Protein 7Z67 (pdb70)

CATH classification: 3.40.50.300

Secondary structure (DSSP, 8-state):
----EEE-TTSS-EEEPPEEEEE-HHHHHHHHHHHHHHHHHHS-S-EEEEEE--TTSSHHHHHHHHHH---SEEE--TTB-GGG-SS--TT-GGGB-HHHHHHHHHHHHTT--EEEEEEETTTTEEEEEEEE---TT-EEEEESTTTT-TTTGGG-SEEEEEEEHHHHHHHHHHHHHH--TT--HHHHHHHHHHHH---TTTTHHHHHT-SEEEEE---TTHHHHS-EEEEEE-S---S----SS-TTSEEEEEEEEEEEEEPSS---SSS---B--EESS-EE-----EEETTEEEE-----EE-THHHHH---S-EEEEEEEEEEEEEE-SSEEEEEEEETTTTEEEEEEEES-HHHHHHHHHHTT-TT-B--S-HHHHHHH--

Sequence (386 aa):
DQVQLIKRKDSGRYEIVPIEDPLSFEKGFYAVIRACQLLAQKNDGLILVGLAGPSGAGKTIFTEKILNFPSIAIINDNYNDGTRVIDGNFDDPRLTDYDTLLDNIHGLRDGKPVQVPIYDFKSSSRIGYRTLEVPSSRIVILEGIYALSEKLRPLLDLRVSVTGGVHFDLVKRVLRDIQRAGQEPEEIIHQISETVYPYKAFIEPDLKTAQIKILNKFNPFSGFQNPTYILKSSKAVTPEQKAALSEDFKERTEETYDIYLLPPGEDPEACQSYLRRNRDGKYNLFEEWVTDRPFIISPRITFEVSVRLLGGLALGYTIATILKRKSHIFDDDKVIVKTDWLEQLNRTYVQVQGKDRTFVKNVADQLGLEGSYVPHTYIEQIQLER

Solvent-accessible surface area: 19439 Å² total

B-factor: mean 92.91, std 21.63, range [45.13, 172.7]

Structure (mmCIF, N/CA/C/O backbone):
data_7Z67
#
_entry.id   7Z67
#
_cell.length_a   93.370
_cell.length_b   93.370
_cell.length_c   266.327
_cell.angle_alpha   90.000
_cell.angle_beta   90.000
_cell.angle_gamma   120.000
#
_symmetry.space_group_name_H-M   'P 61 2 2'
#
loop_
_entity.id
_entity.type
_entity.pdbx_description
1 polymer 'Inorganic pyrophosphatase TTM1'
2 non-polymer 'CITRIC ACID'
3 non-polymer 1,2-ETHANEDIOL
4 non-polymer 'PHOSPHOMETHYLPHOSPHONIC ACID ADENYLATE ESTER'
5 non-polymer 'MAGNESIUM ION'
6 non-polymer 'SODIUM ION'
7 water water
#
loop_
_atom_site.group_PDB
_atom_site.id
_atom_site.type_symbol
_atom_site.label_atom_id
_atom_site.label_alt_id
_atom_site.label_comp_id
_atom_site.label_asym_id
_atom_site.label_entity_id
_atom_site.label_seq_id
_atom_site.pdbx_PDB_ins_code
_atom_site.Cartn_x
_atom_site.Cartn_y
_atom_site.Cartn_z
_atom_site.occupancy
_atom_site.B_iso_or_equiv
_atom_site.auth_seq_id
_atom_site.auth_comp_id
_atom_site.auth_asym_id
_atom_site.auth_atom_id
_atom_site.pdbx_PDB_model_num
ATOM 1 N N . ASP A 1 4 ? -49.08002 31.65888 -15.92961 1.000 133.39620 20 ASP A N 1
ATOM 2 C CA . ASP A 1 4 ? -48.00202 32.27143 -15.16289 1.000 134.20186 20 ASP A CA 1
ATOM 3 C C . ASP A 1 4 ? -48.51585 33.50102 -14.41997 1.000 136.56456 20 ASP A C 1
ATOM 4 O O . ASP A 1 4 ? -47.84288 34.03444 -13.53621 1.000 137.60003 20 ASP A O 1
ATOM 9 N N . GLN A 1 5 ? -49.71432 33.94960 -14.78538 1.000 129.91995 21 GLN A N 1
ATOM 10 C CA . GLN A 1 5 ? -50.34451 35.05928 -14.08253 1.000 133.25993 21 GLN A CA 1
ATOM 11 C C . GLN A 1 5 ? -50.83253 34.58798 -12.71835 1.000 132.79316 21 GLN A C 1
ATOM 12 O O . GLN A 1 5 ? -51.68792 33.70084 -12.62837 1.000 133.22141 21 GLN A O 1
ATOM 18 N N . VAL A 1 6 ? -50.28487 35.17018 -11.65859 1.000 120.83427 22 VAL A N 1
ATOM 19 C CA . VAL A 1 6 ? -50.71128 34.83433 -10.30575 1.000 126.13895 22 VAL A CA 1
ATOM 20 C C . VAL A 1 6 ? -52.00483 35.57528 -9.99699 1.000 120.57856 22 VAL A C 1
ATOM 21 O O . VAL A 1 6 ? -52.10552 36.79194 -10.19845 1.000 124.21009 22 VAL A O 1
ATOM 25 N N . GLN A 1 7 ? -53.00577 34.83706 -9.52408 1.000 111.20868 23 GLN A N 1
ATOM 26 C CA . GLN A 1 7 ? -54.29463 35.40495 -9.16138 1.000 127.30964 23 GLN A CA 1
ATOM 27 C C . GLN A 1 7 ? -54.73803 34.80492 -7.83595 1.000 120.04771 23 GLN A C 1
ATOM 28 O O . GLN A 1 7 ? -54.33558 33.69571 -7.47657 1.000 122.16121 23 GLN A O 1
ATOM 34 N N . LEU A 1 8 ? -55.56737 35.54766 -7.10932 1.000 119.16859 24 LEU A N 1
ATOM 35 C CA . LEU A 1 8 ? -55.98860 35.15919 -5.77212 1.000 120.89677 24 LEU A CA 1
ATOM 36 C C . LEU A 1 8 ? -57.45183 34.73576 -5.76423 1.000 126.91586 24 LEU A C 1
ATOM 37 O O . LEU A 1 8 ? -58.25749 35.19603 -6.57919 1.000 126.41436 24 LEU A O 1
ATOM 42 N N . ILE A 1 9 ? -57.78132 33.85156 -4.82501 1.000 120.53329 25 ILE A N 1
ATOM 43 C CA . ILE A 1 9 ? -59.13943 33.34636 -4.64061 1.000 130.71382 25 ILE A CA 1
ATOM 44 C C . ILE A 1 9 ? -59.35262 33.09484 -3.15453 1.000 126.89782 25 ILE A C 1
ATOM 45 O O . ILE A 1 9 ? -58.49779 32.50233 -2.48898 1.000 129.06187 25 ILE A O 1
ATOM 50 N N . LYS A 1 10 ? -60.48910 33.55281 -2.63244 1.000 127.16785 26 LYS A N 1
ATOM 51 C CA . LYS A 1 10 ? -60.79102 33.38496 -1.21643 1.000 134.68993 26 LYS A CA 1
ATOM 52 C C . LYS A 1 10 ? -61.01845 31.91153 -0.89816 1.000 139.33185 26 LYS A C 1
ATOM 53 O O . LYS A 1 10 ? -61.92496 31.27893 -1.45097 1.000 142.17100 26 LYS A O 1
ATOM 59 N N . ARG A 1 11 ? -60.18962 31.36731 -0.01183 1.000 132.45721 27 ARG A N 1
ATOM 60 C CA . ARG A 1 11 ? -60.36793 29.99774 0.44895 1.000 133.77672 27 ARG A CA 1
ATOM 61 C C . ARG A 1 11 ? -61.56561 29.92788 1.39090 1.000 148.18995 27 ARG A C 1
ATOM 62 O O . ARG A 1 11 ? -61.64355 30.68056 2.36660 1.000 156.02837 27 ARG A O 1
ATOM 70 N N . LYS A 1 12 ? -62.50267 29.02059 1.09796 1.000 149.06553 28 LYS A N 1
ATOM 71 C CA . LYS A 1 12 ? -63.77893 29.00266 1.80870 1.000 152.89678 28 LYS A CA 1
ATOM 72 C C . LYS A 1 12 ? -63.63864 28.66323 3.28765 1.000 154.38930 28 LYS A C 1
ATOM 73 O O . LYS A 1 12 ? -64.53279 29.00286 4.07013 1.000 141.24991 28 LYS A O 1
ATOM 79 N N . ASP A 1 13 ? -62.55155 28.00019 3.69079 1.000 156.59484 29 ASP A N 1
ATOM 80 C CA . ASP A 1 13 ? -62.40166 27.61361 5.08983 1.000 148.67117 29 ASP A CA 1
ATOM 81 C C . ASP A 1 13 ? -62.12441 28.80297 6.00058 1.000 165.58822 29 ASP A C 1
ATOM 82 O O . ASP A 1 13 ? -62.24073 28.67011 7.22349 1.000 169.53148 29 ASP A O 1
ATOM 87 N N . SER A 1 14 ? -61.76446 29.95054 5.43951 1.000 172.14670 30 SER A N 1
ATOM 88 C CA . SER A 1 14 ? -61.44706 31.13540 6.22691 1.000 170.07378 30 SER A CA 1
ATOM 89 C C . SER A 1 14 ? -61.79536 32.36359 5.39162 1.000 160.53879 30 SER A C 1
ATOM 90 O O . SER A 1 14 ? -62.59946 32.28781 4.45675 1.000 151.85862 30 SER A O 1
ATOM 93 N N . GLY A 1 15 ? -61.19786 33.50038 5.73557 1.000 159.85546 31 GLY A N 1
ATOM 94 C CA . GLY A 1 15 ? -61.36132 34.70744 4.95220 1.000 153.97504 31 GLY A CA 1
ATOM 95 C C . GLY A 1 15 ? -60.10130 35.04442 4.18436 1.000 147.12140 31 GLY A C 1
ATOM 96 O O . GLY A 1 15 ? -60.07638 35.98979 3.39006 1.000 139.71845 31 GLY A O 1
ATOM 97 N N . ARG A 1 16 ? -59.04642 34.26721 4.41591 1.000 133.96220 32 ARG A N 1
ATOM 98 C CA . ARG A 1 16 ? -57.77484 34.51000 3.75076 1.000 133.82895 32 ARG A CA 1
ATOM 99 C C . ARG A 1 16 ? -57.84410 34.09983 2.28521 1.000 132.72321 32 ARG A C 1
ATOM 100 O O . ARG A 1 16 ? -58.46393 33.09296 1.93084 1.000 141.91692 32 ARG A O 1
ATOM 108 N N . TYR A 1 17 ? -57.19950 34.89072 1.43269 1.000 123.95599 33 TYR A N 1
ATOM 109 C CA . TYR A 1 17 ? -57.12878 34.59275 0.01218 1.000 121.11408 33 TYR A CA 1
ATOM 110 C C . TYR A 1 17 ? -56.01794 33.58173 -0.26063 1.000 118.31929 33 TYR A C 1
ATOM 111 O O . TYR A 1 17 ? -55.13773 33.34569 0.57105 1.000 124.31410 33 TYR A O 1
ATOM 120 N N . GLU A 1 18 ? -56.06617 32.98087 -1.44753 1.000 118.32636 34 GLU A N 1
ATOM 121 C CA . GLU A 1 18 ? -55.13776 31.91925 -1.80579 1.000 112.47331 34 GLU A CA 1
ATOM 122 C C . GLU A 1 18 ? -54.81691 31.99808 -3.29206 1.000 109.23290 34 GLU A C 1
ATOM 123 O O . GLU A 1 18 ? -55.62809 32.46825 -4.09395 1.000 116.54245 34 GLU A O 1
ATOM 129 N N . ILE A 1 19 ? -53.62109 31.52749 -3.65079 1.000 108.49708 35 ILE A N 1
ATOM 130 C CA . ILE A 1 19 ? -53.18053 31.55227 -5.04148 1.000 97.09126 35 ILE A CA 1
ATOM 131 C C . ILE A 1 19 ? -53.95234 30.51347 -5.84378 1.000 97.07795 35 ILE A C 1
ATOM 132 O O . ILE A 1 19 ? -54.11588 29.36504 -5.41078 1.000 97.85062 35 ILE A O 1
ATOM 137 N N . VAL A 1 20 ? -54.43269 30.91443 -7.01474 1.000 105.31668 36 VAL A N 1
ATOM 138 C CA . VAL A 1 20 ? -55.08573 29.97040 -7.92988 1.000 106.45536 36 VAL A CA 1
ATOM 139 C C . VAL A 1 20 ? -54.05020 28.97103 -8.43394 1.000 110.09779 36 VAL A C 1
ATOM 140 O O . VAL A 1 20 ? -52.97588 29.38389 -8.90790 1.000 103.07918 36 VAL A O 1
ATOM 144 N N . PRO A 1 21 ? -54.31381 27.66697 -8.35317 1.000 111.33031 37 PRO A N 1
ATOM 145 C CA . PRO A 1 21 ? -53.28806 26.67850 -8.71422 1.000 100.26496 37 PRO A CA 1
ATOM 146 C C . PRO A 1 21 ? -52.86219 26.80539 -10.17019 1.000 98.16627 37 PRO A C 1
ATOM 147 O O . PRO A 1 21 ? -53.69009 26.79316 -11.08406 1.000 116.11657 37 PRO A O 1
ATOM 151 N N . ILE A 1 22 ? -51.55359 26.93415 -10.37644 1.000 95.54570 38 ILE A N 1
ATOM 152 C CA . ILE A 1 22 ? -50.96639 26.95693 -11.71156 1.000 95.09116 38 ILE A CA 1
ATOM 153 C C . ILE A 1 22 ? -50.64036 25.51075 -12.07033 1.000 104.04587 38 ILE A C 1
ATOM 154 O O . ILE A 1 22 ? -49.63516 24.95470 -11.62171 1.000 92.42140 38 ILE A O 1
ATOM 159 N N . GLU A 1 23 ? -51.50201 24.89734 -12.88530 1.000 110.02475 39 GLU A N 1
ATOM 160 C CA . GLU A 1 23 ? -51.34957 23.47956 -13.19392 1.000 127.14439 39 GLU A CA 1
ATOM 161 C C . GLU A 1 23 ? -50.12766 23.21515 -14.06562 1.000 112.81983 39 GLU A C 1
ATOM 162 O O . GLU A 1 23 ? -49.53563 22.13247 -13.98766 1.000 100.69079 39 GLU A O 1
ATOM 168 N N . ASP A 1 24 ? -49.73330 24.17782 -14.88667 1.000 106.57768 40 ASP A N 1
ATOM 169 C CA . ASP A 1 24 ? -48.58100 23.98648 -15.75993 1.000 109.21011 40 ASP A CA 1
ATOM 170 C C . ASP A 1 24 ? -47.28801 24.10680 -14.95937 1.000 95.36408 40 ASP A C 1
ATOM 171 O O . ASP A 1 24 ? -47.12640 25.06436 -14.19620 1.000 102.52890 40 ASP A O 1
ATOM 176 N N . PRO A 1 25 ? -46.36130 23.15723 -15.09202 1.000 95.14752 41 PRO A N 1
ATOM 177 C CA . PRO A 1 25 ? -45.04006 23.32811 -14.47718 1.000 87.80462 41 PRO A CA 1
ATOM 178 C C . PRO A 1 25 ? -44.32403 24.54350 -15.04719 1.000 83.30367 41 PRO A C 1
ATOM 179 O O . PRO A 1 25 ? -44.57445 24.96794 -16.17707 1.000 94.38279 41 PRO A O 1
ATOM 183 N N . LEU A 1 26 ? -43.41615 25.10193 -14.25011 1.000 87.52888 42 LEU A N 1
ATOM 184 C CA . LEU A 1 26 ? -42.80895 26.38729 -14.55617 1.000 83.40540 42 LEU A CA 1
ATOM 185 C C . LEU A 1 26 ? -41.29081 26.28482 -14.51523 1.000 76.01300 42 LEU A C 1
ATOM 186 O O . LEU A 1 26 ? -40.72516 25.43629 -13.82138 1.000 70.44057 42 LEU A O 1
ATOM 191 N N . SER A 1 27 ? -40.63842 27.16389 -15.27200 1.000 89.03922 43 SER A N 1
ATOM 192 C CA . SER A 1 27 ? -39.18540 27.22074 -15.28787 1.000 78.71404 43 SER A CA 1
ATOM 193 C C . SER A 1 27 ? -38.65308 27.68853 -13.93647 1.000 83.62702 43 SER A C 1
ATOM 194 O O . SER A 1 27 ? -39.38384 28.23001 -13.10146 1.000 83.05541 43 SER A O 1
ATOM 197 N N . PHE A 1 28 ? -37.35170 27.47475 -13.72749 1.000 81.31273 44 PHE A N 1
ATOM 198 C CA . PHE A 1 28 ? -36.71761 27.94625 -12.49995 1.000 83.50546 44 PHE A CA 1
ATOM 199 C C . PHE A 1 28 ? -36.72368 29.46880 -12.43539 1.000 85.55128 44 PHE A C 1
ATOM 200 O O . PHE A 1 28 ? -37.03306 30.05871 -11.39364 1.000 80.71857 44 PHE A O 1
ATOM 208 N N . GLU A 1 29 ? -36.38581 30.12330 -13.54757 1.000 90.65314 45 GLU A N 1
ATOM 209 C CA . GLU A 1 29 ? -36.38464 31.58179 -13.57472 1.000 97.53847 45 GLU A CA 1
ATOM 210 C C . GLU A 1 29 ? -37.80445 32.13398 -13.54661 1.000 96.46778 45 GLU A C 1
ATOM 211 O O . GLU A 1 29 ? -38.06876 33.15353 -12.89773 1.000 90.74492 45 GLU A O 1
ATOM 217 N N . LYS A 1 30 ? -38.73199 31.47521 -14.24425 1.000 90.99285 46 LYS A N 1
ATOM 218 C CA . LYS A 1 30 ? -40.11596 31.93444 -14.25104 1.000 93.68535 46 LYS A CA 1
ATOM 219 C C . LYS A 1 30 ? -40.81502 31.61334 -12.93583 1.000 89.76856 46 LYS A C 1
ATOM 220 O O . LYS A 1 30 ? -41.59789 32.42702 -12.43182 1.000 91.24920 46 LYS A O 1
ATOM 226 N N . GLY A 1 31 ? -40.54992 30.43384 -12.36875 1.000 93.29100 47 GLY A N 1
ATOM 227 C CA . GLY A 1 31 ? -41.10120 30.11383 -11.06317 1.000 88.21981 47 GLY A CA 1
ATOM 228 C C . GLY A 1 31 ? -40.58189 31.02266 -9.96847 1.000 85.42368 47 GLY A C 1
ATOM 229 O O . GLY A 1 31 ? -41.30093 31.32318 -9.01246 1.000 84.18640 47 GLY A O 1
ATOM 230 N N . PHE A 1 32 ? -39.33150 31.47403 -10.09515 1.000 88.49315 48 PHE A N 1
ATOM 231 C CA . PHE A 1 32 ? -38.76948 32.42081 -9.13751 1.000 90.15523 48 PHE A CA 1
ATOM 232 C C . PHE A 1 32 ? -39.57630 33.71299 -9.10086 1.000 89.00825 48 PHE A C 1
ATOM 233 O O . PHE A 1 32 ? -39.85059 34.25334 -8.02290 1.000 90.08079 48 PHE A O 1
ATOM 241 N N . TYR A 1 33 ? -39.97406 34.21829 -10.26912 1.000 83.44360 49 TYR A N 1
ATOM 242 C CA . TYR A 1 33 ? -40.77090 35.43842 -10.32085 1.000 99.12279 49 TYR A CA 1
ATOM 243 C C . TYR A 1 33 ? -42.23040 35.18568 -9.96355 1.000 94.40686 49 TYR A C 1
ATOM 244 O O . TYR A 1 33 ? -42.89367 36.07677 -9.42037 1.000 85.83002 49 TYR A O 1
ATOM 253 N N . ALA A 1 34 ? -42.74538 33.98844 -10.25263 1.000 90.09436 50 ALA A N 1
ATOM 254 C CA . ALA A 1 34 ? -44.12176 33.67194 -9.88504 1.000 87.38419 50 ALA A CA 1
ATOM 255 C C . ALA A 1 34 ? -44.27874 33.56782 -8.37290 1.000 91.98318 50 ALA A C 1
ATOM 256 O O . ALA A 1 34 ? -45.31167 33.96746 -7.82078 1.000 83.93628 50 ALA A O 1
ATOM 258 N N . VAL A 1 35 ? -43.26105 33.04278 -7.68646 1.000 75.94875 51 VAL A N 1
ATOM 259 C CA . VAL A 1 35 ? -43.31901 32.93523 -6.23103 1.000 79.84750 51 VAL A CA 1
ATOM 260 C C . VAL A 1 35 ? -43.25912 34.31737 -5.59011 1.000 94.74567 51 VAL A C 1
ATOM 261 O O . VAL A 1 35 ? -44.01640 34.62232 -4.65944 1.000 87.95439 51 VAL A O 1
ATOM 265 N N . ILE A 1 36 ? -42.36131 35.17545 -6.08248 1.000 88.57096 52 ILE A N 1
ATOM 266 C CA . ILE A 1 36 ? -42.19469 36.50516 -5.49753 1.000 91.99283 52 ILE A CA 1
ATOM 267 C C . ILE A 1 36 ? -43.47144 37.32100 -5.65439 1.000 91.68345 52 ILE A C 1
ATOM 268 O O . ILE A 1 36 ? -43.95382 37.94522 -4.70191 1.000 95.97244 52 ILE A O 1
ATOM 273 N N . ARG A 1 37 ? -44.03720 37.32931 -6.86198 1.000 84.93141 53 ARG A N 1
ATOM 274 C CA . ARG A 1 37 ? -45.25432 38.09732 -7.09607 1.000 96.35193 53 ARG A CA 1
ATOM 275 C C . ARG A 1 37 ? -46.43892 37.51413 -6.33447 1.000 86.64205 53 ARG A C 1
ATOM 276 O O . ARG A 1 37 ? -47.33515 38.25914 -5.92195 1.000 97.71385 53 ARG A O 1
ATOM 284 N N . ALA A 1 38 ? -46.45566 36.19542 -6.12395 1.000 92.03640 54 ALA A N 1
ATOM 285 C CA . ALA A 1 38 ? -47.51832 35.59249 -5.32498 1.000 95.84501 54 ALA A CA 1
ATOM 286 C C . ALA A 1 38 ? -47.44307 36.05214 -3.87410 1.000 97.43050 54 ALA A C 1
ATOM 287 O O . ALA A 1 38 ? -48.47525 36.28186 -3.23223 1.000 92.33113 54 ALA A O 1
ATOM 289 N N . CYS A 1 39 ? -46.22761 36.19179 -3.33899 1.000 91.17649 55 CYS A N 1
ATOM 290 C CA . CYS A 1 39 ? -46.07539 36.67939 -1.97202 1.000 86.65828 55 CYS A CA 1
ATOM 291 C C . CYS A 1 39 ? -46.50237 38.13677 -1.85622 1.000 93.94827 55 CYS A C 1
ATOM 292 O O . CYS A 1 39 ? -47.12567 38.52903 -0.86227 1.000 100.59387 55 CYS A O 1
ATOM 295 N N . GLN A 1 40 ? -46.17479 38.95316 -2.86230 1.000 90.52253 56 GLN A N 1
ATOM 296 C CA . GLN A 1 40 ? -46.58343 40.35406 -2.84307 1.000 95.46733 56 GLN A CA 1
ATOM 297 C C . GLN A 1 40 ? -48.09992 40.48556 -2.81370 1.000 100.50506 56 GLN A C 1
ATOM 298 O O . GLN A 1 40 ? -48.64274 41.35508 -2.12214 1.000 108.10037 56 GLN A O 1
ATOM 304 N N . LEU A 1 41 ? -48.80087 39.62547 -3.55349 1.000 95.97310 57 LEU A N 1
ATOM 305 C CA . LEU A 1 41 ? -50.25749 39.68627 -3.58527 1.000 109.95400 57 LEU A CA 1
ATOM 306 C C . LEU A 1 41 ? -50.87610 39.08270 -2.32884 1.000 98.51504 57 LEU A C 1
ATOM 307 O O . LEU A 1 41 ? -51.90158 39.57382 -1.84222 1.000 97.20457 57 LEU A O 1
ATOM 312 N N . LEU A 1 42 ? -50.26825 38.02259 -1.78960 1.000 105.34289 58 LEU A N 1
ATOM 313 C CA . LEU A 1 42 ? -50.79580 37.40541 -0.57708 1.000 100.71087 58 LEU A CA 1
ATOM 314 C C . LEU A 1 42 ? -50.58143 38.29249 0.64183 1.000 102.09496 58 LEU A C 1
ATOM 315 O O . LEU A 1 42 ? -51.34749 38.20986 1.60771 1.000 99.66950 58 LEU A O 1
ATOM 320 N N . ALA A 1 43 ? -49.55701 39.14563 0.61623 1.000 102.18610 59 ALA A N 1
ATOM 321 C CA . ALA A 1 43 ? -49.29325 40.06137 1.71738 1.000 95.70034 59 ALA A CA 1
ATOM 322 C C . ALA A 1 43 ? -50.11528 41.34027 1.63660 1.000 105.19254 59 ALA A C 1
ATOM 323 O O . ALA A 1 43 ? -50.20308 42.06660 2.63320 1.000 96.73037 59 ALA A O 1
ATOM 325 N N . GLN A 1 44 ? -50.70757 41.63708 0.47919 1.000 106.71205 60 GLN A N 1
ATOM 326 C CA . GLN A 1 44 ? -51.58152 42.79246 0.32670 1.000 104.00414 60 GLN A CA 1
ATOM 327 C C . GLN A 1 44 ? -53.05100 42.45928 0.53937 1.000 111.40759 60 GLN A C 1
ATOM 328 O O . GLN A 1 44 ? -53.86669 43.37965 0.66722 1.000 112.53610 60 GLN A O 1
ATOM 334 N N . LYS A 1 45 ? -53.41147 41.17516 0.56475 1.000 103.96263 61 LYS A N 1
ATOM 335 C CA . LYS A 1 45 ? -54.79765 40.77027 0.72935 1.000 106.15667 61 LYS A CA 1
ATOM 336 C C . LYS A 1 45 ? -55.05846 39.96933 1.99458 1.000 107.46715 61 LYS A C 1
ATOM 337 O O . LYS A 1 45 ? -56.21440 39.89463 2.42543 1.000 119.35770 61 LYS A O 1
ATOM 343 N N . ASN A 1 46 ? -54.03305 39.37662 2.59912 1.000 104.99981 62 ASN A N 1
ATOM 344 C CA . ASN A 1 46 ? -54.16337 38.65402 3.85495 1.000 109.88677 62 ASN A CA 1
ATOM 345 C C . ASN A 1 46 ? -53.27609 39.30148 4.90647 1.000 110.78986 62 ASN A C 1
ATOM 346 O O . ASN A 1 46 ? -52.13376 39.67591 4.62247 1.000 105.34450 62 ASN A O 1
ATOM 351 N N . ASP A 1 47 ? -53.80414 39.43028 6.11854 1.000 125.36341 63 ASP A N 1
ATOM 352 C CA . ASP A 1 47 ? -53.02749 39.95012 7.23108 1.000 120.38240 63 ASP A CA 1
ATOM 353 C C . ASP A 1 47 ? -52.29574 38.81282 7.94081 1.000 115.14588 63 ASP A C 1
ATOM 354 O O . ASP A 1 47 ? -52.49675 37.63060 7.65370 1.000 109.33503 63 ASP A O 1
ATOM 359 N N . GLY A 1 48 ? -51.42550 39.18637 8.87316 1.000 111.63120 64 GLY A N 1
ATOM 360 C CA . GLY A 1 48 ? -50.69624 38.20122 9.64242 1.000 107.03625 64 GLY A CA 1
ATOM 361 C C . GLY A 1 48 ? -49.50633 37.62966 8.89116 1.000 102.40185 64 GLY A C 1
ATOM 362 O O . GLY A 1 48 ? -48.94257 38.24137 7.97772 1.000 100.52992 64 GLY A O 1
ATOM 363 N N . LEU A 1 49 ? -49.12624 36.42072 9.29341 1.000 104.37383 65 LEU A N 1
ATOM 364 C CA . LEU A 1 49 ? -47.95133 35.76769 8.73544 1.000 93.90786 65 LEU A CA 1
ATOM 365 C C . LEU A 1 49 ? -48.23904 35.22026 7.34354 1.000 91.47372 65 LEU A C 1
ATOM 366 O O . LEU A 1 49 ? -49.32824 34.70791 7.07325 1.000 96.65533 65 LEU A O 1
ATOM 371 N N . ILE A 1 50 ? -47.24982 35.32768 6.46239 1.000 84.78889 66 ILE A N 1
ATOM 372 C CA . ILE A 1 50 ? -47.30488 34.75362 5.12278 1.000 95.87527 66 ILE A CA 1
ATOM 373 C C . ILE A 1 50 ? -46.32095 33.58891 5.10366 1.000 89.58645 66 ILE A C 1
ATOM 374 O O . ILE A 1 50 ? -45.11898 33.76945 4.87478 1.000 79.60884 66 ILE A O 1
ATOM 379 N N . LEU A 1 51 ? -46.82697 32.38803 5.36255 1.000 81.41153 67 LEU A N 1
ATOM 380 C CA . LEU A 1 51 ? -46.01231 31.18404 5.44224 1.000 82.60164 67 LEU A CA 1
ATOM 381 C C . LEU A 1 51 ? -46.11430 30.41496 4.13118 1.000 76.65616 67 LEU A C 1
ATOM 382 O O . LEU A 1 51 ? -47.21967 30.13999 3.64888 1.000 74.67605 67 LEU A O 1
ATOM 387 N N . VAL A 1 52 ? -44.96490 30.06674 3.55893 1.000 69.27002 68 VAL A N 1
ATOM 388 C CA . VAL A 1 52 ? -44.91125 29.36647 2.28218 1.000 81.62137 68 VAL A CA 1
ATOM 389 C C . VAL A 1 52 ? -44.10737 28.08483 2.46115 1.000 71.15606 68 VAL A C 1
ATOM 390 O O . VAL A 1 52 ? -42.98514 28.11262 2.98041 1.000 66.81836 68 VAL A O 1
ATOM 394 N N . GLY A 1 53 ? -44.69578 26.96037 2.06428 1.000 62.07476 69 GLY A N 1
ATOM 395 C CA . GLY A 1 53 ? -43.99135 25.69676 2.09720 1.000 74.98277 69 GLY A CA 1
ATOM 396 C C . GLY A 1 53 ? -43.26867 25.43590 0.79390 1.000 68.01406 69 GLY A C 1
ATOM 397 O O . GLY A 1 53 ? -43.89011 25.42674 -0.27293 1.000 63.91661 69 GLY A O 1
ATOM 398 N N . LEU A 1 54 ? -41.95639 25.23910 0.85940 1.000 70.00327 70 LEU A N 1
ATOM 399 C CA . LEU A 1 54 ? -41.14457 24.93362 -0.31612 1.000 76.18521 70 LEU A CA 1
ATOM 400 C C . LEU A 1 54 ? -40.65669 23.49640 -0.17914 1.000 73.02099 70 LEU A C 1
ATOM 401 O O . LEU A 1 54 ? -39.71252 23.21763 0.56697 1.000 67.18367 70 LEU A O 1
ATOM 406 N N . ALA A 1 55 ? -41.30489 22.58791 -0.89829 1.000 74.58870 71 ALA A N 1
ATOM 407 C CA . ALA A 1 55 ? -41.00035 21.17011 -0.82263 1.000 76.80200 71 ALA A CA 1
ATOM 408 C C . ALA A 1 55 ? -40.31425 20.70520 -2.10012 1.000 76.49232 71 ALA A C 1
ATOM 409 O O . ALA A 1 55 ? -40.32008 21.39200 -3.12549 1.000 74.20765 71 ALA A O 1
ATOM 411 N N . GLY A 1 56 ? -39.71764 19.51958 -2.02097 1.000 71.34624 72 GLY A N 1
ATOM 412 C CA . GLY A 1 56 ? -39.02727 18.93435 -3.14307 1.000 67.36150 72 GLY A CA 1
ATOM 413 C C . GLY A 1 56 ? -37.94825 17.96519 -2.70713 1.000 71.66565 72 GLY A C 1
ATOM 414 O O . GLY A 1 56 ? -37.50704 17.96462 -1.55360 1.000 71.36130 72 GLY A O 1
ATOM 415 N N . PRO A 1 57 ? -37.49803 17.12060 -3.63018 1.000 81.26849 73 PRO A N 1
ATOM 416 C CA . PRO A 1 57 ? -36.45916 16.14376 -3.29381 1.000 73.56492 73 PRO A CA 1
ATOM 417 C C . PRO A 1 57 ? -35.10770 16.81641 -3.12223 1.000 69.55478 73 PRO A C 1
ATOM 418 O O . PRO A 1 57 ? -34.85925 17.92010 -3.61390 1.000 66.78011 73 PRO A O 1
ATOM 422 N N . SER A 1 58 ? -34.22371 16.12388 -2.40910 1.000 65.84718 74 SER A N 1
ATOM 423 C CA . SER A 1 58 ? -32.85007 16.58750 -2.28284 1.000 67.13089 74 SER A CA 1
ATOM 424 C C . SER A 1 58 ? -32.17952 16.60738 -3.65089 1.000 71.26633 74 SER A C 1
ATOM 425 O O . SER A 1 58 ? -32.14414 15.59390 -4.35614 1.000 75.33347 74 SER A O 1
ATOM 428 N N . GLY A 1 59 ? -31.65572 17.76981 -4.02991 1.000 62.85175 75 GLY A N 1
ATOM 429 C CA . GLY A 1 59 ? -30.97738 17.93597 -5.29617 1.000 74.24777 75 GLY A CA 1
ATOM 430 C C . GLY A 1 59 ? -31.79285 18.61550 -6.37437 1.000 70.77582 75 GLY A C 1
ATOM 431 O O . GLY A 1 59 ? -31.22133 19.01444 -7.39634 1.000 68.66399 75 GLY A O 1
ATOM 432 N N . ALA A 1 60 ? -33.10518 18.76607 -6.17710 1.000 55.30898 76 ALA A N 1
ATOM 433 C CA . ALA A 1 60 ? -33.94145 19.41514 -7.17957 1.000 59.65989 76 ALA A CA 1
ATOM 434 C C . ALA A 1 60 ? -33.65606 20.90722 -7.30450 1.000 58.35544 76 ALA A C 1
ATOM 435 O O . ALA A 1 60 ? -34.02436 21.51199 -8.31697 1.000 65.66434 76 ALA A O 1
ATOM 437 N N . GLY A 1 61 ? -33.02205 21.51246 -6.31239 1.000 62.58250 77 GLY A N 1
ATOM 438 C CA . GLY A 1 61 ? -32.66073 22.90769 -6.36511 1.000 75.95153 77 GLY A CA 1
ATOM 439 C C . GLY A 1 61 ? -33.42011 23.83179 -5.42369 1.000 78.22927 77 GLY A C 1
ATOM 440 O O . GLY A 1 61 ? -33.39724 25.05105 -5.63932 1.000 74.79798 77 GLY A O 1
ATOM 441 N N . LYS A 1 62 ? -34.07449 23.29965 -4.38671 1.000 84.36490 78 LYS A N 1
ATOM 442 C CA . LYS A 1 62 ? -34.84068 24.16601 -3.49742 1.000 87.22613 78 LYS A CA 1
ATOM 443 C C . LYS A 1 62 ? -33.93471 25.01032 -2.60975 1.000 84.12711 78 LYS A C 1
ATOM 444 O O . LYS A 1 62 ? -34.33424 26.09853 -2.17850 1.000 81.61583 78 LYS A O 1
ATOM 450 N N . THR A 1 63 ? -32.71567 24.54129 -2.33899 1.000 78.22957 79 THR A N 1
ATOM 451 C CA . THR A 1 63 ? -31.78333 25.33059 -1.53940 1.000 91.97330 79 THR A CA 1
ATOM 452 C C . THR A 1 63 ? -31.29677 26.55184 -2.31015 1.000 88.39908 79 THR A C 1
ATOM 453 O O . THR A 1 63 ? -31.34256 27.67810 -1.80122 1.000 90.06926 79 THR A O 1
ATOM 457 N N . ILE A 1 64 ? -30.82609 26.35018 -3.54410 1.000 93.04243 80 ILE A N 1
ATOM 458 C CA . ILE A 1 64 ? -30.38754 27.48022 -4.35270 1.000 91.73340 80 ILE A CA 1
ATOM 459 C C . ILE A 1 64 ? -31.56287 28.36936 -4.73412 1.000 89.86981 80 ILE A C 1
ATOM 460 O O . ILE A 1 64 ? -31.36983 29.55387 -5.03521 1.000 91.15750 80 ILE A O 1
ATOM 465 N N . PHE A 1 65 ? -32.78443 27.83055 -4.71385 1.000 87.24722 81 PHE A N 1
ATOM 466 C CA . PHE A 1 65 ? -33.96558 28.66063 -4.92381 1.000 82.39048 81 PHE A CA 1
ATOM 467 C C . PHE A 1 65 ? -34.15794 29.63189 -3.76551 1.000 90.66219 81 PHE A C 1
ATOM 468 O O . PHE A 1 65 ? -34.40533 30.82537 -3.97501 1.000 89.80171 81 PHE A O 1
ATOM 476 N N . THR A 1 66 ? -34.03755 29.13447 -2.53041 1.000 91.98833 82 THR A N 1
ATOM 477 C CA . THR A 1 66 ? -34.21662 29.98873 -1.35934 1.000 93.80423 82 THR A CA 1
ATOM 478 C C . THR A 1 66 ? -33.16714 31.09252 -1.31325 1.000 99.77419 82 THR A C 1
ATOM 479 O O . THR A 1 66 ? -33.49625 32.26990 -1.12562 1.000 103.27450 82 THR A O 1
ATOM 483 N N . GLU A 1 67 ? -31.89222 30.73170 -1.48130 1.000 96.27755 83 GLU A N 1
ATOM 484 C CA . GLU A 1 67 ? -30.82786 31.72217 -1.36842 1.000 103.55772 83 GLU A CA 1
ATOM 485 C C . GLU A 1 67 ? -30.81440 32.71309 -2.52586 1.000 105.17363 83 GLU A C 1
ATOM 486 O O . GLU A 1 67 ? -30.06527 33.69418 -2.46622 1.000 109.31507 83 GLU A O 1
ATOM 492 N N . LYS A 1 68 ? -31.61118 32.48748 -3.57059 1.000 93.73529 84 LYS A N 1
ATOM 493 C CA . LYS A 1 68 ? -31.84612 33.53081 -4.55971 1.000 95.62660 84 LYS A CA 1
ATOM 494 C C . LYS A 1 68 ? -32.98086 34.45907 -4.14751 1.000 102.19043 84 LYS A C 1
ATOM 495 O O . LYS A 1 68 ? -32.93884 35.65595 -4.45867 1.000 98.44637 84 LYS A O 1
ATOM 501 N N . ILE A 1 69 ? -33.99035 33.93410 -3.44662 1.000 101.42514 85 ILE A N 1
ATOM 502 C CA . ILE A 1 69 ? -35.03644 34.79026 -2.89739 1.000 97.14519 85 ILE A CA 1
ATOM 503 C C . ILE A 1 69 ? -34.47869 35.65122 -1.77112 1.000 104.44002 85 ILE A C 1
ATOM 504 O O . ILE A 1 69 ? -34.88889 36.80604 -1.59832 1.000 102.38627 85 ILE A O 1
ATOM 509 N N . LEU A 1 70 ? -33.53627 35.11188 -0.99216 1.000 101.50931 86 LEU A N 1
ATOM 510 C CA . LEU A 1 70 ? -32.96441 35.86633 0.11883 1.000 108.20092 86 LEU A CA 1
ATOM 511 C C . LEU A 1 70 ? -32.09493 37.01329 -0.38350 1.000 110.91534 86 LEU A C 1
ATOM 512 O O . LEU A 1 70 ? -32.13758 38.11910 0.16862 1.000 112.26371 86 LEU A O 1
ATOM 517 N N . ASN A 1 71 ? -31.29837 36.77070 -1.42788 1.000 104.52841 87 ASN A N 1
ATOM 518 C CA . ASN A 1 71 ? -30.48206 37.83956 -1.99378 1.000 104.18995 87 ASN A CA 1
ATOM 519 C C . ASN A 1 71 ? -31.33801 38.88779 -2.69227 1.000 111.58079 87 ASN A C 1
ATOM 520 O O . ASN A 1 71 ? -30.94614 40.05819 -2.76430 1.000 115.24488 87 ASN A O 1
ATOM 525 N N . PHE A 1 72 ? -32.50201 38.49237 -3.21113 1.000 107.91840 88 PHE A N 1
ATOM 526 C CA . PHE A 1 72 ? -33.42706 39.46598 -3.77934 1.000 105.61450 88 PHE A CA 1
ATOM 527 C C . PHE A 1 72 ? -34.19201 40.20373 -2.68672 1.000 111.73166 88 PHE A C 1
ATOM 528 O O . PHE A 1 72 ? -34.45098 41.40662 -2.80922 1.000 112.15129 88 PHE A O 1
ATOM 549 N N . PRO A 1 74 ? -33.75315 40.42968 1.36805 1.000 122.10635 90 PRO A N 1
ATOM 550 C CA . PRO A 1 74 ? -33.19906 40.09373 2.69001 1.000 120.91089 90 PRO A CA 1
ATOM 551 C C . PRO A 1 74 ? -34.20504 40.22063 3.82081 1.000 122.61775 90 PRO A C 1
ATOM 552 O O . PRO A 1 74 ? -33.92611 39.74004 4.92655 1.000 122.70417 90 PRO A O 1
ATOM 556 N N . SER A 1 75 ? -35.35792 40.84424 3.58482 1.000 117.15616 91 SER A N 1
ATOM 557 C CA . SER A 1 75 ? -36.34389 41.04982 4.63620 1.000 117.82840 91 SER A CA 1
ATOM 558 C C . SER A 1 75 ? -37.21512 39.82592 4.89088 1.000 116.85796 91 SER A C 1
ATOM 559 O O . SER A 1 75 ? -38.11839 39.90119 5.72974 1.000 124.69777 91 SER A O 1
ATOM 562 N N . ILE A 1 76 ? -36.97847 38.71211 4.20097 1.000 111.39499 92 ILE A N 1
ATOM 563 C CA . ILE A 1 76 ? -37.69907 37.47776 4.46674 1.000 106.27897 92 ILE A CA 1
ATOM 564 C C . ILE A 1 76 ? -36.81198 36.56642 5.30300 1.000 107.53004 92 ILE A C 1
ATOM 565 O O . ILE A 1 76 ? -35.58561 36.70586 5.34536 1.000 107.91434 92 ILE A O 1
ATOM 570 N N . ALA A 1 77 ? -37.44496 35.61513 5.98205 1.000 99.69271 93 ALA A N 1
ATOM 571 C CA . ALA A 1 77 ? -36.75030 34.63094 6.79630 1.000 86.33146 93 ALA A CA 1
ATOM 572 C C . ALA A 1 77 ? -36.92789 33.24661 6.19006 1.000 80.33225 93 ALA A C 1
ATOM 573 O O . ALA A 1 77 ? -38.00892 32.90603 5.69877 1.000 75.81918 93 ALA A O 1
ATOM 575 N N . ILE A 1 78 ? -35.86157 32.45351 6.22632 1.000 84.46328 94 ILE A N 1
ATOM 576 C CA . ILE A 1 78 ? -35.87693 31.07522 5.75330 1.000 75.04098 94 ILE A CA 1
ATOM 577 C C . ILE A 1 78 ? -35.75018 30.16110 6.96156 1.000 73.02442 94 ILE A C 1
ATOM 578 O O . ILE A 1 78 ? -34.84426 30.33412 7.78578 1.000 76.96786 94 ILE A O 1
ATOM 583 N N . ILE A 1 79 ? -36.65595 29.19547 7.07120 1.000 78.96492 95 ILE A N 1
ATOM 584 C CA . ILE A 1 79 ? -36.59318 28.17069 8.10610 1.000 79.27316 95 ILE A CA 1
ATOM 585 C C . ILE A 1 79 ? -36.31643 26.83834 7.42582 1.000 84.32793 95 ILE A C 1
ATOM 586 O O . ILE A 1 79 ? -37.10839 26.38235 6.59021 1.000 73.84259 95 ILE A O 1
ATOM 591 N N . ASN A 1 80 ? -35.19045 26.21954 7.77589 1.000 89.45204 96 ASN A N 1
ATOM 592 C CA . ASN A 1 80 ? -34.81247 24.92261 7.22638 1.000 76.80658 96 ASN A CA 1
ATOM 593 C C . ASN A 1 80 ? -35.44156 23.83589 8.08982 1.000 73.15037 96 ASN A C 1
ATOM 594 O O . ASN A 1 80 ? -35.08495 23.67876 9.26179 1.000 82.30589 96 ASN A O 1
ATOM 607 N N . ASP A 1 82 ? -35.20281 20.70157 8.24786 1.000 82.81590 98 ASP A N 1
ATOM 608 C CA . ASP A 1 82 ? -34.35403 19.64196 8.78127 1.000 76.18814 98 ASP A CA 1
ATOM 609 C C . ASP A 1 82 ? -33.78250 19.99306 10.15032 1.000 88.75903 98 ASP A C 1
ATOM 610 O O . ASP A 1 82 ? -33.29029 19.10104 10.84913 1.000 91.28647 98 ASP A O 1
ATOM 615 N N . ASN A 1 83 ? -33.83853 21.26679 10.55130 1.000 86.91054 99 ASN A N 1
ATOM 616 C CA . ASN A 1 83 ? -33.40991 21.64051 11.89404 1.000 80.53536 99 ASN A CA 1
ATOM 617 C C . ASN A 1 83 ? -34.35278 21.11507 12.96782 1.000 85.85462 99 ASN A C 1
ATOM 618 O O . ASN A 1 83 ? -33.97892 21.09023 14.14558 1.000 91.77651 99 ASN A O 1
ATOM 623 N N . TYR A 1 84 ? -35.56084 20.69692 12.59213 1.000 88.55875 100 TYR A N 1
ATOM 624 C CA . TYR A 1 84 ? -36.51211 20.10790 13.52236 1.000 80.88122 100 TYR A CA 1
ATOM 625 C C . TYR A 1 84 ? -36.33502 18.60240 13.66541 1.000 80.08907 100 TYR A C 1
ATOM 626 O O . TYR A 1 84 ? -37.22008 17.93322 14.21085 1.000 79.40962 100 TYR A O 1
ATOM 635 N N . ASN A 1 85 ? -35.21653 18.05930 13.19392 1.000 79.66141 101 ASN A N 1
ATOM 636 C CA . ASN A 1 85 ? -35.00738 16.62110 13.23732 1.000 81.48930 101 ASN A CA 1
ATOM 637 C C . ASN A 1 85 ? -34.78313 16.13906 14.66652 1.000 90.62975 101 ASN A C 1
ATOM 638 O O . ASN A 1 85 ? -34.30183 16.87519 15.53345 1.000 95.80884 101 ASN A O 1
ATOM 643 N N . ASP A 1 86 ? -35.14610 14.87963 14.90188 1.000 85.00871 102 ASP A N 1
ATOM 644 C CA . ASP A 1 86 ? -34.95825 14.22089 16.19341 1.000 96.90940 102 ASP A CA 1
ATOM 645 C C . ASP A 1 86 ? -34.43224 12.82186 15.88812 1.000 105.40963 102 ASP A C 1
ATOM 646 O O . ASP A 1 86 ? -35.19702 11.93892 15.48565 1.000 101.80475 102 ASP A O 1
ATOM 651 N N . GLY A 1 87 ? -33.12346 12.63058 16.06754 1.000 105.40689 103 GLY A N 1
ATOM 652 C CA . GLY A 1 87 ? -32.49926 11.36435 15.72719 1.000 100.29714 103 GLY A CA 1
ATOM 653 C C . GLY A 1 87 ? -32.99448 10.19024 16.54306 1.000 102.26712 103 GLY A C 1
ATOM 654 O O . GLY A 1 87 ? -32.87142 9.04460 16.09952 1.000 113.71974 103 GLY A O 1
ATOM 655 N N . THR A 1 88 ? -33.55670 10.44608 17.72665 1.000 120.15587 104 THR A N 1
ATOM 656 C CA . THR A 1 88 ? -34.03335 9.36198 18.57725 1.000 105.11666 104 THR A CA 1
ATOM 657 C C . THR A 1 88 ? -35.31938 8.73262 18.05665 1.000 110.98958 104 THR A C 1
ATOM 658 O O . THR A 1 88 ? -35.67641 7.63386 18.49515 1.000 118.55480 104 THR A O 1
ATOM 662 N N . ARG A 1 89 ? -36.01946 9.39685 17.13285 1.000 120.29931 105 ARG A N 1
ATOM 663 C CA . ARG A 1 89 ? -37.28307 8.85931 16.63872 1.000 118.90282 105 ARG A CA 1
ATOM 664 C C . ARG A 1 89 ? -37.07102 7.64932 15.73721 1.000 108.62797 105 ARG A C 1
ATOM 665 O O . ARG A 1 89 ? -37.89691 6.72961 15.73629 1.000 107.31663 105 ARG A O 1
ATOM 673 N N . VAL A 1 90 ? -35.98120 7.62484 14.97152 1.000 109.69230 106 VAL A N 1
ATOM 674 C CA . VAL A 1 90 ? -35.68420 6.51361 14.07921 1.000 107.67290 106 VAL A CA 1
ATOM 675 C C . VAL A 1 90 ? -34.35711 5.88762 14.48929 1.000 110.15100 106 VAL A C 1
ATOM 676 O O . VAL A 1 90 ? -33.52614 6.50525 15.16001 1.000 117.89618 106 VAL A O 1
ATOM 680 N N . ILE A 1 91 ? -34.16827 4.62992 14.07840 1.000 98.54245 107 ILE A N 1
ATOM 681 C CA . ILE A 1 91 ? -32.88500 3.96091 14.27220 1.000 100.02642 107 ILE A CA 1
ATOM 682 C C . ILE A 1 91 ? -31.96381 4.13536 13.07591 1.000 94.24403 107 ILE A C 1
ATOM 683 O O . ILE A 1 91 ? -30.78041 3.77077 13.15760 1.000 92.33122 107 ILE A O 1
ATOM 688 N N . ASP A 1 92 ? -32.46379 4.67958 11.96961 1.000 97.85945 108 ASP A N 1
ATOM 689 C CA . ASP A 1 92 ? -31.64798 4.95421 10.80083 1.000 102.77788 108 ASP A CA 1
ATOM 690 C C . ASP A 1 92 ? -30.98763 6.32457 10.93607 1.000 107.27296 108 ASP A C 1
ATOM 691 O O . ASP A 1 92 ? -31.17086 7.04261 11.92193 1.000 123.21810 108 ASP A O 1
ATOM 696 N N . GLY A 1 93 ? -30.20333 6.69001 9.92796 1.000 114.23127 109 GLY A N 1
ATOM 697 C CA . GLY A 1 93 ? -29.63218 8.01842 9.85025 1.000 113.59266 109 GLY A CA 1
ATOM 698 C C . GLY A 1 93 ? -30.05210 8.70312 8.56827 1.000 109.75788 109 GLY A C 1
ATOM 699 O O . GLY A 1 93 ? -29.45845 9.70481 8.15719 1.000 115.03229 109 GLY A O 1
ATOM 700 N N . ASN A 1 94 ? -31.08598 8.15877 7.93045 1.000 109.18714 110 ASN A N 1
ATOM 701 C CA . ASN A 1 94 ? -31.54653 8.66374 6.64346 1.000 108.93023 110 ASN A CA 1
ATOM 702 C C . ASN A 1 94 ? -32.27081 9.99159 6.82447 1.000 95.48656 110 ASN A C 1
ATOM 703 O O . ASN A 1 94 ? -33.31192 10.05479 7.48617 1.000 106.87531 110 ASN A O 1
ATOM 708 N N . PHE A 1 95 ? -31.71839 11.05302 6.23230 1.000 83.23640 111 PHE A N 1
ATOM 709 C CA . PHE A 1 95 ? -32.37023 12.35651 6.26624 1.000 85.02214 111 PHE A CA 1
ATOM 710 C C . PHE A 1 95 ? -33.67385 12.37042 5.47783 1.000 93.77004 111 PHE A C 1
ATOM 711 O O . PHE A 1 95 ? -34.51646 13.24275 5.71508 1.000 100.73559 111 PHE A O 1
ATOM 719 N N . ASP A 1 96 ? -33.85522 11.43003 4.54528 1.000 101.61456 112 ASP A N 1
ATOM 720 C CA . ASP A 1 96 ? -35.10536 11.33607 3.80028 1.000 87.00976 112 ASP A CA 1
ATOM 721 C C . ASP A 1 96 ? -36.27592 10.93084 4.68233 1.000 97.00441 112 ASP A C 1
ATOM 722 O O . ASP A 1 96 ? -37.42576 11.20420 4.32262 1.000 90.49667 112 ASP A O 1
ATOM 727 N N . ASP A 1 97 ? -36.00746 10.29092 5.81605 1.000 84.46619 113 ASP A N 1
ATOM 728 C CA . ASP A 1 97 ? -37.04837 9.72299 6.66260 1.000 92.99090 113 ASP A CA 1
ATOM 729 C C . ASP A 1 97 ? -38.00363 10.80783 7.15340 1.000 99.97635 113 ASP A C 1
ATOM 730 O O . ASP A 1 97 ? -37.57154 11.72690 7.86773 1.000 100.72342 113 ASP A O 1
ATOM 735 N N . PRO A 1 98 ? -39.29374 10.74512 6.80492 1.000 89.15223 114 PRO A N 1
ATOM 736 C CA . PRO A 1 98 ? -40.24029 11.76104 7.29031 1.000 93.82769 114 PRO A CA 1
ATOM 737 C C . PRO A 1 98 ? -40.54623 11.65445 8.77404 1.000 94.77128 114 PRO A C 1
ATOM 738 O O . PRO A 1 98 ? -41.14993 12.58244 9.32784 1.000 110.08427 114 PRO A O 1
ATOM 742 N N . ARG A 1 99 ? -40.15648 10.56439 9.43128 1.000 87.13802 115 ARG A N 1
ATOM 743 C CA . ARG A 1 99 ? -40.38320 10.38959 10.85947 1.000 90.55456 115 ARG A CA 1
ATOM 744 C C . ARG A 1 99 ? -39.33291 11.08911 11.71525 1.000 98.35859 115 ARG A C 1
ATOM 745 O O . ARG A 1 99 ? -39.31329 10.88780 12.93480 1.000 102.74464 115 ARG A O 1
ATOM 753 N N . LEU A 1 100 ? -38.46872 11.90396 11.10912 1.000 89.49401 116 LEU A N 1
ATOM 754 C CA . LEU A 1 100 ? -37.43873 12.62284 11.84841 1.000 90.94356 116 LEU A CA 1
ATOM 755 C C . LEU A 1 100 ? -37.93061 13.94006 12.42923 1.000 88.93087 116 LEU A C 1
ATOM 756 O O . LEU A 1 100 ? -37.49107 14.32997 13.51740 1.000 84.61900 116 LEU A O 1
ATOM 761 N N . THR A 1 101 ? -38.82703 14.63309 11.73231 1.000 88.63993 117 THR A N 1
ATOM 762 C CA . THR A 1 101 ? -39.19944 15.98482 12.12611 1.000 90.59268 117 THR A CA 1
ATOM 763 C C . THR A 1 101 ? -40.06896 15.96878 13.37848 1.000 87.78156 117 THR A C 1
ATOM 764 O O . THR A 1 101 ? -41.07193 15.25132 13.44746 1.000 83.73548 117 THR A O 1
ATOM 768 N N . ASP A 1 102 ? -39.67123 16.76006 14.37248 1.000 77.89801 118 ASP A N 1
ATOM 769 C CA . ASP A 1 102 ? -40.46838 16.99655 15.57407 1.000 82.37849 118 ASP A CA 1
ATOM 770 C C . ASP A 1 102 ? -41.56976 17.98399 15.20543 1.000 86.91297 118 ASP A C 1
ATOM 771 O O . ASP A 1 102 ? -41.37678 19.20098 15.21968 1.000 90.85798 118 ASP A O 1
ATOM 776 N N . TYR A 1 103 ? -42.74554 17.45131 14.86146 1.000 84.28655 119 TYR A N 1
ATOM 777 C CA . TYR A 1 103 ? -43.85465 18.30751 14.45576 1.000 83.73808 119 TYR A CA 1
ATOM 778 C C . TYR A 1 103 ? -44.41398 19.13047 15.60842 1.000 87.07848 119 TYR A C 1
ATOM 779 O O . TYR A 1 103 ? -45.05142 20.15908 15.36140 1.000 85.97830 119 TYR A O 1
ATOM 788 N N . ASP A 1 104 ? -44.19719 18.70532 16.85420 1.000 77.44483 120 ASP A N 1
ATOM 789 C CA . ASP A 1 104 ? -44.65245 19.49847 17.99118 1.000 90.95714 120 ASP A CA 1
ATOM 790 C C . ASP A 1 104 ? -43.93663 20.84319 18.04052 1.000 95.57324 120 ASP A C 1
ATOM 791 O O . ASP A 1 104 ? -44.57290 21.89063 18.20573 1.000 92.20247 120 ASP A O 1
ATOM 796 N N . THR A 1 105 ? -42.60974 20.83510 17.88901 1.000 84.72992 121 THR A N 1
ATOM 797 C CA . THR A 1 105 ? -41.86198 22.08896 17.88877 1.000 88.88736 121 THR A CA 1
ATOM 798 C C . THR A 1 105 ? -42.15760 22.90717 16.63753 1.000 90.84677 121 THR A C 1
ATOM 799 O O . THR A 1 105 ? -42.24167 24.13992 16.69968 1.000 86.82684 121 THR A O 1
ATOM 803 N N . LEU A 1 106 ? -42.32681 22.23711 15.49525 1.000 83.16825 122 LEU A N 1
ATOM 804 C CA . LEU A 1 106 ? -42.58614 22.93822 14.24089 1.000 87.52300 122 LEU A CA 1
ATOM 805 C C . LEU A 1 106 ? -43.93023 23.65774 14.27644 1.000 79.36174 122 LEU A C 1
ATOM 806 O O . LEU A 1 106 ? -44.00774 24.86939 14.03939 1.000 73.51210 122 LEU A O 1
ATOM 811 N N . LEU A 1 107 ? -45.00487 22.92145 14.57227 1.000 83.42376 123 LEU A N 1
ATOM 812 C CA . LEU A 1 107 ? -46.33553 23.52138 14.58725 1.000 81.31619 123 LEU A CA 1
ATOM 813 C C . LEU A 1 107 ? -46.43887 24.61876 15.63740 1.000 83.92981 123 LEU A C 1
ATOM 814 O O . LEU A 1 107 ? -47.10605 25.63668 15.41740 1.000 90.71707 123 LEU A O 1
ATOM 819 N N . ASP A 1 108 ? -45.78396 24.43208 16.78631 1.000 86.54455 124 ASP A N 1
ATOM 820 C CA . ASP A 1 108 ? -45.78066 25.47556 17.80794 1.000 85.69060 124 ASP A CA 1
ATOM 821 C C . ASP A 1 108 ? -45.06859 26.72859 17.31641 1.000 85.26109 124 ASP A C 1
ATOM 822 O O . ASP A 1 108 ? -45.50352 27.85003 17.60417 1.000 86.01035 124 ASP A O 1
ATOM 827 N N . ASN A 1 109 ? -43.97412 26.55886 16.57146 1.000 87.85075 125 ASN A N 1
ATOM 828 C CA . ASN A 1 109 ? -43.21429 27.71366 16.10283 1.000 84.26605 125 ASN A CA 1
ATOM 829 C C . ASN A 1 109 ? -44.02405 28.56005 15.12899 1.000 80.96131 125 ASN A C 1
ATOM 830 O O . ASN A 1 109 ? -43.93256 29.79310 15.14436 1.000 87.61712 125 ASN A O 1
ATOM 835 N N . ILE A 1 110 ? -44.82285 27.92178 14.27382 1.000 84.98828 126 ILE A N 1
ATOM 836 C CA . ILE A 1 110 ? -45.56406 28.69115 13.28068 1.000 96.29468 126 ILE A CA 1
ATOM 837 C C . ILE A 1 110 ? -46.81897 29.31406 13.88712 1.000 95.62373 126 ILE A C 1
ATOM 838 O O . ILE A 1 110 ? -47.27892 30.36313 13.42070 1.000 95.44986 126 ILE A O 1
ATOM 843 N N . HIS A 1 111 ? -47.39031 28.70083 14.92747 1.000 85.93522 127 HIS A N 1
ATOM 844 C CA . HIS A 1 111 ? -48.52145 29.32711 15.60410 1.000 93.59157 127 HIS A CA 1
ATOM 845 C C . HIS A 1 111 ? -48.09057 30.56117 16.38515 1.000 97.52688 127 HIS A C 1
ATOM 846 O O . HIS A 1 111 ? -48.85993 31.52482 16.49395 1.000 94.89492 127 HIS A O 1
ATOM 853 N N . GLY A 1 112 ? -46.87338 30.55255 16.93217 1.000 81.77246 128 GLY A N 1
ATOM 854 C CA . GLY A 1 112 ? -46.36846 31.74247 17.59484 1.000 83.45386 128 GLY A CA 1
ATOM 855 C C . GLY A 1 112 ? -46.07844 32.86945 16.62216 1.000 95.37131 128 GLY A C 1
ATOM 856 O O . GLY A 1 112 ? -46.39232 34.03277 16.89383 1.000 89.50483 128 GLY A O 1
ATOM 857 N N . LEU A 1 113 ? -45.47958 32.54125 15.47325 1.000 88.83018 129 LEU A N 1
ATOM 858 C CA . LEU A 1 113 ? -45.19854 33.55778 14.46537 1.000 87.32429 129 LEU A CA 1
ATOM 859 C C . LEU A 1 113 ? -46.47902 34.10523 13.84662 1.000 97.12872 129 LEU A C 1
ATOM 860 O O . LEU A 1 113 ? -46.50825 35.25996 13.40436 1.000 98.72996 129 LEU A O 1
ATOM 865 N N . ARG A 1 114 ? -47.54155 33.29735 13.80157 1.000 95.52134 130 ARG A N 1
ATOM 866 C CA . ARG A 1 114 ? -48.82797 33.80225 13.33585 1.000 98.03502 130 ARG A CA 1
ATOM 867 C C . ARG A 1 114 ? -49.43755 34.77691 14.33510 1.000 101.28327 130 ARG A C 1
ATOM 868 O O . ARG A 1 114 ? -50.09063 35.74739 13.93410 1.000 106.49817 130 ARG A O 1
ATOM 876 N N . ASP A 1 115 ? -49.22960 34.54487 15.63138 1.000 97.16367 131 ASP A N 1
ATOM 877 C CA . ASP A 1 115 ? -49.69060 35.45124 16.67243 1.000 104.23036 131 ASP A CA 1
ATOM 878 C C . ASP A 1 115 ? -48.70672 36.58636 16.94048 1.000 97.36360 131 ASP A C 1
ATOM 879 O O . ASP A 1 115 ? -48.80507 37.24838 17.98085 1.000 106.59888 131 ASP A O 1
ATOM 884 N N . GLY A 1 116 ? -47.76327 36.82103 16.02969 1.000 89.29482 132 GLY A N 1
ATOM 885 C CA . GLY A 1 116 ? -46.81776 37.90900 16.17360 1.000 89.93332 132 GLY A CA 1
ATOM 886 C C . GLY A 1 116 ? -45.73526 37.69919 17.20546 1.000 97.54940 132 GLY A C 1
ATOM 887 O O . GLY A 1 116 ? -44.97266 38.63165 17.47806 1.000 95.76264 132 GLY A O 1
ATOM 888 N N . LYS A 1 117 ? -45.63732 36.50700 17.78576 1.000 90.16601 133 LYS A N 1
ATOM 889 C CA . LYS A 1 117 ? -44.62306 36.31024 18.81276 1.000 91.57727 133 LYS A CA 1
ATOM 890 C C . LYS A 1 117 ? -43.33585 35.77071 18.19494 1.000 99.19521 133 LYS A C 1
ATOM 891 O O . LYS A 1 117 ? -43.38493 34.98738 17.24024 1.000 92.52080 133 LYS A O 1
ATOM 897 N N . PRO A 1 118 ? -42.17921 36.17725 18.71073 1.000 98.76928 134 PRO A N 1
ATOM 898 C CA . PRO A 1 118 ? -40.93555 35.50181 18.33422 1.000 87.01426 134 PRO A CA 1
ATOM 899 C C . PRO A 1 118 ? -40.85232 34.13587 18.99334 1.000 89.03086 134 PRO A C 1
ATOM 900 O O . PRO A 1 118 ? -41.31511 33.93247 20.11913 1.000 88.00328 134 PRO A O 1
ATOM 904 N N . VAL A 1 119 ? -40.25765 33.18906 18.27329 1.000 83.76589 135 VAL A N 1
ATOM 905 C CA . VAL A 1 119 ? -40.21024 31.80276 18.71501 1.000 85.04901 135 VAL A CA 1
ATOM 906 C C . VAL A 1 119 ? -38.76761 31.31801 18.71504 1.000 95.59432 135 VAL A C 1
ATOM 907 O O . VAL A 1 119 ? -37.91120 31.84413 17.99735 1.000 97.65320 135 VAL A O 1
ATOM 911 N N . GLN A 1 120 ? -38.50449 30.30522 19.53960 1.000 89.89686 136 GLN A N 1
ATOM 912 C CA . GLN A 1 120 ? -37.19908 29.64948 19.59301 1.000 99.10778 136 GLN A CA 1
ATOM 913 C C . GLN A 1 120 ? -37.23245 28.46606 18.63440 1.000 84.42814 136 GLN A C 1
ATOM 914 O O . GLN A 1 120 ? -37.80654 27.41827 18.94114 1.000 84.05134 136 GLN A O 1
ATOM 920 N N . VAL A 1 121 ? -36.62353 28.63602 17.46538 1.000 85.22586 137 VAL A N 1
ATOM 921 C CA . VAL A 1 121 ? -36.56703 27.58158 16.45543 1.000 91.03774 137 VAL A CA 1
ATOM 922 C C . VAL A 1 121 ? -35.29703 26.76482 16.67083 1.000 83.92660 137 VAL A C 1
ATOM 923 O O . VAL A 1 121 ? -34.21640 27.34032 16.86624 1.000 86.08400 137 VAL A O 1
ATOM 927 N N . PRO A 1 122 ? -35.37683 25.43580 16.65175 1.000 86.62704 138 PRO A N 1
ATOM 928 C CA . PRO A 1 122 ? -34.20724 24.61671 16.98534 1.000 95.50690 138 PRO A CA 1
ATOM 929 C C . PRO A 1 122 ? -33.11100 24.69912 15.93312 1.000 90.94369 138 PRO A C 1
ATOM 930 O O . PRO A 1 122 ? -33.33877 25.02055 14.76462 1.000 81.81535 138 PRO A O 1
ATOM 934 N N . ILE A 1 123 ? -31.89541 24.39816 16.38345 1.000 93.35526 139 ILE A N 1
ATOM 935 C CA . ILE A 1 123 ? -30.72207 24.27179 15.52846 1.000 95.60359 139 ILE A CA 1
ATOM 936 C C . ILE A 1 123 ? -30.20101 22.84982 15.67240 1.000 96.44172 139 ILE A C 1
ATOM 937 O O . ILE A 1 123 ? -29.93215 22.39366 16.79029 1.000 87.22713 139 ILE A O 1
ATOM 942 N N . TYR A 1 124 ? -30.06309 22.15272 14.54894 1.000 100.42998 140 TYR A N 1
ATOM 943 C CA . TYR A 1 124 ? -29.70179 20.74197 14.53835 1.000 100.86365 140 TYR A CA 1
ATOM 944 C C . TYR A 1 124 ? -28.29657 20.57243 13.97845 1.000 96.62170 140 TYR A C 1
ATOM 945 O O . TYR A 1 124 ? -27.98704 21.09009 12.90045 1.000 93.06405 140 TYR A O 1
ATOM 954 N N . ASP A 1 125 ? -27.45110 19.85190 14.71395 1.000 99.12672 141 ASP A N 1
ATOM 955 C CA . ASP A 1 125 ? -26.10424 19.51034 14.26756 1.000 114.70360 141 ASP A CA 1
ATOM 956 C C . ASP A 1 125 ? -26.11723 18.06653 13.77879 1.000 109.96936 141 ASP A C 1
ATOM 957 O O . ASP A 1 125 ? -26.36170 17.14121 14.56087 1.000 104.28287 141 ASP A O 1
ATOM 962 N N . PHE A 1 126 ? -25.85192 17.87771 12.48407 1.000 95.79667 142 PHE A N 1
ATOM 963 C CA . PHE A 1 126 ? -25.89417 16.53851 11.90884 1.000 100.96168 142 PHE A CA 1
ATOM 964 C C . PHE A 1 126 ? -24.68590 15.70726 12.32004 1.000 101.42458 142 PHE A C 1
ATOM 965 O O . PHE A 1 126 ? -24.77458 14.47462 12.36738 1.000 100.35995 142 PHE A O 1
ATOM 973 N N . LYS A 1 127 ? -23.55605 16.35610 12.61624 1.000 97.48192 143 LYS A N 1
ATOM 974 C CA . LYS A 1 127 ? -22.36540 15.62300 13.03626 1.000 102.43811 143 LYS A CA 1
ATOM 975 C C . LYS A 1 127 ? -22.63369 14.83217 14.31031 1.000 106.03086 143 LYS A C 1
ATOM 976 O O . LYS A 1 127 ? -22.34362 13.63231 14.38435 1.000 106.66355 143 LYS A O 1
ATOM 982 N N . SER A 1 128 ? -23.19824 15.48809 15.32234 1.000 102.36820 144 SER A N 1
ATOM 983 C CA . SER A 1 128 ? -23.56164 14.82417 16.56599 1.000 106.47521 144 SER A CA 1
ATOM 984 C C . SER A 1 128 ? -24.96212 14.22720 16.53465 1.000 109.22010 144 SER A C 1
ATOM 985 O O . SER A 1 128 ? -25.33697 13.52341 17.48014 1.000 100.50664 144 SER A O 1
ATOM 988 N N . SER A 1 129 ? -25.73560 14.49379 15.47909 1.000 112.52768 145 SER A N 1
ATOM 989 C CA . SER A 1 129 ? -27.09183 13.96472 15.32833 1.000 105.45027 145 SER A CA 1
ATOM 990 C C . SER A 1 129 ? -27.96589 14.35034 16.52118 1.000 117.28027 145 SER A C 1
ATOM 991 O O . SER A 1 129 ? -28.70337 13.53169 17.07506 1.000 119.86638 145 SER A O 1
ATOM 994 N N . SER A 1 130 ? -27.87670 15.61875 16.91588 1.000 112.22167 146 SER A N 1
ATOM 995 C CA . SER A 1 130 ? -28.60026 16.10725 18.07894 1.000 101.29323 146 SER A CA 1
ATOM 996 C C . SER A 1 130 ? -28.91395 17.58560 17.89759 1.000 108.76783 146 SER A C 1
ATOM 997 O O . SER A 1 130 ? -28.37116 18.26039 17.01840 1.000 107.40427 146 SER A O 1
ATOM 1000 N N . ARG A 1 131 ? -29.80409 18.08019 18.75306 1.000 109.11757 147 ARG A N 1
ATOM 1001 C CA . ARG A 1 131 ? -30.20012 19.48335 18.76277 1.000 92.25844 147 ARG A CA 1
ATOM 1002 C C . ARG A 1 131 ? -29.26580 20.23444 19.70639 1.000 106.93226 147 ARG A C 1
ATOM 1003 O O . ARG A 1 131 ? -29.32773 20.05360 20.92699 1.000 93.02948 147 ARG A O 1
ATOM 1011 N N . ILE A 1 132 ? -28.39420 21.07266 19.14247 1.000 109.69615 148 ILE A N 1
ATOM 1012 C CA . ILE A 1 132 ? -27.38350 21.73903 19.95950 1.000 106.63157 148 ILE A CA 1
ATOM 1013 C C . ILE A 1 132 ? -27.96077 22.93846 20.70073 1.000 103.06219 148 ILE A C 1
ATOM 1014 O O . ILE A 1 132 ? -27.43620 23.33373 21.74832 1.000 112.95815 148 ILE A O 1
ATOM 1019 N N . GLY A 1 133 ? -29.02503 23.53655 20.18537 1.000 103.72160 149 GLY A N 1
ATOM 1020 C CA . GLY A 1 133 ? -29.60023 24.69403 20.83720 1.000 102.88917 149 GLY A CA 1
ATOM 1021 C C . GLY A 1 133 ? -30.72991 25.26930 20.01851 1.000 107.12826 149 GLY A C 1
ATOM 1022 O O . GLY A 1 133 ? -31.30214 24.59420 19.16101 1.000 105.98550 149 GLY A O 1
ATOM 1023 N N . TYR A 1 134 ? -31.04811 26.53057 20.29510 1.000 101.00651 150 TYR A N 1
ATOM 1024 C CA . TYR A 1 134 ? -32.12920 27.22820 19.61933 1.000 95.03286 150 TYR A CA 1
ATOM 1025 C C . TYR A 1 134 ? -31.66199 28.61900 19.21485 1.000 101.15521 150 TYR A C 1
ATOM 1026 O O . TYR A 1 134 ? -30.69419 29.15701 19.76036 1.000 93.54385 150 TYR A O 1
ATOM 1035 N N . ARG A 1 135 ? -32.36405 29.19521 18.24166 1.000 101.44140 151 ARG A N 1
ATOM 1036 C CA . ARG A 1 135 ? -32.14135 30.56999 17.82045 1.000 107.19891 151 ARG A CA 1
ATOM 1037 C C . ARG A 1 135 ? -33.46538 31.31827 17.85864 1.000 103.00544 151 ARG A C 1
ATOM 1038 O O . ARG A 1 135 ? -34.52113 30.74440 17.57511 1.000 97.52732 151 ARG A O 1
ATOM 1046 N N . THR A 1 136 ? -33.40850 32.59602 18.22256 1.000 98.45415 152 THR A N 1
ATOM 1047 C CA . THR A 1 136 ? -34.61020 33.41725 18.29268 1.000 97.54708 152 THR A CA 1
ATOM 1048 C C . THR A 1 136 ? -34.93806 33.95510 16.90453 1.000 107.17406 152 THR A C 1
ATOM 1049 O O . THR A 1 136 ? -34.12599 34.66316 16.29879 1.000 111.91451 152 THR A O 1
ATOM 1053 N N . LEU A 1 137 ? -36.12208 33.61599 16.39850 1.000 96.66625 153 LEU A N 1
ATOM 1054 C CA . LEU A 1 137 ? -36.58338 34.07260 15.09128 1.000 98.34482 153 LEU A CA 1
ATOM 1055 C C . LEU A 1 137 ? -37.84497 34.90140 15.29105 1.000 97.49076 153 LEU A C 1
ATOM 1056 O O . LEU A 1 137 ? -38.87841 34.37628 15.71992 1.000 96.14256 153 LEU A O 1
ATOM 1061 N N . GLU A 1 138 ? -37.76005 36.18898 14.98086 1.000 84.09081 154 GLU A N 1
ATOM 1062 C CA . GLU A 1 138 ? -38.92346 37.05830 15.00445 1.000 96.58788 154 GLU A CA 1
ATOM 1063 C C . GLU A 1 138 ? -39.57217 37.09537 13.62651 1.000 98.02949 154 GLU A C 1
ATOM 1064 O O . GLU A 1 138 ? -38.96699 36.72548 12.61652 1.000 101.12341 154 GLU A O 1
ATOM 1070 N N . VAL A 1 139 ? -40.82445 37.53841 13.59763 1.000 100.79125 155 VAL A N 1
ATOM 1071 C CA . VAL A 1 139 ? -41.53602 37.71644 12.33608 1.000 102.95045 155 VAL A CA 1
ATOM 1072 C C . VAL A 1 139 ? -40.79160 38.78046 11.53932 1.000 100.54828 155 VAL A C 1
ATOM 1073 O O . VAL A 1 139 ? -40.71485 39.93826 11.97694 1.000 110.67117 155 VAL A O 1
ATOM 1077 N N . PRO A 1 140 ? -40.21852 38.43940 10.38801 1.000 94.49171 156 PRO A N 1
ATOM 1078 C CA . PRO A 1 140 ? -39.41419 39.41424 9.64271 1.000 94.93469 156 PRO A CA 1
ATOM 1079 C C . PRO A 1 140 ? -40.26499 40.57031 9.13767 1.000 95.33621 156 PRO A C 1
ATOM 1080 O O . PRO A 1 140 ? -41.49607 40.55051 9.19014 1.000 98.64008 156 PRO A O 1
ATOM 1084 N N . SER A 1 141 ? -39.57421 41.60341 8.64718 1.000 101.44807 157 SER A N 1
ATOM 1085 C CA . SER A 1 141 ? -40.26368 42.79294 8.15327 1.000 109.03967 157 SER A CA 1
ATOM 1086 C C . SER A 1 141 ? -41.19645 42.44600 6.99933 1.000 118.16882 157 SER A C 1
ATOM 1087 O O . SER A 1 141 ? -42.35327 42.88209 6.96461 1.000 121.33404 157 SER A O 1
ATOM 1090 N N . SER A 1 142 ? -40.70652 41.65223 6.04363 1.000 108.88880 158 SER A N 1
ATOM 1091 C CA . SER A 1 142 ? -41.51863 41.25159 4.90047 1.000 105.27378 158 SER A CA 1
ATOM 1092 C C . SER A 1 142 ? -42.70798 40.39346 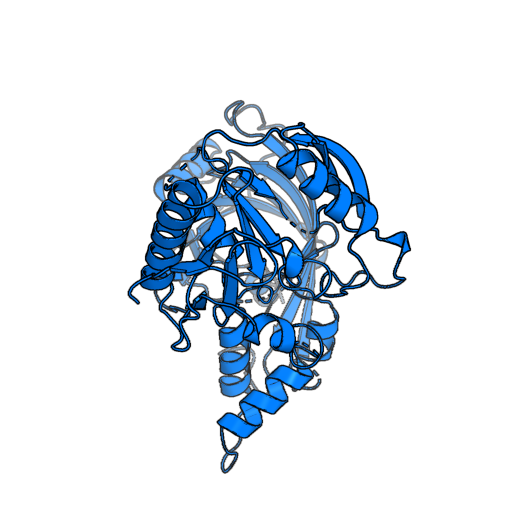5.30312 1.000 102.58398 158 SER A C 1
ATOM 1093 O O . SER A 1 142 ? -43.59389 40.16553 4.47394 1.000 103.63016 158 SER A O 1
ATOM 1096 N N . ARG A 1 143 ? -42.72796 39.90473 6.54674 1.000 102.44008 159 ARG A N 1
ATOM 1097 C CA . ARG A 1 143 ? -43.68271 38.92477 7.07413 1.000 100.22690 159 ARG A CA 1
ATOM 1098 C C . ARG A 1 143 ? -43.74880 37.65670 6.22262 1.000 98.57364 159 ARG A C 1
ATOM 1099 O O . ARG A 1 143 ? -44.70610 36.88077 6.32509 1.000 94.01657 159 ARG A O 1
ATOM 1107 N N . ILE A 1 144 ? -42.71769 37.40722 5.41874 1.000 85.88528 160 ILE A N 1
ATOM 1108 C CA . ILE A 1 144 ? -42.62373 36.21405 4.58586 1.000 88.55931 160 ILE A CA 1
ATOM 1109 C C . ILE A 1 144 ? -41.67109 35.23633 5.26136 1.000 89.96626 160 ILE A C 1
ATOM 1110 O O . ILE A 1 144 ? -40.49900 35.55793 5.49389 1.000 85.72925 160 ILE A O 1
ATOM 1115 N N . VAL A 1 145 ? -42.16667 34.04257 5.57408 1.000 80.56617 161 VAL A N 1
ATOM 1116 C CA . VAL A 1 145 ? -41.35252 32.96337 6.12029 1.000 82.98448 161 VAL A CA 1
ATOM 1117 C C . VAL A 1 145 ? -41.42640 31.78540 5.15989 1.000 77.31688 161 VAL A C 1
ATOM 1118 O O . VAL A 1 145 ? -42.52247 31.33537 4.80525 1.000 73.52727 161 VAL A O 1
ATOM 1122 N N . ILE A 1 146 ? -40.26685 31.29629 4.73209 1.000 80.06117 162 ILE A N 1
ATOM 1123 C CA . ILE A 1 146 ? -40.18309 30.15190 3.83223 1.000 80.22798 162 ILE A CA 1
ATOM 1124 C C . ILE A 1 146 ? -39.79602 28.92727 4.64724 1.000 73.87371 162 ILE A C 1
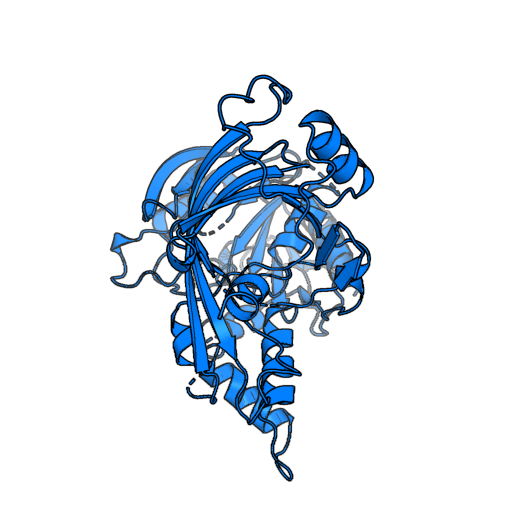ATOM 1125 O O . ILE A 1 146 ? -38.71440 28.88515 5.24692 1.000 75.93302 162 ILE A O 1
ATOM 1130 N N . LEU A 1 147 ? -40.68021 27.93387 4.67434 1.000 74.83435 163 LEU A N 1
ATOM 1131 C CA . LEU A 1 147 ? -40.38876 26.64718 5.29507 1.000 73.34652 163 LEU A CA 1
ATOM 1132 C C . LEU A 1 147 ? -39.87553 25.70890 4.20916 1.000 74.02748 163 LEU A C 1
ATOM 1133 O O . LEU A 1 147 ? -40.65289 25.21820 3.38373 1.000 66.96495 163 LEU A O 1
ATOM 1138 N N . GLU A 1 148 ? -38.56875 25.46357 4.20753 1.000 82.78528 164 GLU A N 1
ATOM 1139 C CA . GLU A 1 148 ? -37.91994 24.64995 3.18841 1.000 80.20312 164 GLU A CA 1
ATOM 1140 C C . GLU A 1 148 ? -37.64003 23.26158 3.74630 1.000 76.63927 164 GLU A C 1
ATOM 1141 O O . GLU A 1 148 ? -37.06380 23.12801 4.83056 1.000 73.45417 164 GLU A O 1
ATOM 1147 N N . GLY A 1 149 ? -38.04477 22.23767 3.00664 1.000 74.85652 165 GLY A N 1
ATOM 1148 C CA . GLY A 1 149 ? -37.81765 20.87085 3.43882 1.000 70.75437 165 GLY A CA 1
ATOM 1149 C C . GLY A 1 149 ? -38.40175 19.90248 2.43618 1.000 60.98098 165 GLY A C 1
ATOM 1150 O O . GLY A 1 149 ? -39.17736 20.27594 1.55139 1.000 68.36382 165 GLY A O 1
ATOM 1151 N N . ILE A 1 150 ? -38.00828 18.63750 2.58842 1.000 70.80384 166 ILE A N 1
ATOM 1152 C CA . ILE A 1 150 ? -38.50226 17.59416 1.69402 1.000 57.02699 166 ILE A CA 1
ATOM 1153 C C . ILE A 1 150 ? -40.00495 17.40731 1.86911 1.000 74.60679 166 ILE A C 1
ATOM 1154 O O . ILE A 1 150 ? -40.73556 17.17450 0.89744 1.000 77.36667 166 ILE A O 1
ATOM 1159 N N . TYR A 1 151 ? -40.49218 17.52239 3.10251 1.000 80.17222 167 TYR A N 1
ATOM 1160 C CA . TYR A 1 151 ? -41.90327 17.33742 3.42317 1.000 78.80428 167 TYR A CA 1
ATOM 1161 C C . TYR A 1 151 ? -42.54818 18.64020 3.88504 1.000 76.63592 167 TYR A C 1
ATOM 1162 O O . TYR A 1 151 ? -43.39651 18.64945 4.77875 1.000 75.53517 167 TYR A O 1
ATOM 1171 N N . ALA A 1 152 ? -42.15191 19.75831 3.27399 1.000 69.72380 168 ALA A N 1
ATOM 1172 C CA . ALA A 1 152 ? -42.74039 21.04751 3.61261 1.000 66.24517 168 ALA A CA 1
ATOM 1173 C C . ALA A 1 152 ? -44.19470 21.16077 3.18005 1.000 69.19796 168 ALA A C 1
ATOM 1174 O O . ALA A 1 152 ? -44.88214 22.08938 3.61819 1.000 75.42677 168 ALA A O 1
ATOM 1176 N N . LEU A 1 153 ? -44.67403 20.24972 2.33257 1.000 68.42259 169 LEU A N 1
ATOM 1177 C CA . LEU A 1 153 ? -46.06956 20.21461 1.91524 1.000 72.37788 169 LEU A CA 1
ATOM 1178 C C . LEU A 1 153 ? -46.82377 19.04368 2.53646 1.000 71.09834 169 LEU A C 1
ATOM 1179 O O . LEU A 1 153 ? -47.81966 18.57975 1.97103 1.000 76.54781 169 LEU A O 1
ATOM 1184 N N . SER A 1 154 ? -46.36744 18.56140 3.69018 1.000 82.23044 170 SER A N 1
ATOM 11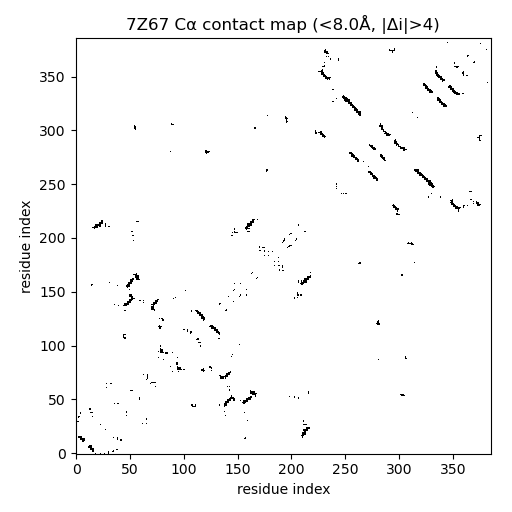85 C CA . SER A 1 154 ? -47.01863 17.44939 4.36417 1.000 80.72956 170 SER A CA 1
ATOM 1186 C C . SER A 1 154 ? -48.43893 17.82499 4.78016 1.000 90.40649 170 SER A C 1
ATOM 1187 O O . SER A 1 154 ? -48.81382 18.99973 4.83113 1.000 85.56917 170 SER A O 1
ATOM 1190 N N . GLU A 1 155 ? -49.23620 16.79649 5.08243 1.000 90.89217 171 GLU A N 1
ATOM 1191 C CA . GLU A 1 155 ? -50.63339 17.02146 5.44067 1.000 95.86886 171 GLU A CA 1
ATOM 1192 C C . GLU A 1 155 ? -50.76463 17.82007 6.73216 1.000 96.61528 171 GLU A C 1
ATOM 1193 O O . GLU A 1 155 ? -51.74145 18.55791 6.90886 1.000 89.10243 171 GLU A O 1
ATOM 1199 N N . LYS A 1 156 ? -49.79240 17.69790 7.63942 1.000 95.63158 172 LYS A N 1
ATOM 1200 C CA . LYS A 1 156 ? -49.83856 18.45223 8.88666 1.000 87.97912 172 LYS A CA 1
ATOM 1201 C C . LYS A 1 156 ? -49.57108 19.93774 8.67851 1.000 93.80507 172 LYS A C 1
ATOM 1202 O O . LYS A 1 156 ? -49.92347 20.74479 9.54581 1.000 94.84534 172 LYS A O 1
ATOM 1208 N N . LEU A 1 157 ? -48.96101 20.31721 7.55199 1.000 92.13653 173 LEU A N 1
ATOM 1209 C CA . LEU A 1 157 ? -48.55104 21.69455 7.31943 1.000 88.64015 173 LEU A CA 1
ATOM 1210 C C . LEU A 1 157 ? -49.39302 22.43236 6.28968 1.000 83.24186 173 LEU A C 1
ATOM 1211 O O . LEU A 1 157 ? -49.42896 23.66585 6.32407 1.000 84.83429 173 LEU A O 1
ATOM 1216 N N . ARG A 1 158 ? -50.05999 21.72042 5.38162 1.000 91.71164 174 ARG A N 1
ATOM 1217 C CA . ARG A 1 158 ? -50.83424 22.39340 4.34102 1.000 88.91171 174 ARG A CA 1
ATOM 1218 C C . ARG A 1 158 ? -51.92014 23.32051 4.88093 1.000 84.92192 174 ARG A C 1
ATOM 1219 O O . ARG A 1 158 ? -52.07448 24.42219 4.32442 1.000 91.94600 174 ARG A O 1
ATOM 1227 N N . PRO A 1 159 ? -52.69489 22.96783 5.91571 1.000 87.58107 175 PRO A N 1
ATOM 1228 C CA . PRO A 1 159 ? -53.68166 23.93382 6.43015 1.000 92.03772 175 PRO A CA 1
ATOM 1229 C C . PRO A 1 159 ? -53.06651 25.23345 6.92227 1.000 93.60072 175 PRO A C 1
ATOM 1230 O O . PRO A 1 159 ? -53.73890 26.27231 6.89285 1.000 95.06413 175 PRO A O 1
ATOM 1234 N N . LEU A 1 160 ? -51.81103 25.21296 7.37204 1.000 86.45037 176 LEU A N 1
ATOM 1235 C CA . LEU A 1 160 ? -51.15389 26.41696 7.86344 1.000 87.98568 176 LEU A CA 1
ATOM 1236 C C . LEU A 1 160 ? -50.31950 27.12307 6.80322 1.000 92.33118 176 LEU A C 1
ATOM 1237 O O . LEU A 1 160 ? -49.81062 28.21827 7.06799 1.000 91.95051 176 LEU A O 1
ATOM 1242 N N . LEU A 1 161 ? -50.16341 26.53221 5.62195 1.000 79.52650 177 LEU A N 1
ATOM 1243 C CA . LEU A 1 161 ? -49.41535 27.17410 4.55225 1.000 92.46086 177 LEU A CA 1
ATOM 1244 C C . LEU A 1 161 ? -50.30582 28.14226 3.78702 1.000 93.05004 177 LEU A C 1
ATOM 1245 O O . LEU A 1 161 ? -51.49426 27.88312 3.57302 1.000 94.08371 177 LEU A O 1
ATOM 1250 N N . ASP A 1 162 ? -49.72107 29.26539 3.37595 1.000 80.02115 178 ASP A N 1
ATOM 1251 C CA . ASP A 1 162 ? -50.41582 30.21130 2.51393 1.000 95.96006 178 ASP A CA 1
ATOM 1252 C C . ASP A 1 162 ? -50.10809 29.98177 1.04193 1.000 90.23683 178 ASP A C 1
ATOM 1253 O O . ASP A 1 162 ? -50.91633 30.34785 0.18073 1.000 89.97146 178 ASP A O 1
ATOM 1258 N N . LEU A 1 163 ? -48.96318 29.37521 0.73831 1.000 87.97389 179 LEU A N 1
ATOM 1259 C CA . LEU A 1 163 ? -48.56894 29.09193 -0.63440 1.000 87.30580 179 LEU A CA 1
ATOM 1260 C C . LEU A 1 163 ? -47.75976 27.80419 -0.64248 1.000 83.74762 179 LEU A C 1
ATOM 1261 O O . LEU A 1 163 ? -46.79364 27.67276 0.11542 1.000 73.82447 179 LEU A O 1
ATOM 1266 N N . ARG A 1 164 ? -48.16178 26.85743 -1.48774 1.000 84.77139 180 ARG A N 1
ATOM 1267 C CA . ARG A 1 164 ? -47.50813 25.55676 -1.59601 1.000 82.63434 180 ARG A CA 1
ATOM 1268 C C . ARG A 1 164 ? -46.72699 25.51633 -2.90414 1.000 78.97976 180 ARG A C 1
ATOM 1269 O O . ARG A 1 164 ? -47.32003 25.46278 -3.98700 1.000 81.12936 180 ARG A O 1
ATOM 1277 N N . VAL A 1 165 ? -45.40096 25.54108 -2.80262 1.000 73.83269 181 VAL A N 1
ATOM 1278 C CA . VAL A 1 165 ? -44.51433 25.50505 -3.95863 1.000 84.26596 181 VAL A CA 1
ATOM 1279 C C . VAL A 1 165 ? -43.66870 24.24233 -3.88626 1.000 76.30045 181 VAL A C 1
ATOM 1280 O O . VAL A 1 165 ? -43.15396 23.88923 -2.81914 1.000 72.70398 181 VAL A O 1
ATOM 1284 N N . SER A 1 166 ? -43.53248 23.56149 -5.02254 1.000 82.30454 182 SER A N 1
ATOM 1285 C CA . SER A 1 166 ? -42.70123 22.37342 -5.13692 1.000 79.32701 182 SER A CA 1
ATOM 1286 C C . SER A 1 166 ? -41.63845 22.58662 -6.20645 1.000 74.08577 182 SER A C 1
ATOM 1287 O O . SER A 1 166 ? -41.86088 23.29173 -7.19584 1.000 71.09654 182 SER A O 1
ATOM 1290 N N . VAL A 1 167 ? -40.47764 21.96989 -5.99766 1.000 71.74352 183 VAL A N 1
ATOM 1291 C CA . VAL A 1 167 ? -39.35876 22.04719 -6.92928 1.000 75.73402 183 VAL A CA 1
ATOM 1292 C C . VAL A 1 167 ? -38.90661 20.63031 -7.24824 1.000 79.48491 183 VAL A C 1
ATOM 1293 O O . VAL A 1 167 ? -38.61239 19.84884 -6.33728 1.000 74.22692 183 VAL A O 1
ATOM 1297 N N . THR A 1 168 ? -38.85777 20.29924 -8.53587 1.000 87.25258 184 THR A N 1
ATOM 1298 C CA . THR A 1 168 ? -38.48221 18.96949 -8.99147 1.000 57.97895 184 THR A CA 1
ATOM 1299 C C . THR A 1 168 ? -37.38689 19.08768 -10.04422 1.000 71.38246 184 THR A C 1
ATOM 1300 O O . THR A 1 168 ? -37.10119 20.17165 -10.55835 1.000 64.80440 184 THR A O 1
ATOM 1304 N N . GLY A 1 169 ? -36.76809 17.96393 -10.35546 1.000 71.90678 185 GLY A N 1
ATOM 1305 C CA . GLY A 1 169 ? -35.75892 17.90538 -11.40954 1.000 54.23879 185 GLY A CA 1
ATOM 1306 C C . GLY A 1 169 ? -34.36146 18.13135 -10.85327 1.000 56.57725 185 GLY A C 1
ATOM 1307 O O . GLY A 1 169 ? -33.93155 17.41068 -9.95489 1.000 54.09494 185 GLY A O 1
ATOM 1308 N N . GLY A 1 170 ? -33.65822 19.11479 -11.40652 1.000 52.59135 186 GLY A N 1
ATOM 1309 C CA . GLY A 1 170 ? -32.30788 19.43625 -10.99402 1.000 55.53076 186 GLY A CA 1
ATOM 1310 C C . GLY A 1 170 ? -31.37090 18.25750 -11.14305 1.000 65.24836 186 GLY A C 1
ATOM 1311 O O . GLY A 1 170 ? -31.54916 17.37894 -11.99202 1.000 65.94956 186 GLY A O 1
ATOM 1312 N N . VAL A 1 171 ? -30.34804 18.23361 -10.28567 1.000 66.05424 187 VAL A N 1
ATOM 1313 C CA . VAL A 1 171 ? -29.39751 17.13050 -10.29475 1.000 60.52378 187 VAL A CA 1
ATOM 1314 C C . VAL A 1 171 ? -30.01799 15.86256 -9.72124 1.000 55.72607 187 VAL A C 1
ATOM 1315 O O . VAL A 1 171 ? -29.49259 14.76528 -9.93983 1.000 53.11126 187 VAL A O 1
ATOM 1319 N N . HIS A 1 172 ? -31.13239 15.98407 -8.99489 1.000 58.05255 188 HIS A N 1
ATOM 1320 C CA . HIS A 1 172 ? -31.85460 14.80290 -8.53209 1.000 52.05496 188 HIS A CA 1
ATOM 1321 C C . HIS A 1 172 ? -32.31680 13.95570 -9.71150 1.000 60.30948 188 HIS A C 1
ATOM 1322 O O . HIS A 1 172 ? -32.13896 12.73141 -9.72376 1.000 53.81776 188 HIS A O 1
ATOM 1329 N N . PHE A 1 173 ? -32.90111 14.59765 -10.72542 1.000 54.50840 189 PHE A N 1
ATOM 1330 C CA . PHE A 1 173 ? -33.33189 13.86986 -11.91142 1.000 56.16479 189 PHE A CA 1
ATOM 1331 C C . PHE A 1 173 ? -32.17995 13.60924 -12.87481 1.000 62.82350 189 PHE A C 1
ATOM 1332 O O . PHE A 1 173 ? -32.19633 12.60083 -13.59081 1.000 57.36017 189 PHE A O 1
ATOM 1340 N N . ASP A 1 174 ? -31.17782 14.49517 -12.90913 1.000 48.31470 190 ASP A N 1
ATOM 1341 C CA . ASP A 1 174 ? -30.06337 14.30488 -13.83073 1.000 53.70590 190 ASP A CA 1
ATOM 1342 C C . ASP A 1 174 ? -29.27479 13.04667 -13.49898 1.000 60.88409 190 ASP A C 1
ATOM 1343 O O . ASP A 1 174 ? -28.71801 12.40906 -14.40002 1.000 63.10843 190 ASP A O 1
ATOM 1348 N N . LEU A 1 175 ? -29.20961 12.67578 -12.21759 1.000 58.54962 191 LEU A N 1
ATOM 1349 C CA . LEU A 1 175 ? -28.58522 11.40879 -11.85641 1.000 60.48998 191 LEU A CA 1
ATOM 1350 C C . LEU A 1 175 ? -29.32070 10.23157 -12.48019 1.000 60.96779 191 LEU A C 1
ATOM 1351 O O . LEU A 1 175 ? -28.68903 9.24560 -12.88054 1.000 57.45090 191 LEU A O 1
ATOM 1356 N N . VAL A 1 176 ? -30.65007 10.31646 -12.57438 1.000 62.39717 192 VAL A N 1
ATOM 1357 C CA . VAL A 1 176 ? -31.41972 9.23519 -13.18048 1.000 65.03614 192 VAL A CA 1
ATOM 1358 C C . VAL A 1 176 ? -31.10140 9.12164 -14.66791 1.000 63.16069 192 VAL A C 1
ATOM 1359 O O . VAL A 1 176 ? -30.89881 8.01836 -15.19101 1.000 54.00927 192 VAL A O 1
ATOM 1363 N N . LYS A 1 177 ? -31.04161 10.25508 -15.37262 1.000 56.34866 193 LYS A N 1
ATOM 1364 C CA . LYS A 1 177 ? -30.66294 10.21694 -16.78127 1.000 62.02383 193 LYS A CA 1
ATOM 1365 C C . LYS A 1 177 ? -29.21695 9.77471 -16.96114 1.000 61.36555 193 LYS A C 1
ATOM 1366 O O . LYS A 1 177 ? -28.89634 9.10131 -17.94570 1.000 59.89727 193 LYS A O 1
ATOM 1372 N N . ARG A 1 178 ? -28.33736 10.13134 -16.02265 1.000 64.73881 194 ARG A N 1
ATOM 1373 C CA . ARG A 1 178 ? -26.95150 9.68035 -16.09778 1.000 61.82079 194 ARG A CA 1
ATOM 1374 C C . ARG A 1 178 ? -26.85218 8.16724 -15.93770 1.000 63.10912 194 ARG A C 1
ATOM 1375 O O . ARG A 1 178 ? -26.12726 7.50334 -16.69000 1.000 65.57123 194 ARG A O 1
ATOM 1383 N N . VAL A 1 179 ? -27.57142 7.60453 -14.96084 1.000 54.04370 195 VAL A N 1
ATOM 1384 C CA . VAL A 1 179 ? -27.61191 6.15165 -14.80307 1.000 48.09644 195 VAL A CA 1
ATOM 1385 C C . VAL A 1 179 ? -28.19271 5.49788 -16.05100 1.000 62.50023 195 VAL A C 1
ATOM 1386 O O . VAL A 1 179 ? -27.72015 4.44371 -16.49800 1.000 51.68531 195 VAL A O 1
ATOM 1390 N N . LEU A 1 180 ? -29.21956 6.11691 -16.63902 1.000 66.37966 196 LEU A N 1
ATOM 1391 C CA . LEU A 1 180 ? -29.79401 5.59167 -17.87248 1.000 57.24649 196 LEU A CA 1
ATOM 1392 C C . LEU A 1 180 ? -28.75337 5.55103 -18.98536 1.000 60.42870 196 LEU A C 1
ATOM 1393 O O . LEU A 1 180 ? -28.65657 4.56478 -19.72406 1.000 60.21402 196 LEU A O 1
ATOM 1398 N N . ARG A 1 181 ? -27.94875 6.61378 -19.10686 1.000 54.83157 197 ARG A N 1
ATOM 1399 C CA . ARG A 1 181 ? -26.87199 6.61696 -20.09391 1.000 55.92375 197 ARG A CA 1
ATOM 1400 C C . ARG A 1 181 ? -25.91002 5.45568 -19.87945 1.000 66.19807 197 ARG A C 1
ATOM 1401 O O . ARG A 1 181 ? -25.28193 4.98657 -20.83509 1.000 56.38403 197 ARG A O 1
ATOM 1409 N N . ASP A 1 182 ? -25.78465 4.97617 -18.64066 1.000 63.94961 198 ASP A N 1
ATOM 1410 C CA . ASP A 1 182 ? -24.82335 3.92869 -18.32097 1.000 53.98454 198 ASP A CA 1
ATOM 1411 C C . ASP A 1 182 ? -25.37679 2.52056 -18.49827 1.000 63.79404 198 ASP A C 1
ATOM 1412 O O . ASP A 1 182 ? -24.62026 1.61484 -18.86700 1.000 71.23620 198 ASP A O 1
ATOM 1417 N N . ILE A 1 183 ? -26.66904 2.30398 -18.25234 1.000 58.23958 199 ILE A N 1
ATOM 1418 C CA . ILE A 1 183 ? -27.22519 0.95755 -18.18512 1.000 59.74144 199 ILE A CA 1
ATOM 1419 C C . ILE A 1 183 ? -28.26718 0.67990 -19.26002 1.000 63.55638 199 ILE A C 1
ATOM 1420 O O . ILE A 1 183 ? -28.83674 -0.41722 -19.27600 1.000 68.66947 199 ILE A O 1
ATOM 1425 N N . GLN A 1 184 ? -28.53885 1.62658 -20.15752 1.000 62.02389 200 GLN A N 1
ATOM 1426 C CA . GLN A 1 184 ? -29.59239 1.42220 -21.14712 1.000 68.36311 200 GLN A CA 1
ATOM 1427 C C . GLN A 1 184 ? -29.24284 0.27350 -22.08578 1.000 65.48543 200 GLN A C 1
ATOM 1428 O O . GLN A 1 184 ? -28.11731 0.17805 -22.58466 1.000 62.56413 200 GLN A O 1
ATOM 1434 N N . ARG A 1 185 ? -30.21600 -0.60151 -22.32126 1.000 74.20901 201 ARG A N 1
ATOM 1435 C CA . ARG A 1 185 ? -30.08199 -1.69641 -23.26764 1.000 79.16026 201 ARG A CA 1
ATOM 1436 C C . ARG A 1 185 ? -31.04520 -1.48361 -24.42748 1.000 87.08585 201 ARG A C 1
ATOM 1437 O O . ARG A 1 185 ? -32.07880 -0.82102 -24.28591 1.000 88.22985 201 ARG A O 1
ATOM 1445 N N . ALA A 1 186 ? -30.69293 -2.04994 -25.57880 1.000 89.24461 202 ALA A N 1
ATOM 1446 C CA . ALA A 1 186 ? -31.48159 -1.84751 -26.78482 1.000 71.10640 202 ALA A CA 1
ATOM 1447 C C . ALA A 1 186 ? -32.88184 -2.42612 -26.62208 1.000 83.66235 202 ALA A C 1
ATOM 1448 O O . ALA A 1 186 ? -33.09570 -3.41225 -25.91181 1.000 86.07668 202 ALA A O 1
ATOM 1450 N N . GLY A 1 187 ? -33.84654 -1.79038 -27.28689 1.000 85.90545 203 GLY A N 1
ATOM 1451 C CA . GLY A 1 187 ? -35.22945 -2.20562 -27.22177 1.000 94.22425 203 GLY A CA 1
ATOM 1452 C C . GLY A 1 187 ? -35.98350 -1.74791 -25.99515 1.000 89.20021 203 GLY A C 1
ATOM 1453 O O . GLY A 1 187 ? -37.21950 -1.80480 -25.98895 1.000 90.53179 203 GLY A O 1
ATOM 1454 N N . GLN A 1 188 ? -35.28721 -1.29317 -24.95761 1.000 103.12776 204 GLN A N 1
ATOM 1455 C CA . GLN A 1 188 ? -35.95671 -0.83274 -23.75034 1.000 99.56868 204 GLN A CA 1
ATOM 1456 C C . GLN A 1 188 ? -36.60001 0.52672 -23.98890 1.000 93.02861 204 GLN A C 1
ATOM 1457 O O . GLN A 1 188 ? -35.97318 1.43442 -24.54562 1.000 73.88114 204 GLN A O 1
ATOM 1463 N N . GLU A 1 189 ? -37.84928 0.66429 -23.56931 1.000 95.39995 205 GLU A N 1
ATOM 1464 C CA . GLU A 1 189 ? -38.51559 1.95830 -23.61578 1.000 96.11621 205 GLU A CA 1
ATOM 1465 C C . GLU A 1 189 ? -37.87543 2.87329 -22.57838 1.000 101.00514 205 GLU A C 1
ATOM 1466 O O . GLU A 1 189 ? -37.85188 2.52329 -21.39023 1.000 95.42630 205 GLU A O 1
ATOM 1472 N N . PRO A 1 190 ? -37.33858 4.03378 -22.97111 1.000 99.15278 206 PRO A N 1
ATOM 1473 C CA . PRO A 1 190 ? -36.56717 4.84274 -22.00956 1.000 90.10575 206 PRO A CA 1
ATOM 1474 C C . PRO A 1 190 ? -37.38102 5.33201 -20.82423 1.000 95.51294 206 PRO A C 1
ATOM 1475 O O . PRO A 1 190 ? -36.86740 5.35131 -19.69864 1.000 92.10991 206 PRO A O 1
ATOM 1479 N N . GLU A 1 191 ? -38.63679 5.73370 -21.04008 1.000 93.53600 207 GLU A N 1
ATOM 1480 C CA . GLU A 1 191 ? -39.45051 6.21386 -19.92767 1.000 95.82541 207 GLU A CA 1
ATOM 1481 C C . GLU A 1 191 ? -39.74480 5.10439 -18.92605 1.000 99.02873 207 GLU A C 1
ATOM 1482 O O . GLU A 1 191 ? -39.91082 5.37838 -17.73169 1.000 93.40336 207 GLU A O 1
ATOM 1488 N N . GLU A 1 192 ? -39.81039 3.85265 -19.38636 1.000 98.09921 208 GLU A N 1
ATOM 1489 C CA . GLU A 1 192 ? -40.02504 2.74261 -18.46405 1.000 97.50242 208 GLU A CA 1
ATOM 1490 C C . GLU A 1 192 ? -38.78266 2.48094 -17.62132 1.000 92.43544 208 GLU A C 1
ATOM 1491 O O . GLU A 1 192 ? -38.88776 2.19986 -16.42161 1.000 93.58943 208 GLU A O 1
ATOM 1497 N N . ILE A 1 193 ? -37.59724 2.56889 -18.22912 1.000 86.04167 209 ILE A N 1
ATOM 1498 C CA . ILE A 1 193 ? -36.36581 2.36625 -17.47257 1.000 78.05943 209 ILE A CA 1
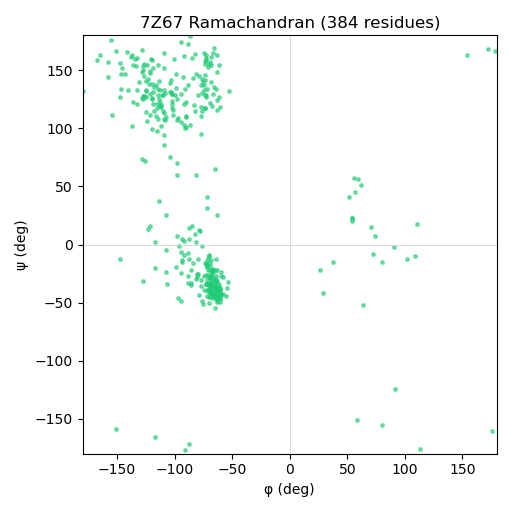ATOM 1499 C C . ILE A 1 193 ? -36.14641 3.51282 -16.49439 1.000 75.46863 209 ILE A C 1
ATOM 1500 O O . ILE A 1 193 ? -35.72407 3.29684 -15.35253 1.000 71.57209 209 ILE A O 1
ATOM 1505 N N . ILE A 1 194 ? -36.43104 4.74663 -16.92354 1.000 76.77353 210 ILE A N 1
ATOM 1506 C CA . ILE A 1 194 ? -36.30803 5.90279 -16.03702 1.000 72.95759 210 ILE A CA 1
ATOM 1507 C C . ILE A 1 194 ? -37.14350 5.70202 -14.78132 1.000 76.38889 210 ILE A C 1
ATOM 1508 O O . ILE A 1 194 ? -36.68650 5.96869 -13.66280 1.000 72.31439 210 ILE A O 1
ATOM 1513 N N . HIS A 1 195 ? -38.37779 5.22178 -14.94646 1.000 85.78985 211 HIS A N 1
ATOM 1514 C CA . HIS A 1 195 ? -39.22935 4.94085 -13.79594 1.000 82.31839 211 HIS A CA 1
ATOM 1515 C C . HIS A 1 195 ? -38.59231 3.90583 -12.87617 1.000 82.92079 211 HIS A C 1
ATOM 1516 O O . HIS A 1 195 ? -38.59677 4.06689 -11.65004 1.000 84.99425 211 HIS A O 1
ATOM 1523 N N . GLN A 1 196 ? -38.02214 2.84412 -13.45152 1.000 86.32505 212 GLN A N 1
ATOM 1524 C CA . GLN A 1 196 ? -37.43374 1.78627 -12.63658 1.000 77.47118 212 GLN A CA 1
ATOM 1525 C C . GLN A 1 196 ? -36.13397 2.23216 -11.97689 1.000 75.03481 212 GLN A C 1
ATOM 1526 O O . GLN A 1 196 ? -35.80273 1.75577 -10.88424 1.000 69.67217 212 GLN A O 1
ATOM 1532 N N . ILE A 1 197 ? -35.38209 3.12818 -12.62135 1.000 64.91446 213 ILE A N 1
ATOM 1533 C CA . ILE A 1 197 ? -34.18209 3.67748 -11.99404 1.000 62.86223 213 ILE A CA 1
ATOM 1534 C C . ILE A 1 197 ? -34.55956 4.49314 -10.76478 1.000 70.58683 213 ILE A C 1
ATOM 1535 O O . ILE A 1 197 ? -33.94266 4.36824 -9.69814 1.000 62.17099 213 ILE A O 1
ATOM 1540 N N . SER A 1 198 ? -35.58751 5.33832 -10.89770 1.000 71.73414 214 SER A N 1
ATOM 1541 C CA . SER A 1 198 ? -36.01961 6.16703 -9.77672 1.000 72.32861 214 SER A CA 1
ATOM 1542 C C . SER A 1 198 ? -36.49883 5.31308 -8.60801 1.000 72.26376 214 SER A C 1
ATOM 1543 O O . SER A 1 198 ? -36.17695 5.59798 -7.44914 1.000 70.82734 214 SER A O 1
ATOM 1546 N N . GLU A 1 199 ? -37.26840 4.25980 -8.89211 1.000 68.29379 215 GLU A N 1
ATOM 1547 C CA . GLU A 1 199 ? -37.72133 3.36650 -7.83008 1.000 76.27155 215 GLU A CA 1
ATOM 1548 C C . GLU A 1 199 ? -36.54389 2.71222 -7.11929 1.000 78.00328 215 GLU A C 1
ATOM 1549 O O . GLU A 1 199 ? -36.57219 2.52465 -5.89754 1.000 89.67900 215 GLU A O 1
ATOM 1555 N N . THR A 1 200 ? -35.49711 2.36126 -7.86743 1.000 80.74287 216 THR A N 1
ATOM 1556 C CA . THR A 1 200 ? -34.34211 1.69624 -7.27435 1.000 70.17094 216 THR A CA 1
ATOM 1557 C C . THR A 1 200 ? -33.48096 2.67181 -6.48127 1.000 69.22764 216 THR A C 1
ATOM 1558 O O . THR A 1 200 ? -33.15174 2.41858 -5.31787 1.000 71.73156 216 THR A O 1
ATOM 1562 N N . VAL A 1 201 ? -33.11172 3.79599 -7.09303 1.000 76.05371 217 VAL A N 1
ATOM 1563 C CA . VAL A 1 201 ? -32.16034 4.70809 -6.46994 1.000 71.89487 217 VAL A CA 1
ATOM 1564 C C . VAL A 1 201 ? -32.82482 5.70800 -5.52396 1.000 74.44103 217 VAL A C 1
ATOM 1565 O O . VAL A 1 201 ? -32.15215 6.23823 -4.62660 1.000 64.92195 217 VAL A O 1
ATOM 1569 N N . TYR A 1 202 ? -34.12323 5.97243 -5.68927 1.000 67.94575 218 TYR A N 1
ATOM 1570 C CA . TYR A 1 202 ? -34.89375 6.84566 -4.80444 1.000 67.87340 218 TYR A CA 1
ATOM 1571 C C . TYR A 1 202 ? -36.11133 6.06863 -4.30765 1.000 82.63845 218 TYR A C 1
ATOM 1572 O O . TYR A 1 202 ? -37.24688 6.35370 -4.71794 1.000 74.77419 218 TYR A O 1
ATOM 1581 N N . PRO A 1 203 ? -35.91445 5.09572 -3.42070 1.000 82.17498 219 PRO A N 1
ATOM 1582 C CA . PRO A 1 203 ? -37.00956 4.17489 -3.07540 1.000 80.38881 219 PRO A CA 1
ATOM 1583 C C . PRO A 1 203 ? -38.11626 4.79447 -2.23502 1.000 85.54232 219 PRO A C 1
ATOM 1584 O O . PRO A 1 203 ? -39.03123 4.06892 -1.82969 1.000 97.78672 219 PRO A O 1
ATOM 1601 N N . TYR A 1 205 ? -39.24473 8.24102 -3.04261 1.000 89.78457 221 TYR A N 1
ATOM 1602 C CA . TYR A 1 205 ? -39.75022 9.40470 -3.76425 1.000 81.10995 221 TYR A CA 1
ATOM 1603 C C . TYR A 1 205 ? -41.18509 9.19214 -4.23048 1.000 86.45524 221 TYR A C 1
ATOM 1604 O O . TYR A 1 205 ? -42.05898 10.03093 -3.98230 1.000 87.14434 221 TYR A O 1
ATOM 1613 N N . LYS A 1 206 ? -41.44652 8.07680 -4.91518 1.000 92.41858 222 LYS A N 1
ATOM 1614 C CA . LYS A 1 206 ? -42.77834 7.82842 -5.45524 1.000 93.35740 222 LYS A CA 1
ATOM 1615 C C . LYS A 1 206 ? -43.81925 7.59870 -4.36744 1.000 100.34240 222 LYS A C 1
ATOM 1616 O O . LYS A 1 206 ? -45.01181 7.80580 -4.61575 1.000 97.07924 222 LYS A O 1
ATOM 1622 N N . ALA A 1 207 ? -43.40083 7.18359 -3.17372 1.000 94.04734 223 ALA A N 1
ATOM 1623 C CA . ALA A 1 207 ? -44.34362 6.78996 -2.13522 1.000 96.58432 223 ALA A CA 1
ATOM 1624 C C . ALA A 1 207 ? -44.63304 7.91386 -1.14628 1.000 102.54972 223 ALA A C 1
ATOM 1625 O O . ALA A 1 207 ? -45.79483 8.16527 -0.81441 1.000 105.39978 223 ALA A O 1
ATOM 1627 N N . PHE A 1 208 ? -43.59496 8.59546 -0.66696 1.000 101.03935 224 PHE A N 1
ATOM 1628 C CA . PHE A 1 208 ? -43.74264 9.58171 0.39463 1.000 93.02832 224 PHE A CA 1
ATOM 1629 C C . PHE A 1 208 ? -43.62562 11.02218 -0.07615 1.000 95.73506 224 PHE A C 1
ATOM 1630 O O . PHE A 1 208 ? -44.30139 11.89133 0.47759 1.000 93.64768 224 PHE A O 1
ATOM 1638 N N . ILE A 1 209 ? -42.79817 11.29684 -1.07842 1.000 82.68699 225 ILE A N 1
ATOM 1639 C CA . ILE A 1 209 ? -42.40974 12.66028 -1.42430 1.000 78.86888 225 ILE A CA 1
ATOM 1640 C C . ILE A 1 209 ? -43.28663 13.23875 -2.52725 1.000 80.37013 225 ILE A C 1
ATOM 1641 O O . ILE A 1 209 ? -43.79626 14.35138 -2.40174 1.000 91.76321 225 ILE A O 1
ATOM 1646 N N . GLU A 1 210 ? -43.48200 12.49376 -3.61592 1.000 87.33936 226 GLU A N 1
ATOM 1647 C CA . GLU A 1 210 ? -44.17248 13.00557 -4.79901 1.000 84.38755 226 GLU A CA 1
ATOM 1648 C C . GLU A 1 210 ? -45.65097 13.32802 -4.56733 1.000 86.24570 226 GLU A C 1
ATOM 1649 O O . GLU A 1 210 ? -46.12948 14.35262 -5.07423 1.000 88.56552 226 GLU A O 1
ATOM 1655 N N . PRO A 1 211 ? -46.41965 12.49466 -3.84423 1.000 85.80975 227 PRO A N 1
ATOM 1656 C CA . PRO A 1 211 ? -47.83100 12.85347 -3.60151 1.000 90.55572 227 PRO A CA 1
ATOM 1657 C C . PRO A 1 211 ? -48.02317 14.22426 -2.96742 1.000 93.59942 227 PRO A C 1
ATOM 1658 O O . PRO A 1 211 ? -48.97713 14.93366 -3.31275 1.000 97.28715 227 PRO A O 1
ATOM 1662 N N . ASP A 1 212 ? -47.14245 14.61810 -2.04452 1.000 93.18109 228 ASP A N 1
ATOM 1663 C CA . ASP A 1 212 ? -47.24074 15.94984 -1.45558 1.000 92.18663 228 ASP A CA 1
ATOM 1664 C C . ASP A 1 212 ? -46.92438 17.04030 -2.47157 1.000 92.71238 228 ASP A C 1
ATOM 1665 O O . ASP A 1 212 ? -47.49025 18.13732 -2.39733 1.000 85.89094 228 ASP A O 1
ATOM 1670 N N . LEU A 1 213 ? -46.03207 16.75995 -3.42479 1.000 85.96563 229 LEU A N 1
ATOM 1671 C CA . LEU A 1 213 ? -45.65006 17.76105 -4.41322 1.000 79.98216 229 LEU A CA 1
ATOM 1672 C C . LEU A 1 213 ? -46.76207 18.04589 -5.41366 1.000 86.63529 229 LEU A C 1
ATOM 1673 O O . LEU A 1 213 ? -46.75582 19.11089 -6.04036 1.000 84.33232 229 LEU A O 1
ATOM 1678 N N . LYS A 1 214 ? -47.71260 17.12325 -5.57994 1.000 92.44857 230 LYS A N 1
ATOM 1679 C CA . LYS A 1 214 ? -48.80688 17.35791 -6.51553 1.000 95.73437 230 LYS A CA 1
ATOM 1680 C C . LYS A 1 214 ? -49.75930 18.43466 -6.01102 1.000 94.16225 230 LYS A C 1
ATOM 1681 O O . LYS A 1 214 ? -50.39487 19.12349 -6.81716 1.000 97.12564 230 LYS A O 1
ATOM 1687 N N . THR A 1 215 ? -49.86945 18.59924 -4.69343 1.000 96.87954 231 THR A N 1
ATOM 1688 C CA . THR A 1 215 ? -50.73976 19.61030 -4.10555 1.000 86.39319 231 THR A CA 1
ATOM 1689 C C . THR A 1 215 ? -50.13148 21.00730 -4.13691 1.000 91.37412 231 THR A C 1
ATOM 1690 O O . THR A 1 215 ? -50.65106 21.90813 -3.46836 1.000 95.30151 231 THR A O 1
ATOM 1694 N N . ALA A 1 216 ? -49.05155 21.20785 -4.88687 1.000 86.50885 232 ALA A N 1
ATOM 1695 C CA . ALA A 1 216 ? -48.41589 22.51313 -4.96301 1.000 83.67450 232 ALA A CA 1
ATOM 1696 C C . ALA A 1 216 ? -49.18754 23.42904 -5.90253 1.000 88.42589 232 ALA A C 1
ATOM 1697 O O . ALA A 1 216 ? -49.74478 22.98664 -6.91178 1.000 84.93770 232 ALA A O 1
ATOM 1699 N N . GLN A 1 217 ? -49.22058 24.71419 -5.55849 1.000 87.61715 233 GLN A N 1
ATOM 1700 C CA . GLN A 1 217 ? -49.87034 25.71367 -6.39432 1.000 90.90818 233 GLN A CA 1
ATOM 1701 C C . GLN A 1 217 ? -48.92840 26.29483 -7.43934 1.000 84.54781 233 GLN A C 1
ATOM 1702 O O . GLN A 1 217 ? -49.38608 26.73443 -8.50071 1.000 82.68348 233 GLN A O 1
ATOM 1708 N N . ILE A 1 218 ? -47.62677 26.30575 -7.16327 1.000 80.82605 234 ILE A N 1
ATOM 1709 C CA . ILE A 1 218 ? -46.60449 26.69488 -8.12842 1.000 72.62869 234 ILE A CA 1
ATOM 1710 C C . ILE A 1 218 ? -45.63191 25.52916 -8.23426 1.000 80.65574 234 ILE A C 1
ATOM 1711 O O . ILE A 1 218 ? -44.83133 25.29416 -7.31920 1.000 78.19274 234 ILE A O 1
ATOM 1716 N N . LYS A 1 219 ? -45.70368 24.79420 -9.34158 1.000 81.21724 235 LYS A N 1
ATOM 1717 C CA . LYS A 1 219 ? -44.86453 23.62269 -9.57066 1.000 73.12999 235 LYS A CA 1
ATOM 1718 C C . LYS A 1 219 ? -43.67883 24.03770 -10.43409 1.000 74.79802 235 LYS A C 1
ATOM 1719 O O . LYS A 1 219 ? -43.83159 24.28082 -11.63525 1.000 79.85308 235 LYS A O 1
ATOM 1725 N N . ILE A 1 220 ? -42.49993 24.11586 -9.82367 1.000 78.46652 236 ILE A N 1
ATOM 1726 C CA . ILE A 1 220 ? -41.28652 24.55324 -10.50399 1.000 73.59583 236 ILE A CA 1
ATOM 1727 C C . ILE A 1 220 ? -40.48874 23.32770 -10.92429 1.000 66.19193 236 ILE A C 1
ATOM 1728 O O . ILE A 1 220 ? -40.16752 22.46852 -10.09316 1.000 72.19739 236 ILE A O 1
ATOM 1733 N N . LEU A 1 221 ? -40.17299 23.24399 -12.21464 1.000 79.28607 237 LEU A N 1
ATOM 1734 C CA . LEU A 1 221 ? -39.37652 22.15672 -12.77433 1.000 80.73459 237 LEU A CA 1
ATOM 1735 C C . LEU A 1 221 ? -38.01400 22.72656 -13.14994 1.000 78.32819 237 LEU A C 1
ATOM 1736 O O . LEU A 1 221 ? -37.89383 23.47387 -14.12690 1.000 73.28510 237 LEU A O 1
ATOM 1741 N N . ASN A 1 222 ? -36.99299 22.36962 -12.37590 1.000 73.91017 238 ASN A N 1
ATOM 1742 C CA . ASN A 1 222 ? -35.64502 22.90292 -12.55698 1.000 67.52220 238 ASN A CA 1
ATOM 1743 C C . ASN A 1 222 ? -34.88426 21.98707 -13.50878 1.000 73.59988 238 ASN A C 1
ATOM 1744 O O . ASN A 1 222 ? -34.39162 20.92832 -13.11162 1.000 72.43740 238 ASN A O 1
ATOM 1749 N N . LYS A 1 223 ? -34.78891 22.39472 -14.77236 1.000 72.88192 239 LYS A N 1
ATOM 1750 C CA . LYS A 1 223 ? -34.03218 21.63946 -15.76097 1.000 75.14660 239 LYS A CA 1
ATOM 1751 C C . LYS A 1 223 ? -32.53959 21.82445 -15.51850 1.000 74.07089 239 LYS A C 1
ATOM 1752 O O . LYS A 1 223 ? -32.05639 22.95495 -15.39874 1.000 68.36984 239 LYS A O 1
ATOM 1754 N N . PHE A 1 224 ? -31.81313 20.71236 -15.44321 1.000 66.52152 240 PHE A N 1
ATOM 1755 C CA . PHE A 1 224 ? -30.38708 20.76640 -15.15509 1.000 75.76312 240 PHE A CA 1
ATOM 1756 C C . PHE A 1 224 ? -29.60852 21.25362 -16.36995 1.000 73.19277 240 PHE A C 1
ATOM 1757 O O . PHE A 1 224 ? -29.87706 20.85012 -17.50477 1.000 75.95202 240 PHE A O 1
ATOM 1765 N N . ASN A 1 225 ? -28.64131 22.13435 -16.12313 1.000 73.87311 241 ASN A N 1
ATOM 1766 C CA . ASN A 1 225 ? -27.79391 22.67932 -17.17768 1.000 80.46223 241 ASN A CA 1
ATOM 1767 C C . ASN A 1 225 ? -26.39045 22.10437 -17.04622 1.000 79.14114 241 ASN A C 1
ATOM 1768 O O . ASN A 1 225 ? -25.69861 22.39307 -16.05601 1.000 87.49856 241 ASN A O 1
ATOM 1773 N N . PRO A 1 226 ? -25.92821 21.29068 -18.00053 1.000 85.40639 242 PRO A N 1
ATOM 1774 C CA . PRO A 1 226 ? -24.57801 20.71607 -17.88375 1.000 79.51722 242 PRO A CA 1
ATOM 1775 C C . PRO A 1 226 ? -23.46715 21.72718 -18.09971 1.000 81.69575 242 PRO A C 1
ATOM 1776 O O . PRO A 1 226 ? -22.32586 21.46074 -17.70244 1.000 82.43275 242 PRO A O 1
ATOM 1780 N N . PHE A 1 227 ? -23.75833 22.87289 -18.71234 1.000 73.40553 243 PHE A N 1
ATOM 1781 C CA . PHE A 1 227 ? -22.73624 23.86168 -19.02302 1.000 89.53495 243 PHE A CA 1
ATOM 1782 C C . PHE A 1 227 ? -22.59166 24.93393 -17.95200 1.000 76.91646 243 PHE A C 1
ATOM 1783 O O . PHE A 1 227 ? -21.59544 25.66525 -17.96386 1.000 85.01356 243 PHE A O 1
ATOM 1791 N N . SER A 1 228 ? -23.55579 25.05185 -17.03587 1.000 87.05480 244 SER A N 1
ATOM 1792 C CA . SER A 1 228 ? -23.46033 26.06704 -15.99053 1.000 78.54234 244 SER A CA 1
ATOM 1793 C C . SER A 1 228 ? -22.31990 25.76698 -15.02688 1.000 67.35290 244 SER A C 1
ATOM 1794 O O . SER A 1 228 ? -21.66793 26.68865 -14.52167 1.000 76.43245 244 SER A O 1
ATOM 1797 N N . GLY A 1 229 ? -22.06500 24.48490 -14.76191 1.000 78.08414 245 GLY A N 1
ATOM 1798 C CA . GLY A 1 229 ? -21.02801 24.12995 -13.80669 1.000 66.22160 245 GLY A CA 1
ATOM 1799 C C . GLY A 1 229 ? -19.65389 24.60581 -14.23421 1.000 74.07297 245 GLY A C 1
ATOM 1800 O O . GLY A 1 229 ? -18.89229 25.15068 -13.43142 1.000 83.20311 245 GLY A O 1
ATOM 1801 N N . PHE A 1 230 ? -19.31816 24.40921 -15.50851 1.000 81.38294 246 PHE A N 1
ATOM 1802 C CA . PHE A 1 230 ? -18.01701 24.82739 -16.01071 1.000 76.81062 246 PHE A CA 1
ATOM 1803 C C . PHE A 1 230 ? -17.94308 26.31922 -16.30919 1.000 78.64762 246 PHE A C 1
ATOM 1804 O O . PHE A 1 230 ? -16.83935 26.83507 -16.51500 1.000 79.42951 246 PHE A O 1
ATOM 1812 N N . GLN A 1 231 ? -19.07763 27.02359 -16.34201 1.000 77.68125 247 GLN A N 1
ATOM 1813 C CA . GLN A 1 231 ? -19.02472 28.47992 -16.42078 1.000 86.19868 247 GLN A CA 1
ATOM 1814 C C . GLN A 1 231 ? -18.45056 29.07139 -15.13982 1.000 89.97905 247 GLN A C 1
ATOM 1815 O O . GLN A 1 231 ? -17.63703 30.00153 -15.18619 1.000 86.85411 247 GLN A O 1
ATOM 1821 N N . ASN A 1 232 ? -18.85645 28.53948 -13.98911 1.000 84.45685 248 ASN A N 1
ATOM 1822 C CA . ASN A 1 232 ? -18.37441 28.98677 -12.68307 1.000 83.70961 248 ASN A CA 1
ATOM 1823 C C . ASN A 1 232 ? -17.90018 27.77298 -11.89406 1.000 81.86569 248 ASN A C 1
ATOM 1824 O O . ASN A 1 232 ? -18.55968 27.33010 -10.94605 1.000 72.95432 248 ASN A O 1
ATOM 1829 N N . PRO A 1 233 ? -16.75025 27.20710 -12.26368 1.000 85.71406 249 PRO A N 1
ATOM 1830 C CA . PRO A 1 233 ? -16.29556 25.97304 -11.61509 1.000 72.68819 249 PRO A CA 1
ATOM 1831 C C . PRO A 1 233 ? -15.41304 26.23949 -10.40846 1.000 82.56086 249 PRO A C 1
ATOM 1832 O O . PRO A 1 233 ? -15.19567 27.39429 -10.02775 1.000 97.23195 249 PRO A O 1
ATOM 1836 N N . THR A 1 234 ? -14.89666 25.17430 -9.80372 1.000 75.34669 250 THR A N 1
ATOM 1837 C CA . THR A 1 234 ? -13.99049 25.27616 -8.66792 1.000 79.24693 250 THR A CA 1
ATOM 1838 C C . THR A 1 234 ? -12.56441 25.04267 -9.15108 1.000 80.03563 250 THR A C 1
ATOM 1839 O O . THR A 1 234 ? -12.26990 24.00321 -9.75375 1.000 78.41784 250 THR A O 1
ATOM 1843 N N . TYR A 1 235 ? -11.68887 26.00953 -8.89266 1.000 75.85798 251 TYR A N 1
ATOM 1844 C CA . TYR A 1 235 ? -10.27948 25.91030 -9.24301 1.000 73.85649 251 TYR A CA 1
ATOM 1845 C C . TYR A 1 235 ? -9.50739 25.38652 -8.04208 1.000 75.44892 251 TYR A C 1
ATOM 1846 O O . TYR A 1 235 ? -9.64195 25.91571 -6.93360 1.000 79.84881 251 TYR A O 1
ATOM 1855 N N . ILE A 1 236 ? -8.69783 24.35539 -8.26390 1.000 73.37056 252 ILE A N 1
ATOM 1856 C CA . ILE A 1 236 ? -7.97674 23.68106 -7.19292 1.000 70.12783 252 ILE A CA 1
ATOM 1857 C C . ILE A 1 236 ? -6.49940 23.62462 -7.54787 1.000 73.66567 252 ILE A C 1
ATOM 1858 O O . ILE A 1 236 ? -6.13409 23.18245 -8.64295 1.000 72.14943 252 ILE A O 1
ATOM 1863 N N . LEU A 1 237 ? -5.65632 24.07376 -6.62378 1.000 82.96657 253 LEU A N 1
ATOM 1864 C CA . LEU A 1 237 ? -4.21421 23.88691 -6.69986 1.000 76.62251 253 LEU A CA 1
ATOM 1865 C C . LEU A 1 237 ? -3.80406 22.94127 -5.58098 1.000 70.82386 253 LEU A C 1
ATOM 1866 O O . LEU A 1 237 ? -4.08409 23.20671 -4.40692 1.000 83.62761 253 LEU A O 1
ATOM 1871 N N . LYS A 1 238 ? -3.16008 21.83731 -5.94335 1.000 70.70896 254 LYS A N 1
ATOM 1872 C CA . LYS A 1 238 ? -2.71369 20.84030 -4.98159 1.000 86.96799 254 LYS A CA 1
ATOM 1873 C C . LYS A 1 238 ? -1.19345 20.82580 -4.94534 1.000 95.85520 254 LYS A C 1
ATOM 1874 O O . LYS A 1 238 ? -0.54398 20.80895 -5.99607 1.000 88.27118 254 LYS A O 1
ATOM 1880 N N . SER A 1 239 ? -0.63330 20.82815 -3.73855 1.000 89.24787 255 SER A N 1
ATOM 1881 C CA . SER A 1 239 ? 0.80468 20.90778 -3.54554 1.000 87.05069 255 SER A CA 1
ATOM 1882 C C . SER A 1 239 ? 1.27141 19.79604 -2.61864 1.000 97.57108 255 SER A C 1
ATOM 1883 O O . SER A 1 239 ? 0.54427 19.36302 -1.72042 1.000 100.37818 255 SER A O 1
ATOM 1886 N N . SER A 1 240 ? 2.49746 19.33769 -2.85108 1.000 106.78333 256 SER A N 1
ATOM 1887 C CA . SER A 1 240 ? 3.14312 18.35722 -1.99090 1.000 108.22687 256 SER A CA 1
ATOM 1888 C C . SER A 1 240 ? 4.01515 19.00107 -0.92090 1.000 104.14189 256 SER A C 1
ATOM 1889 O O . SER A 1 240 ? 4.68557 18.28217 -0.17236 1.000 109.20496 256 SER A O 1
ATOM 1892 N N . LYS A 1 241 ? 4.01573 20.32913 -0.83020 1.000 103.24766 257 LYS A N 1
ATOM 1893 C CA . LYS A 1 241 ? 4.82781 21.03146 0.14979 1.000 106.58043 257 LYS A CA 1
ATOM 1894 C C . LYS A 1 241 ? 4.28517 20.80157 1.55924 1.000 111.05652 257 LYS A C 1
ATOM 1895 O O . LYS A 1 241 ? 3.10481 20.50232 1.76248 1.000 109.11734 257 LYS A O 1
ATOM 1901 N N . ALA A 1 242 ? 5.17063 20.94215 2.54026 1.000 113.02645 258 ALA A N 1
ATOM 1902 C CA . ALA A 1 242 ? 4.82761 20.70075 3.94119 1.000 108.77045 258 ALA A CA 1
ATOM 1903 C C . ALA A 1 242 ? 4.50436 22.01318 4.65440 1.000 118.25984 258 ALA A C 1
ATOM 1904 O O . ALA A 1 242 ? 5.14712 22.40316 5.63001 1.000 121.68999 258 ALA A O 1
ATOM 1906 N N . VAL A 1 243 ? 3.48354 22.70113 4.15051 1.000 117.65915 259 VAL A N 1
ATOM 1907 C CA . VAL A 1 243 ? 3.00176 23.92666 4.78035 1.000 116.35887 259 VAL A CA 1
ATOM 1908 C C . VAL A 1 243 ? 2.16653 23.52674 5.99290 1.000 112.73105 259 VAL A C 1
ATOM 1909 O O . VAL A 1 243 ? 1.07487 22.97183 5.85173 1.000 114.56632 259 VAL A O 1
ATOM 1913 N N . THR A 1 244 ? 2.68136 23.80502 7.18718 1.000 122.66617 260 THR A N 1
ATOM 1914 C CA . THR A 1 244 ? 2.02163 23.36541 8.40505 1.000 123.09007 260 THR A CA 1
ATOM 1915 C C . THR A 1 244 ? 0.77005 24.20159 8.66976 1.000 120.52214 260 THR A C 1
ATOM 1916 O O . THR A 1 244 ? 0.66568 25.34093 8.20790 1.000 118.96039 260 THR A O 1
ATOM 1920 N N . PRO A 1 245 ? -0.20220 23.65189 9.40340 1.000 128.56904 261 PRO A N 1
ATOM 1921 C CA . PRO A 1 245 ? -1.36393 24.46292 9.80452 1.000 122.48363 261 PRO A CA 1
ATOM 1922 C C . PRO A 1 245 ? -0.99593 25.67135 10.64696 1.000 118.29681 261 PRO A C 1
ATOM 1923 O O . PRO A 1 245 ? -1.76323 26.64171 10.67953 1.000 119.23964 261 PRO A O 1
ATOM 1927 N N . GLU A 1 246 ? 0.15070 25.64600 11.33084 1.000 116.95389 262 GLU A N 1
ATOM 1928 C CA . GLU A 1 246 ? 0.59341 26.82296 12.06954 1.000 120.52897 262 GLU A CA 1
ATOM 1929 C C . GLU A 1 246 ? 1.07504 27.91733 11.12692 1.000 116.38898 262 GLU A C 1
ATOM 1930 O O . GLU A 1 246 ? 0.89840 29.10649 11.41494 1.000 122.19135 262 GLU A O 1
ATOM 1936 N N . GLN A 1 247 ? 1.68267 27.53602 10.00125 1.000 111.43398 263 GLN A N 1
ATOM 1937 C CA . GLN A 1 247 ? 2.11976 28.52249 9.02067 1.000 112.81094 263 GLN A CA 1
ATOM 1938 C C . GLN A 1 247 ? 0.93912 29.14229 8.28393 1.000 110.53554 263 GLN A C 1
ATOM 1939 O O . GLN A 1 247 ? 1.01256 30.30320 7.86425 1.000 101.65170 263 GLN A O 1
ATOM 1953 N N . LYS A 1 249 ? -2.22437 29.64337 9.58878 1.000 100.41803 265 LYS A N 1
ATOM 1954 C CA . LYS A 1 249 ? -2.91388 30.55352 10.49926 1.000 96.50239 265 LYS A CA 1
ATOM 1955 C C . LYS A 1 249 ? -2.27805 31.93832 10.49614 1.000 101.96058 265 LYS A C 1
ATOM 1956 O O . LYS A 1 249 ? -2.98237 32.95454 10.49685 1.000 108.01107 265 LYS A O 1
ATOM 1962 N N . ALA A 1 250 ? -0.94433 31.99850 10.48302 1.000 106.90919 266 ALA A N 1
ATOM 1963 C CA . ALA A 1 250 ? -0.25576 33.28451 10.52019 1.000 105.74101 266 ALA A CA 1
ATOM 1964 C C . ALA A 1 250 ? -0.24931 33.96394 9.15583 1.000 116.93822 266 ALA A C 1
ATOM 1965 O O . ALA A 1 250 ? -0.48567 35.17372 9.06329 1.000 121.21608 266 ALA A O 1
ATOM 1967 N N . ALA A 1 251 ? 0.02101 33.20724 8.08971 1.000 107.33953 267 ALA A N 1
ATOM 1968 C CA . ALA A 1 251 ? 0.07788 33.79821 6.75619 1.000 102.76898 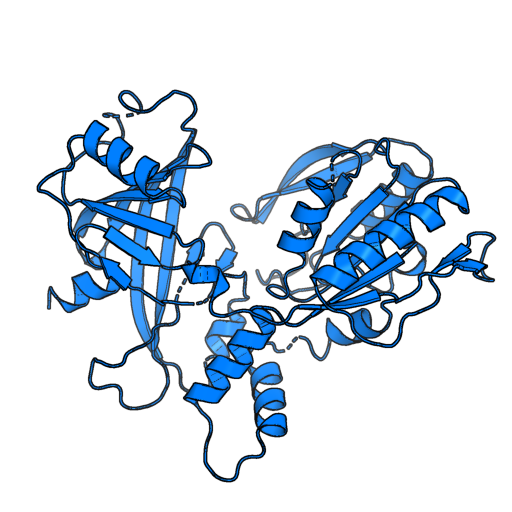267 ALA A CA 1
ATOM 1969 C C . ALA A 1 251 ? -1.28848 34.31484 6.32252 1.000 109.90738 267 ALA A C 1
ATOM 1970 O O . ALA A 1 251 ? -1.40531 35.42374 5.78810 1.000 106.57630 267 ALA A O 1
ATOM 1972 N N . LEU A 1 252 ? -2.33543 33.52724 6.55213 1.000 110.27804 268 LEU A N 1
ATOM 1973 C CA . LEU A 1 252 ? -3.66743 33.90260 6.10698 1.000 107.63615 268 LEU A CA 1
ATOM 1974 C C . LEU A 1 252 ? -4.24771 35.00449 6.98975 1.000 104.27841 268 LEU A C 1
ATOM 1975 O O . LEU A 1 252 ? -3.75967 35.28760 8.08795 1.000 100.85080 268 LEU A O 1
ATOM 1980 N N . SER A 1 253 ? -5.31121 35.62671 6.48893 1.000 101.29459 269 SER A N 1
ATOM 1981 C CA . SER A 1 253 ? -5.99109 36.67897 7.22434 1.000 104.52377 269 SER A CA 1
ATOM 1982 C C . SER A 1 253 ? -6.77725 36.09209 8.39350 1.000 109.58752 269 SER A C 1
ATOM 1983 O O . SER A 1 253 ? -7.04088 34.88785 8.46136 1.000 106.61695 269 SER A O 1
ATOM 1986 N N . GLU A 1 254 ? -7.15341 36.96650 9.32927 1.000 108.89426 270 GLU A N 1
ATOM 1987 C CA . GLU A 1 254 ? -8.01279 36.53990 10.42642 1.000 107.34682 270 GLU A CA 1
ATOM 1988 C C . GLU A 1 254 ? -9.43176 36.23133 9.96570 1.000 112.43862 270 GLU A C 1
ATOM 1989 O O . GLU A 1 254 ? -10.21493 35.68306 10.74902 1.000 116.89526 270 GLU A O 1
ATOM 1995 N N . ASP A 1 255 ? -9.77661 36.56272 8.71824 1.000 116.56995 271 ASP A N 1
ATOM 1996 C CA . ASP A 1 255 ? -11.06877 36.17656 8.16627 1.000 102.68717 271 ASP A CA 1
ATOM 1997 C C . ASP A 1 255 ? -11.14911 34.68470 7.87654 1.000 102.14674 271 ASP A C 1
ATOM 1998 O O . ASP A 1 255 ? -12.25471 34.15957 7.71179 1.000 102.44944 271 ASP A O 1
ATOM 2003 N N . PHE A 1 256 ? -10.01098 33.99739 7.79827 1.000 103.76843 272 PHE A N 1
ATOM 2004 C CA . PHE A 1 256 ? -9.99645 32.55611 7.57762 1.000 102.98028 272 PHE A CA 1
ATOM 2005 C C . PHE A 1 256 ? -10.35977 31.84167 8.87430 1.000 109.80308 272 PHE A C 1
ATOM 2006 O O . PHE A 1 256 ? -9.61964 31.92137 9.86131 1.000 114.34165 272 PHE A O 1
ATOM 2014 N N . LYS A 1 257 ? -11.49451 31.14570 8.87477 1.000 122.77477 273 LYS A N 1
ATOM 2015 C CA . LYS A 1 257 ? -11.92621 30.38021 10.03616 1.000 101.89537 273 LYS A CA 1
ATOM 2016 C C . LYS A 1 257 ? -11.34198 28.97521 9.98420 1.000 94.97179 273 LYS A C 1
ATOM 2017 O O . LYS A 1 257 ? -11.32491 28.33230 8.93036 1.000 101.26693 273 LYS A O 1
ATOM 2023 N N . GLU A 1 258 ? -10.87430 28.50322 11.13489 1.000 93.86292 274 GLU A N 1
ATOM 2024 C CA . GLU A 1 258 ? -10.15132 27.24517 11.24723 1.000 91.90427 274 GLU A CA 1
ATOM 2025 C C . GLU A 1 258 ? -11.08252 26.13560 11.72129 1.000 89.23321 274 GLU A C 1
ATOM 2026 O O . GLU A 1 258 ? -11.86606 26.32510 12.65687 1.000 94.69711 274 GLU A O 1
ATOM 2032 N N . ARG A 1 259 ? -10.99336 24.97714 11.06975 1.000 86.44682 275 ARG A N 1
ATOM 2033 C CA . ARG A 1 259 ? -11.82619 23.83802 11.43160 1.000 78.43301 275 ARG A CA 1
ATOM 2034 C C . ARG A 1 259 ? -11.16419 22.55646 10.94653 1.000 85.69786 275 ARG A C 1
ATOM 2035 O O . ARG A 1 259 ? -10.35282 22.56409 10.01657 1.000 87.84351 275 ARG A O 1
ATOM 2043 N N . THR A 1 260 ? -11.52995 21.45293 11.59285 1.000 98.09435 276 THR A N 1
ATOM 2044 C CA . THR A 1 260 ? -11.03854 20.12654 11.25541 1.000 106.09708 276 THR A CA 1
ATOM 2045 C C . THR A 1 260 ? -12.20921 19.22108 10.89371 1.000 95.84560 276 THR A C 1
ATOM 2046 O O . THR A 1 260 ? -13.35856 19.48572 11.25677 1.000 97.37345 276 THR A O 1
ATOM 2050 N N . GLU A 1 261 ? -11.90815 18.14206 10.17423 1.000 92.83355 277 GLU A N 1
ATOM 2051 C CA . GLU A 1 261 ? -12.94660 17.20273 9.76764 1.000 94.02996 277 GLU A CA 1
ATOM 2052 C C . GLU A 1 261 ? -12.29990 15.92640 9.24969 1.000 85.23049 277 GLU A C 1
ATOM 2053 O O . GLU A 1 261 ? -11.13194 15.91592 8.84998 1.000 87.13368 277 GLU A O 1
ATOM 2059 N N . GLU A 1 262 ? -13.08180 14.84870 9.26854 1.000 89.52095 278 GLU A N 1
ATOM 2060 C CA . GLU A 1 262 ? -12.70663 13.57203 8.67576 1.000 88.29475 278 GLU A CA 1
ATOM 2061 C C . GLU A 1 262 ? -13.74494 13.19747 7.62951 1.000 87.38699 278 GLU A C 1
ATOM 2062 O O . GLU A 1 262 ? -14.94870 13.23252 7.90723 1.000 95.01897 278 GLU A O 1
ATOM 2068 N N . THR A 1 263 ? -13.28355 12.84677 6.43101 1.000 79.35257 279 THR A N 1
ATOM 2069 C CA . THR A 1 263 ? -14.16807 12.47150 5.33898 1.000 74.00605 279 THR A CA 1
ATOM 2070 C C . THR A 1 263 ? -13.80952 11.08297 4.82560 1.000 74.47044 279 THR A C 1
ATOM 2071 O O . THR A 1 263 ? -12.67035 10.62433 4.96047 1.000 73.14470 279 THR A O 1
ATOM 2075 N N . TYR A 1 264 ? -14.79759 10.41674 4.23251 0.902 66.90220 280 TYR A N 1
ATOM 2076 C CA . TYR A 1 264 ? -14.60919 9.11086 3.61263 0.902 69.68375 280 TYR A CA 1
ATOM 2077 C C . TYR A 1 264 ? -15.26589 9.13947 2.24202 0.902 72.10148 280 TYR A C 1
ATOM 2078 O O . TYR A 1 264 ? -16.47024 9.39278 2.13501 0.902 78.60113 280 TYR A O 1
ATOM 2087 N N . ASP A 1 265 ?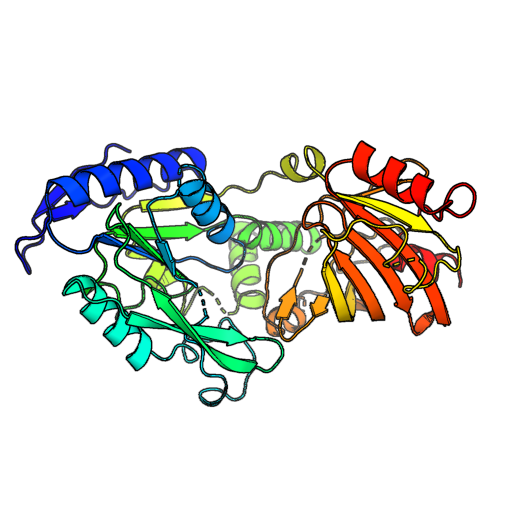 -14.47766 8.89063 1.20066 1.000 62.11563 281 ASP A N 1
ATOM 2088 C CA . ASP A 1 265 ? -14.94477 8.93931 -0.17830 1.000 66.45620 281 ASP A CA 1
ATOM 2089 C C . ASP A 1 265 ? -15.03422 7.52939 -0.74540 1.000 63.37803 281 ASP A C 1
ATOM 2090 O O . ASP A 1 265 ? -14.08104 6.75048 -0.63651 1.000 71.82621 281 ASP A O 1
ATOM 2095 N N . ILE A 1 266 ? -16.17564 7.20706 -1.34858 1.000 56.64348 282 ILE A N 1
ATOM 2096 C CA . ILE A 1 266 ? -16.38390 5.93624 -2.03440 1.000 61.69803 282 ILE A CA 1
ATOM 2097 C C . ILE A 1 266 ? -16.46368 6.22102 -3.52607 1.000 65.37292 282 ILE A C 1
ATOM 2098 O O . ILE A 1 266 ? -17.39652 6.89045 -3.98827 1.000 67.47917 282 ILE A O 1
ATOM 2103 N N . TYR A 1 267 ? -15.49203 5.71466 -4.27910 1.000 64.62050 283 TYR A N 1
ATOM 2104 C CA . TYR A 1 267 ? -15.45240 5.91288 -5.72196 1.000 65.60882 283 TYR A CA 1
ATOM 2105 C C . TYR A 1 267 ? -16.17475 4.76020 -6.40868 1.000 61.95996 283 TYR A C 1
ATOM 2106 O O . TYR A 1 267 ? -15.79472 3.59517 -6.24415 1.000 59.70750 283 TYR A O 1
ATOM 2115 N N . LEU A 1 268 ? -17.21153 5.08618 -7.17487 1.000 57.67248 284 LEU A N 1
ATOM 2116 C CA . LEU A 1 268 ? -18.02809 4.09945 -7.86775 1.000 63.45414 284 LEU A CA 1
ATOM 2117 C C . LEU A 1 268 ? -17.76232 4.17051 -9.36528 1.000 69.05953 284 LEU A C 1
ATOM 2118 O O . LEU A 1 268 ? -17.75117 5.26064 -9.94822 1.000 64.87910 284 LEU A O 1
ATOM 2123 N N . LEU A 1 269 ? -17.54912 3.00151 -9.98654 1.000 67.73562 285 LEU A N 1
ATOM 2124 C CA . LEU A 1 269 ? -17.42756 2.89938 -11.43115 1.000 65.35589 285 LEU A CA 1
ATOM 2125 C C . LEU A 1 269 ? -18.74613 2.44369 -12.04415 1.000 56.58768 285 LEU A C 1
ATOM 2126 O O . LEU A 1 269 ? -19.49599 1.68314 -11.42365 1.000 56.92577 285 LEU A O 1
ATOM 2131 N N . PRO A 1 270 ? -19.06633 2.90024 -13.25146 1.000 60.96868 286 PRO A N 1
ATOM 2132 C CA . PRO A 1 270 ? -20.29061 2.44391 -13.91615 1.000 57.58525 286 PRO A CA 1
ATOM 2133 C C . PRO A 1 270 ? -20.17731 0.98290 -14.30769 1.000 59.79358 286 PRO A C 1
ATOM 2134 O O . PRO A 1 270 ? -19.06721 0.43175 -14.36970 1.000 66.84091 286 PRO A O 1
ATOM 2138 N N . PRO A 1 271 ? -21.29806 0.31400 -14.56738 1.000 68.45290 287 PRO A N 1
ATOM 2139 C CA . PRO A 1 271 ? -21.22586 -1.05659 -15.08108 1.000 71.59529 287 PRO A CA 1
ATOM 2140 C C . PRO A 1 271 ? -20.66559 -1.07217 -16.49185 1.000 72.44460 287 PRO A C 1
ATOM 2141 O O . PRO A 1 271 ? -20.76410 -0.09450 -17.23729 1.000 78.04592 287 PRO A O 1
ATOM 2145 N N . GLY A 1 272 ? -20.06845 -2.19636 -16.85160 1.000 68.65976 288 GLY A N 1
ATOM 2146 C CA . GLY A 1 272 ? -19.42462 -2.34784 -18.14006 1.000 99.32228 288 GLY A CA 1
ATOM 2147 C C . GLY A 1 272 ? -17.92093 -2.49859 -17.99407 1.000 108.12583 288 GLY A C 1
ATOM 2148 O O . GLY A 1 272 ? -17.36899 -2.54866 -16.89288 1.000 109.45792 288 GLY A O 1
ATOM 2149 N N . GLU A 1 273 ? -17.26109 -2.56278 -19.14490 1.000 118.04200 289 GLU A N 1
ATOM 2150 C CA . GLU A 1 273 ? -15.82416 -2.80904 -19.21868 1.000 125.77983 289 GLU A CA 1
ATOM 2151 C C . GLU A 1 273 ? -15.12659 -1.52105 -19.65098 1.000 133.65850 289 GLU A C 1
ATOM 2152 O O . GLU A 1 273 ? -14.86864 -1.30372 -20.83581 1.000 132.16848 289 GLU A O 1
ATOM 2158 N N . ASP A 1 274 ? -14.83238 -0.66256 -18.67396 1.000 136.82671 290 ASP A N 1
ATOM 2159 C CA . ASP A 1 274 ? -13.96159 0.48837 -18.87122 1.000 135.74317 290 ASP A CA 1
ATOM 2160 C C . ASP A 1 274 ? -12.52329 0.03924 -18.65208 1.000 139.49080 290 ASP A C 1
ATOM 2161 O O . ASP A 1 274 ? -12.10275 -0.13282 -17.50062 1.000 141.80602 290 ASP A O 1
ATOM 2166 N N . PRO A 1 275 ? -11.73839 -0.16600 -19.71771 1.000 137.84435 291 PRO A N 1
ATOM 2167 C CA . PRO A 1 275 ? -10.38583 -0.71711 -19.54186 1.000 146.67735 291 PRO A CA 1
ATOM 2168 C C . PRO A 1 275 ? -9.46508 0.21037 -18.76512 1.000 153.87963 291 PRO A C 1
ATOM 2169 O O . PRO A 1 275 ? -8.47762 0.70976 -19.31534 1.000 151.67148 291 PRO A O 1
ATOM 2173 N N . GLU A 1 276 ? -9.78230 0.44324 -17.48685 1.000 154.25986 292 GLU A N 1
ATOM 2174 C CA . GLU A 1 276 ? -9.02788 1.36554 -16.63240 1.000 150.64963 292 GLU A CA 1
ATOM 2175 C C . GLU A 1 276 ? -8.92028 2.75009 -17.26764 1.000 144.52001 292 GLU A C 1
ATOM 2176 O O . GLU A 1 276 ? -8.01929 3.53218 -16.95510 1.000 146.14726 292 GLU A O 1
ATOM 2182 N N . ALA A 1 277 ? -9.85309 3.05269 -18.16470 1.000 140.71568 293 ALA A N 1
ATOM 2183 C CA . ALA A 1 277 ? -9.90967 4.32791 -18.86198 1.000 132.12100 293 ALA A CA 1
ATOM 2184 C C . ALA A 1 277 ? -11.35259 4.54353 -19.29645 1.000 132.72296 293 ALA A C 1
ATOM 2185 O O . ALA A 1 277 ? -12.21100 3.67900 -19.10368 1.000 132.83654 293 ALA A O 1
ATOM 2187 N N . CYS A 1 278 ? -11.61302 5.71407 -19.88222 1.000 130.42497 294 CYS A N 1
ATOM 2188 C CA . CYS A 1 278 ? -12.97026 6.18819 -20.15734 1.000 129.31801 294 CYS A CA 1
ATOM 2189 C C . CYS A 1 278 ? -13.83041 6.18686 -18.89813 1.000 120.27946 294 CYS A C 1
ATOM 2190 O O . CYS A 1 278 ? -15.06302 6.14886 -18.97817 1.000 125.18134 294 CYS A O 1
ATOM 2193 N N . GLN A 1 279 ? -13.18947 6.23379 -17.73310 1.000 121.62434 295 GLN A N 1
ATOM 2194 C CA . GLN A 1 279 ? -13.84487 5.97439 -16.45763 1.000 107.79055 295 GLN A CA 1
ATOM 2195 C C . GLN A 1 279 ? -14.39289 7.27835 -15.89270 1.000 87.22162 295 GLN A C 1
ATOM 2196 O O . GLN A 1 279 ? -13.62945 8.16289 -15.49370 1.000 98.60745 295 GLN A O 1
ATOM 2202 N N . SER A 1 280 ? -15.71531 7.39975 -15.86830 1.000 76.67647 296 SER A N 1
ATOM 2203 C CA . SER A 1 280 ? -16.39124 8.49971 -15.19294 1.000 78.95865 296 SER A CA 1
ATOM 2204 C C . SER A 1 280 ? -16.82080 8.00324 -13.81779 1.000 73.95029 296 SER A C 1
ATOM 2205 O O . SER A 1 280 ? -17.72985 7.17410 -13.70590 1.000 64.63521 296 SER A O 1
ATOM 2208 N N . TYR A 1 281 ? -16.16107 8.50065 -12.77676 1.000 71.52039 297 TYR A N 1
ATOM 2209 C CA . TYR A 1 281 ? -16.46621 8.07719 -11.41991 1.000 67.37408 297 TYR A CA 1
ATOM 2210 C C . TYR A 1 281 ? -17.67511 8.82101 -10.86796 1.000 60.90644 297 TYR A C 1
ATOM 2211 O O . TYR A 1 281 ? -17.91711 9.98936 -11.18512 1.000 66.71040 297 TYR A O 1
ATOM 2220 N N . LEU A 1 282 ? -18.43857 8.12230 -10.03637 1.000 60.87085 298 LEU A N 1
ATOM 2221 C CA . LEU A 1 282 ? -19.32978 8.74843 -9.07305 1.000 51.93260 298 LEU A CA 1
ATOM 2222 C C . LEU A 1 282 ? -18.68702 8.62749 -7.69894 1.000 67.31046 298 LEU A C 1
ATOM 2223 O O . LEU A 1 282 ? -18.09870 7.59212 -7.37013 1.000 68.95892 298 LEU A O 1
ATOM 2228 N N . ARG A 1 283 ? -18.77477 9.68925 -6.90528 1.000 63.04322 299 ARG A N 1
ATOM 2229 C CA . ARG A 1 283 ? -18.15769 9.70940 -5.58640 1.000 56.87340 299 ARG A CA 1
ATOM 2230 C C . ARG A 1 283 ? -19.23702 9.84937 -4.52156 1.000 64.63300 299 ARG A C 1
ATOM 2231 O O . ARG A 1 283 ? -20.03114 10.79622 -4.55478 1.000 63.37354 299 ARG A O 1
ATOM 2247 N N . ARG A 1 285 ? -19.46934 10.70250 -0.72721 1.000 59.84338 301 ARG A N 1
ATOM 2248 C CA . ARG A 1 285 ? -18.66591 11.30471 0.32814 1.000 67.82026 301 ARG A CA 1
ATOM 2249 C C . ARG A 1 285 ? -19.43949 11.30135 1.63894 1.000 69.12670 301 ARG A C 1
ATOM 2250 O O . ARG A 1 285 ? -20.60930 11.69800 1.67815 1.000 64.31661 301 ARG A O 1
ATOM 2258 N N . ASN A 1 286 ? -18.78167 10.85693 2.70568 1.000 73.66006 302 ASN A N 1
ATOM 2259 C CA . ASN A 1 286 ? -19.34842 10.84350 4.04736 1.000 62.91239 302 ASN A CA 1
ATOM 2260 C C . ASN A 1 286 ? -18.58843 11.85486 4.89680 1.000 77.18766 302 ASN A C 1
ATOM 2261 O O . ASN A 1 286 ? -17.37084 11.73186 5.07363 1.000 68.66368 302 ASN A O 1
ATOM 2266 N N . ARG A 1 287 ? -19.30477 12.84766 5.42215 1.000 69.95587 303 ARG A N 1
ATOM 2267 C CA . ARG A 1 287 ? -18.66934 13.93883 6.15711 1.000 86.41374 303 ARG A CA 1
ATOM 2268 C C . ARG A 1 287 ? -19.67694 14.53056 7.13232 1.000 87.76595 303 ARG A C 1
ATOM 2269 O O . ARG A 1 287 ? -20.65074 15.16244 6.71023 1.000 94.44138 303 ARG A O 1
ATOM 2277 N N . ASP A 1 288 ? -19.43586 14.32526 8.42811 1.000 93.67266 304 ASP A N 1
ATOM 2278 C CA . ASP A 1 288 ? -20.21781 14.93882 9.50220 1.000 110.77917 304 ASP A CA 1
ATOM 2279 C C . ASP A 1 288 ? -21.69725 14.55663 9.40518 1.000 95.85939 304 ASP A C 1
ATOM 2280 O O . ASP A 1 288 ? -22.58983 15.40514 9.34200 1.000 88.79150 304 ASP A O 1
ATOM 2285 N N . GLY A 1 289 ? -21.93983 13.24710 9.40006 1.000 94.09943 305 GLY A N 1
ATOM 2286 C CA . GLY A 1 289 ? -23.29122 12.72341 9.42173 1.000 100.14703 305 GLY A CA 1
ATOM 2287 C C . GLY A 1 289 ? -24.09679 12.92132 8.15828 1.000 96.27261 305 GLY A C 1
ATOM 2288 O O . GLY A 1 289 ? -25.32110 12.76328 8.19357 1.000 95.12897 305 GLY A O 1
ATOM 2289 N N . LYS A 1 290 ? -23.45732 13.25998 7.04189 1.000 79.18201 306 LYS A N 1
ATOM 2290 C CA . LYS A 1 290 ? -24.14924 13.46122 5.77772 1.000 82.32836 306 LYS A CA 1
ATOM 2291 C C . LYS A 1 290 ? -23.45246 12.68212 4.67339 1.000 76.53421 306 LYS A C 1
ATOM 2292 O O . LYS A 1 290 ? -22.21987 12.63067 4.61784 1.000 72.11068 306 LYS A O 1
ATOM 2298 N N . TYR A 1 291 ? -24.24915 12.07986 3.79623 1.000 58.64429 307 TYR A N 1
ATOM 2299 C CA . TYR A 1 291 ? -23.74599 11.43290 2.59353 1.000 67.56605 307 TYR A CA 1
ATOM 2300 C C . TYR A 1 291 ? -24.02061 12.33090 1.39639 1.000 62.29870 307 TYR A C 1
ATOM 2301 O O . TYR A 1 291 ? -25.14265 12.81795 1.22246 1.000 54.29334 307 TYR A O 1
ATOM 2310 N N . ASN A 1 292 ? -22.99501 12.55210 0.58131 1.000 58.81596 308 ASN A N 1
ATOM 2311 C CA . ASN A 1 292 ? -23.09072 13.40292 -0.59479 1.000 54.93023 308 ASN A CA 1
ATOM 2312 C C . ASN A 1 292 ? -22.65130 12.62086 -1.82086 1.000 65.61079 308 ASN A C 1
ATOM 2313 O O . ASN A 1 292 ? -21.61003 11.95562 -1.79761 1.000 71.21099 308 ASN A O 1
ATOM 2318 N N . LEU A 1 293 ? -23.45027 12.69307 -2.88141 1.000 62.77832 309 LEU A N 1
ATOM 2319 C CA . LEU A 1 293 ? -23.07597 12.12182 -4.16450 1.000 55.91091 309 LEU A CA 1
ATOM 2320 C C . LEU A 1 293 ? -22.43033 13.20767 -5.01185 1.000 64.69240 309 LEU A C 1
ATOM 2321 O O . LEU A 1 293 ? -22.96294 14.31679 -5.12196 1.000 57.91844 309 LEU A O 1
ATOM 2334 N N . PHE A 1 295 ? -20.35804 14.22384 -8.75765 1.000 62.30621 311 PHE A N 1
ATOM 2335 C CA . PHE A 1 295 ? -19.99631 13.89767 -10.12814 1.000 72.71695 311 PHE A CA 1
ATOM 2336 C C . PHE A 1 295 ? -18.55230 14.31374 -10.37306 1.000 64.70792 311 PHE A C 1
ATOM 2337 O O . PHE A 1 295 ? -18.14816 15.42308 -10.00929 1.000 65.67756 311 PHE A O 1
ATOM 2345 N N . GLU A 1 296 ? -17.77671 13.41688 -10.97531 1.000 67.21045 312 GLU A N 1
ATOM 2346 C CA . GLU A 1 296 ? -16.33744 13.59678 -11.14188 1.000 70.22120 312 GLU A CA 1
ATOM 2347 C C . GLU A 1 296 ? -16.05717 13.97637 -12.59355 1.000 73.65211 312 GLU A C 1
ATOM 2348 O O . GLU A 1 296 ? -15.58271 13.16934 -13.39492 1.000 85.43134 312 GLU A O 1
ATOM 2354 N N . GLU A 1 297 ? -16.35761 15.22860 -12.92528 1.000 71.70283 313 GLU A N 1
ATOM 2355 C CA . GLU A 1 297 ? -16.09083 15.79816 -14.24092 1.000 77.60007 313 GLU A CA 1
ATOM 2356 C C . GLU A 1 297 ? -14.93679 16.78090 -14.08287 1.000 76.30301 313 GLU A C 1
ATOM 2357 O O . GLU A 1 297 ? -15.11472 17.86766 -13.52250 1.000 83.25500 313 GLU A O 1
ATOM 2363 N N . TRP A 1 298 ? -13.75835 16.40130 -14.57441 1.000 78.28420 314 TRP A N 1
ATOM 2364 C CA . TRP A 1 298 ? -12.52219 17.11248 -14.28101 1.000 73.64157 314 TRP A CA 1
ATOM 2365 C C . TRP A 1 298 ? -11.81119 17.54468 -15.55552 1.000 88.32953 314 TRP A C 1
ATOM 2366 O O . TRP A 1 298 ? -11.77247 16.80459 -16.54444 1.000 89.60089 314 TRP A O 1
ATOM 2377 N N . VAL A 1 299 ? -11.24841 18.75093 -15.51515 1.000 84.04620 315 VAL A N 1
ATOM 2378 C CA . VAL A 1 299 ? -10.36015 19.26470 -16.54920 1.000 90.63550 315 VAL A CA 1
ATOM 2379 C C . VAL A 1 299 ? -9.04625 19.64581 -15.88245 1.000 88.76637 315 VAL A C 1
ATOM 2380 O O . VAL A 1 299 ? -9.03887 20.15515 -14.75649 1.000 89.76734 315 VAL A O 1
ATOM 2384 N N . THR A 1 300 ? -7.93660 19.39659 -16.57296 1.000 101.60062 316 THR A N 1
ATOM 2385 C CA . THR A 1 300 ? -6.60179 19.65073 -1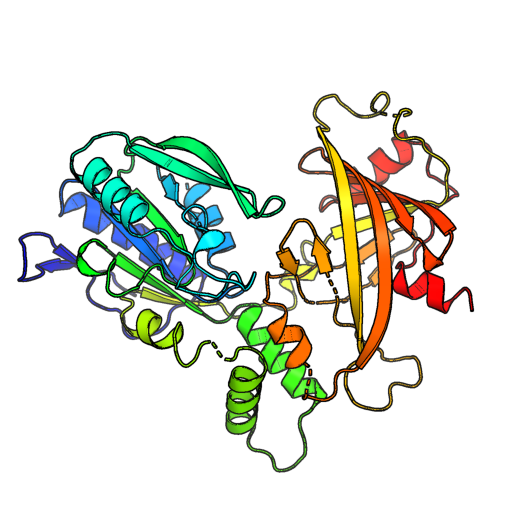6.03981 1.000 85.11937 316 THR A CA 1
ATOM 2386 C C . THR A 1 300 ? -5.94017 20.74679 -16.86620 1.000 90.24636 316 THR A C 1
ATOM 2387 O O . THR A 1 300 ? -5.55835 20.51979 -18.01899 1.000 107.96491 316 THR A O 1
ATOM 2391 N N . ASP A 1 301 ? -5.81298 21.93080 -16.27639 1.000 95.52482 317 ASP A N 1
ATOM 2392 C CA . ASP A 1 301 ? -5.07034 23.04658 -16.85736 1.000 101.18074 317 ASP A CA 1
ATOM 2393 C C . ASP A 1 301 ? -3.89628 23.31576 -15.92169 1.000 101.43427 317 ASP A C 1
ATOM 2394 O O . ASP A 1 301 ? -4.05094 24.00012 -14.90647 1.000 99.58831 317 ASP A O 1
ATOM 2399 N N . ARG A 1 302 ? -2.73179 22.76770 -16.26763 1.000 100.04389 318 ARG A N 1
ATOM 2400 C CA . ARG A 1 302 ? -1.56786 22.81384 -15.39278 1.000 107.24395 318 ARG A CA 1
ATOM 2401 C C . ARG A 1 302 ? -1.28433 24.24963 -14.95315 1.000 107.89367 318 ARG A C 1
ATOM 2402 O O . ARG A 1 302 ? -1.24541 25.15529 -15.79880 1.000 113.41370 318 ARG A O 1
ATOM 2410 N N . PRO A 1 303 ? -1.06802 24.49854 -13.65135 1.000 102.03419 319 PRO A N 1
ATOM 2411 C CA . PRO A 1 303 ? -1.06088 23.47122 -12.60344 1.000 100.60922 319 PRO A CA 1
ATOM 2412 C C . PRO A 1 303 ? -2.41552 23.24243 -11.92641 1.000 96.31804 319 PRO A C 1
ATOM 2413 O O . PRO A 1 303 ? -2.49774 22.43937 -10.99458 1.000 95.12475 319 PRO A O 1
ATOM 2417 N N . PHE A 1 304 ? -3.45618 23.93473 -12.38249 1.000 91.22152 320 PHE A N 1
ATOM 2418 C CA . PHE A 1 304 ? -4.77191 23.78476 -11.77930 1.000 84.98656 320 PHE A CA 1
ATOM 2419 C C . PHE A 1 304 ? -5.40338 22.44725 -12.16038 1.000 91.15999 320 PHE A C 1
ATOM 2420 O O . PHE A 1 304 ? -5.05266 21.82127 -13.16449 1.000 95.69373 320 PHE A O 1
ATOM 2428 N N . ILE A 1 305 ? -6.35343 22.01487 -11.33523 1.000 76.77498 321 ILE A N 1
ATOM 2429 C CA . ILE A 1 305 ? -7.36513 21.03912 -11.72373 1.000 76.39766 321 ILE A CA 1
ATOM 2430 C C . ILE A 1 305 ? -8.72331 21.66968 -11.44895 1.000 78.61762 321 ILE A C 1
ATOM 2431 O O . ILE A 1 305 ? -8.93771 22.25551 -10.38023 1.000 73.42914 321 ILE A O 1
ATOM 2436 N N . ILE A 1 306 ? -9.62604 21.57706 -12.42088 1.000 68.96232 322 ILE A N 1
ATOM 2437 C CA . ILE A 1 306 ? -10.87829 22.32029 -12.40013 1.000 67.92122 322 ILE A CA 1
ATOM 2438 C C . ILE A 1 306 ? -12.03945 21.34050 -12.48658 1.000 75.56531 322 ILE A C 1
ATOM 2439 O O . ILE A 1 306 ? -11.99115 20.36928 -13.24941 1.000 79.33195 322 ILE A O 1
ATOM 2444 N N . SER A 1 307 ? -13.08423 21.59674 -11.69349 1.000 74.42158 323 SER A N 1
ATOM 2445 C CA . SER A 1 307 ? -14.27799 20.76396 -11.69506 1.000 76.88118 323 SER A CA 1
ATOM 2446 C C . SER A 1 307 ? -15.43883 21.57440 -11.15305 1.000 73.22213 323 SER A C 1
ATOM 2447 O O . SER A 1 307 ? -15.23305 22.39092 -10.24418 1.000 72.81660 323 SER A O 1
ATOM 2450 N N . PRO A 1 308 ? -16.65498 21.39245 -11.67499 1.000 76.20019 324 PRO A N 1
ATOM 2451 C CA . PRO A 1 308 ? -17.80917 22.10988 -11.11164 1.000 73.36554 324 PRO A CA 1
ATOM 2452 C C . PRO A 1 308 ? -18.15392 21.68750 -9.69377 1.000 79.13891 324 PRO A C 1
ATOM 2453 O O . PRO A 1 308 ? -18.76732 22.47845 -8.96617 1.000 86.27417 324 PRO A O 1
ATOM 2457 N N . ARG A 1 309 ? -17.77625 20.47657 -9.28131 1.000 71.04126 325 ARG A N 1
ATOM 2458 C CA . ARG A 1 309 ? -18.10986 19.92960 -7.96442 1.000 83.83812 325 ARG A CA 1
ATOM 2459 C C . ARG A 1 309 ? -19.62414 19.94100 -7.73529 1.000 73.62966 325 ARG A C 1
ATOM 2460 O O . ARG A 1 309 ? -20.13820 20.52515 -6.77974 1.000 70.99475 325 ARG A O 1
ATOM 2468 N N . ILE A 1 310 ? -20.33381 19.28056 -8.64455 1.000 80.18759 326 ILE A N 1
ATOM 2469 C CA . ILE A 1 310 ? -21.78096 19.12819 -8.53529 1.000 82.08680 326 ILE A CA 1
ATOM 2470 C C . ILE A 1 310 ? -22.07401 18.05121 -7.49756 1.000 74.94957 326 ILE A C 1
ATOM 2471 O O . ILE A 1 310 ? -21.67940 16.89196 -7.66328 1.000 69.48470 326 ILE A O 1
ATOM 2476 N N . THR A 1 311 ? -22.76738 18.42911 -6.42511 1.000 65.85418 327 THR A N 1
ATOM 2477 C CA . THR A 1 311 ? -23.00692 17.50434 -5.32768 1.000 60.36847 327 THR A CA 1
ATOM 2478 C C . THR A 1 311 ? -24.36397 17.78381 -4.69741 1.000 60.28419 327 THR A C 1
ATOM 2479 O O . THR A 1 311 ? -24.81732 18.92929 -4.64487 1.000 70.69375 327 THR A O 1
ATOM 2483 N N . PHE A 1 312 ? -25.00937 16.71981 -4.22208 1.000 65.04019 328 PHE A N 1
ATOM 2484 C CA . PHE A 1 312 ? -26.25412 16.84637 -3.47642 1.000 69.75103 328 PHE A CA 1
ATOM 2485 C C . PHE A 1 312 ? -26.32182 15.73569 -2.43568 1.000 64.45484 328 PHE A C 1
ATOM 2486 O O . PHE A 1 312 ? -25.68226 14.68935 -2.57151 1.000 64.67623 328 PHE A O 1
ATOM 2494 N N . GLU A 1 313 ? -27.09914 15.98077 -1.38321 1.000 65.23748 329 GLU A N 1
ATOM 2495 C CA . GLU A 1 313 ? -27.17560 15.04891 -0.26637 1.000 65.61985 329 GLU A CA 1
ATOM 2496 C C . GLU A 1 313 ? -28.04729 13.85044 -0.62147 1.000 60.97357 329 GLU A C 1
ATOM 2497 O O . GLU A 1 313 ? -29.11291 13.99396 -1.22846 1.000 62.93110 329 GLU A O 1
ATOM 2503 N N . VAL A 1 314 ? -27.57918 12.65788 -0.24344 1.000 51.22642 330 VAL A N 1
ATOM 2504 C CA . VAL A 1 314 ? -28.25244 11.40535 -0.55956 1.000 57.98171 330 VAL A CA 1
ATOM 2505 C C . VAL A 1 314 ? -28.24652 10.51283 0.67441 1.000 57.45882 330 VAL A C 1
ATOM 2506 O O . VAL A 1 314 ? -27.48989 10.72552 1.62384 1.000 57.10470 330 VAL A O 1
ATOM 2510 N N . SER A 1 315 ? -29.11602 9.50830 0.65319 1.000 66.25748 331 SER A N 1
ATOM 2511 C CA . SER A 1 315 ? -29.12054 8.47982 1.67987 1.000 57.30144 331 SER A CA 1
ATOM 2512 C C . SER A 1 315 ? -28.10739 7.39027 1.33378 1.000 72.08646 331 SER A C 1
ATOM 2513 O O . SER A 1 315 ? -27.68191 7.24747 0.18424 1.000 69.85633 331 SER A O 1
ATOM 2516 N N . VAL A 1 316 ? -27.71209 6.61440 2.34770 1.000 70.95707 332 VAL A N 1
ATOM 2517 C CA . VAL A 1 316 ? -26.84690 5.47100 2.06906 1.000 69.63609 332 VAL A CA 1
ATOM 2518 C C . VAL A 1 316 ? -27.57514 4.45806 1.20357 1.000 64.72429 332 VAL A C 1
ATOM 2519 O O . VAL A 1 316 ? -26.94290 3.69335 0.46539 1.000 56.58871 332 VAL A O 1
ATOM 2523 N N . ARG A 1 317 ? -28.90987 4.42882 1.28401 1.000 63.84061 333 ARG A N 1
ATOM 2524 C CA . ARG A 1 317 ? -29.70114 3.55923 0.42058 1.000 65.69175 333 ARG A CA 1
ATOM 2525 C C . ARG A 1 317 ? -29.37354 3.76947 -1.05137 1.000 69.66680 333 ARG A C 1
ATOM 2526 O O . ARG A 1 317 ? -29.44758 2.82376 -1.84457 1.000 75.64632 333 ARG A O 1
ATOM 2534 N N . LEU A 1 318 ? -29.00984 4.99829 -1.43451 1.000 66.73015 334 LEU A N 1
ATOM 2535 C CA . LEU A 1 318 ? -28.62810 5.26355 -2.81761 1.000 63.93331 334 LEU A CA 1
ATOM 2536 C C . LEU A 1 318 ? -27.40451 4.45486 -3.22637 1.000 68.08261 334 LEU A C 1
ATOM 2537 O O . LEU A 1 318 ? -27.29657 4.04122 -4.38688 1.000 75.85767 334 LEU A O 1
ATOM 2542 N N . LEU A 1 319 ? -26.47647 4.21688 -2.29508 1.000 57.76518 335 LEU A N 1
ATOM 2543 C CA . LEU A 1 319 ? -25.33241 3.36248 -2.59883 1.000 63.15081 335 LEU A CA 1
ATOM 2544 C C . LEU A 1 319 ? -25.78460 1.94168 -2.91211 1.000 66.08303 335 LEU A C 1
ATOM 2545 O O . LEU A 1 319 ? -25.31934 1.32750 -3.87920 1.000 69.80270 335 LEU A O 1
ATOM 2550 N N . GLY A 1 320 ? -26.70012 1.40358 -2.10392 1.000 58.74444 336 GLY A N 1
ATOM 2551 C CA . GLY A 1 320 ? -27.22810 0.07897 -2.38636 1.000 69.65721 336 GLY A CA 1
ATOM 2552 C C . GLY A 1 320 ? -27.95780 0.01479 -3.71404 1.000 62.34077 336 GLY A C 1
ATOM 2553 O O . GLY A 1 320 ? -27.88542 -0.98940 -4.42521 1.000 65.72501 336 GLY A O 1
ATOM 2554 N N . GLY A 1 321 ? -28.66468 1.08858 -4.07098 1.000 61.59443 337 GLY A N 1
ATOM 2555 C CA . GLY A 1 321 ? -29.37337 1.10424 -5.33990 1.000 59.69196 337 GLY A CA 1
ATOM 2556 C C . GLY A 1 321 ? -28.43685 1.13945 -6.53254 1.000 63.41420 337 GLY A C 1
ATOM 2557 O O . GLY A 1 321 ? -28.65408 0.43699 -7.52473 1.000 64.15042 337 GLY A O 1
ATOM 2558 N N . LEU A 1 322 ? -27.38096 1.95376 -6.45318 1.000 57.49789 338 LEU A N 1
ATOM 2559 C CA . LEU A 1 322 ? -26.43294 2.04235 -7.55963 1.000 55.25203 338 LEU A CA 1
ATOM 2560 C C . LEU A 1 322 ? -25.72718 0.71298 -7.78835 1.000 59.50093 338 LEU A C 1
ATOM 2561 O O . LEU A 1 322 ? -25.49064 0.31399 -8.93540 1.000 59.88438 338 LEU A O 1
ATOM 2574 N N . ALA A 1 324 ? -26.93360 -2.20513 -6.96391 1.000 58.96247 340 ALA A N 1
ATOM 2575 C CA . ALA A 1 324 ? -27.94951 -3.08869 -7.52148 1.000 62.51952 340 ALA A CA 1
ATOM 2576 C C . ALA A 1 324 ? -28.12444 -2.88100 -9.02013 1.000 66.71544 340 ALA A C 1
ATOM 2577 O O . ALA A 1 324 ? -28.62596 -3.77898 -9.70502 1.000 70.87949 340 ALA A O 1
ATOM 2579 N N . LEU A 1 325 ? -27.72751 -1.72011 -9.53964 1.000 66.19245 341 LEU A N 1
ATOM 2580 C CA . LEU A 1 325 ? -27.81264 -1.41454 -10.96026 1.000 65.72481 341 LEU A CA 1
ATOM 2581 C C . LEU A 1 325 ? -26.49469 -1.64184 -11.68927 1.000 66.81090 341 LEU A C 1
ATOM 2582 O O . LEU A 1 325 ? -26.37648 -1.27695 -12.86308 1.000 66.62912 341 LEU A O 1
ATOM 2587 N N . GLY A 1 326 ? -25.49939 -2.22105 -11.02157 1.000 57.22980 342 GLY A N 1
ATOM 2588 C CA . GLY A 1 326 ? -24.26328 -2.61628 -11.66585 1.000 55.73771 342 GLY A CA 1
ATOM 2589 C C . GLY A 1 326 ? -23.05501 -1.77556 -11.31925 1.000 64.97428 342 GLY A C 1
ATOM 2590 O O . GLY A 1 326 ? -21.93740 -2.15955 -11.68767 1.000 65.36448 342 GLY A O 1
ATOM 2591 N N . TYR A 1 327 ? -23.22957 -0.64598 -10.63688 1.000 63.61867 343 TYR A N 1
ATOM 2592 C CA . TYR A 1 327 ? -22.08586 0.16860 -10.25010 1.000 56.98363 343 TYR A CA 1
ATOM 2593 C C . TYR A 1 327 ? -21.25176 -0.55986 -9.20222 1.000 61.72854 343 TYR A C 1
ATOM 2594 O O . TYR A 1 327 ? -21.78740 -1.20299 -8.29551 1.000 58.84683 343 TYR A O 1
ATOM 2603 N N . THR A 1 328 ? -19.93085 -0.46164 -9.33184 1.000 57.54861 344 THR A N 1
ATOM 2604 C CA . THR A 1 328 ? -19.00733 -1.16555 -8.45514 1.000 63.22162 344 THR A CA 1
ATOM 2605 C C . THR A 1 328 ? -18.13421 -0.17246 -7.70051 1.000 65.20811 344 THR A C 1
ATOM 2606 O O . THR A 1 328 ? -17.85784 0.92934 -8.18394 1.000 61.78519 344 THR A O 1
ATOM 2610 N N . ILE A 1 329 ? -17.69659 -0.57704 -6.51170 1.000 61.89246 345 ILE A N 1
ATOM 2611 C CA . ILE A 1 329 ? -16.82954 0.25774 -5.68660 1.000 58.58813 345 ILE A CA 1
ATOM 2612 C C . ILE A 1 329 ? -15.39234 0.09082 -6.16229 1.000 63.90204 345 ILE A C 1
ATOM 2613 O O . ILE A 1 329 ? -14.81617 -0.99756 -6.06289 1.000 68.53544 345 ILE A O 1
ATOM 2618 N N . ALA A 1 330 ? -14.80933 1.17256 -6.67960 1.000 68.89861 346 ALA A N 1
ATOM 2619 C CA . ALA A 1 330 ? -13.43032 1.11714 -7.15035 1.000 67.97055 346 ALA A CA 1
ATOM 2620 C C . ALA A 1 330 ? -12.44818 1.14219 -5.98583 1.000 75.34354 346 ALA A C 1
ATOM 2621 O O . ALA A 1 330 ? -11.52466 0.32239 -5.92650 1.000 82.28900 346 ALA A O 1
ATOM 2623 N N . THR A 1 331 ? -12.63522 2.07218 -5.05091 1.000 70.23793 347 THR A N 1
ATOM 2624 C CA . THR A 1 331 ? -11.75294 2.18396 -3.89811 1.000 81.74987 347 THR A CA 1
ATOM 2625 C C . THR A 1 331 ? -12.41729 3.05340 -2.84172 1.000 78.60927 347 THR A C 1
ATOM 2626 O O . THR A 1 331 ? -13.36974 3.78684 -3.11981 1.000 76.87447 347 THR A O 1
ATOM 2630 N N . ILE A 1 332 ? -11.89295 2.96041 -1.62253 1.000 65.15695 348 ILE A N 1
ATOM 2631 C CA . ILE A 1 332 ? -12.30774 3.79863 -0.50422 1.000 73.90210 348 ILE A CA 1
ATOM 2632 C C . ILE A 1 332 ? -11.12869 4.67691 -0.11340 1.000 74.92508 348 ILE A C 1
ATOM 2633 O O . ILE A 1 332 ? -10.01736 4.17614 0.10004 1.000 79.35667 348 ILE A O 1
ATOM 2638 N N . LEU A 1 333 ? -11.36753 5.98225 -0.02167 1.000 67.58984 349 LEU A N 1
ATOM 2639 C CA . LEU A 1 333 ? -10.34338 6.94509 0.37030 1.000 81.87509 349 LEU A CA 1
ATOM 2640 C C . LEU A 1 333 ? -10.76704 7.59286 1.68131 1.000 84.71218 349 LEU A C 1
ATOM 2641 O O . LEU A 1 333 ? -11.74089 8.35327 1.71900 1.000 74.61297 349 LEU A O 1
ATOM 2646 N N . LYS A 1 334 ? -10.04168 7.28259 2.75152 1.000 89.93579 350 LYS A N 1
ATOM 2647 C CA . LYS A 1 334 ? -10.25661 7.88806 4.05792 1.000 90.92323 350 LYS A CA 1
ATOM 2648 C C . LYS A 1 334 ? -9.19190 8.95068 4.28607 1.000 88.45829 350 LYS A C 1
ATOM 2649 O O . LYS A 1 334 ? -7.99820 8.68228 4.11517 1.000 99.57510 350 LYS A O 1
ATOM 2655 N N . ARG A 1 335 ? -9.62057 10.15162 4.66820 1.000 80.28669 351 ARG A N 1
ATOM 2656 C CA . ARG A 1 335 ? -8.69308 11.25297 4.87310 1.000 84.51217 351 ARG A CA 1
ATOM 2657 C C . ARG A 1 335 ? -9.06673 12.01826 6.13434 1.000 93.59803 351 ARG A C 1
ATOM 2658 O O . ARG A 1 335 ? -10.18559 11.91677 6.64497 1.000 91.90634 351 ARG A O 1
ATOM 2666 N N . LYS A 1 336 ? -8.09905 12.78477 6.63405 1.000 87.14025 352 LYS A N 1
ATOM 2667 C CA . LYS A 1 336 ? -8.29411 13.69772 7.75169 1.000 84.81079 352 LYS A CA 1
ATOM 2668 C C . LYS A 1 336 ? -7.76792 15.06192 7.33178 1.000 88.92853 352 LYS A C 1
ATOM 2669 O O . LYS A 1 336 ? -6.61907 15.17541 6.89213 1.000 92.40172 352 LYS A O 1
ATOM 2675 N N . SER A 1 337 ? -8.60556 16.08985 7.45487 1.000 86.44669 353 SER A N 1
ATOM 2676 C CA . SER A 1 337 ? -8.31868 17.39950 6.88827 1.000 86.87037 353 SER A CA 1
ATOM 2677 C C . SER A 1 337 ? -8.29516 18.47710 7.96566 1.000 97.45856 353 SER A C 1
ATOM 2678 O O . SER A 1 337 ? -8.99615 18.38923 8.97937 1.000 90.87658 353 SER A O 1
ATOM 2681 N N . HIS A 1 338 ? -7.47639 19.50072 7.72513 1.000 91.29851 354 HIS A N 1
ATOM 2682 C CA . HIS A 1 338 ? -7.39525 20.69586 8.56009 1.000 91.47435 354 HIS A CA 1
ATOM 2683 C C . HIS A 1 338 ? -7.62969 21.88785 7.64058 1.000 93.84136 354 HIS A C 1
ATOM 2684 O O . HIS A 1 338 ? -6.81609 22.15818 6.75073 1.000 87.65184 354 HIS A O 1
ATOM 2691 N N . ILE A 1 339 ? -8.73476 22.59891 7.85322 1.000 95.10275 355 ILE A N 1
ATOM 2692 C CA . ILE A 1 339 ? -9.27505 23.52980 6.87007 1.000 84.72168 355 ILE A CA 1
ATOM 2693 C C . ILE A 1 339 ? -9.24656 24.95005 7.41802 1.000 95.47829 355 ILE A C 1
ATOM 2694 O O . ILE A 1 339 ? -9.57431 25.18650 8.58623 1.000 86.17904 355 ILE A O 1
ATOM 2699 N N . PHE A 1 340 ? -8.85054 25.89218 6.56229 1.000 100.18302 356 PHE A N 1
ATOM 2700 C CA . PHE A 1 340 ? -8.97823 27.32390 6.81059 1.000 97.06326 356 PHE A CA 1
ATOM 2701 C C . PHE A 1 340 ? -9.87950 27.89989 5.72750 1.000 96.09077 356 PHE A C 1
ATOM 2702 O O . PHE A 1 340 ? -9.56834 27.78962 4.53639 1.000 88.66293 356 PHE A O 1
ATOM 2710 N N . ASP A 1 341 ? -10.99212 28.50806 6.13525 1.000 91.64914 357 ASP A N 1
ATOM 2711 C CA . ASP A 1 341 ? -12.05288 28.89857 5.21088 1.000 90.19570 357 ASP A CA 1
ATOM 2712 C C . ASP A 1 341 ? -12.28354 30.40228 5.29844 1.000 98.03709 357 ASP A C 1
ATOM 2713 O O . ASP A 1 341 ? -12.78191 30.90265 6.31306 1.000 92.55535 357 ASP A O 1
ATOM 2718 N N . ASP A 1 342 ? -11.92994 31.11536 4.22630 1.000 109.76824 358 ASP A N 1
ATOM 2719 C CA . ASP A 1 342 ? -12.27732 32.52153 4.05047 1.000 106.84897 358 ASP A CA 1
ATOM 2720 C C . ASP A 1 342 ? -13.73586 32.71413 3.65957 1.000 114.68103 358 ASP A C 1
ATOM 2721 O O . ASP A 1 342 ? -14.16675 33.86265 3.49946 1.000 108.55168 358 ASP A O 1
ATOM 2726 N N . ASP A 1 343 ? -14.48184 31.61549 3.49608 1.000 115.62924 359 ASP A N 1
ATOM 2727 C CA . ASP A 1 343 ? -15.84806 31.58401 2.97741 1.000 111.90283 359 ASP A CA 1
ATOM 2728 C C . ASP A 1 343 ? -15.85714 31.87057 1.47829 1.000 119.04410 359 ASP A C 1
ATOM 2729 O O . ASP A 1 343 ? -16.89418 31.73351 0.82064 1.000 116.10544 359 ASP A O 1
ATOM 2734 N N . LYS A 1 344 ? -14.70302 32.25256 0.92776 1.000 114.97081 360 LYS A N 1
ATOM 2735 C CA . LYS A 1 344 ? -14.55827 32.46229 -0.50759 1.000 98.33153 360 LYS A CA 1
ATOM 2736 C C . LYS A 1 344 ? -13.37272 31.66775 -1.04309 1.000 96.72425 360 LYS A C 1
ATOM 2737 O O . LYS A 1 344 ? -13.38191 31.22797 -2.19736 1.000 94.61439 360 LYS A O 1
ATOM 2743 N N . VAL A 1 345 ? -12.34719 31.48327 -0.21315 1.000 100.42361 361 VAL A N 1
ATOM 2744 C CA . VAL A 1 345 ? -11.16419 30.70557 -0.56438 1.000 88.25367 361 VAL A CA 1
ATOM 2745 C C . VAL A 1 345 ? -10.86183 29.75645 0.58592 1.000 92.82311 361 VAL A C 1
ATOM 2746 O O . VAL A 1 345 ? -10.86435 30.16881 1.75108 1.000 97.23257 361 VAL A O 1
ATOM 2750 N N . ILE A 1 346 ? -10.60272 28.49156 0.26245 1.000 83.65058 362 ILE A N 1
ATOM 2751 C CA . ILE A 1 346 ? -10.30111 27.46555 1.25393 1.000 80.90653 362 ILE A CA 1
ATOM 2752 C C . ILE A 1 346 ? -8.85720 27.01936 1.07695 1.000 79.41062 362 ILE A C 1
ATOM 2753 O O . ILE A 1 346 ? -8.45026 26.62438 -0.02192 1.000 78.63512 362 ILE A O 1
ATOM 2758 N N . VAL A 1 347 ? -8.08669 27.08668 2.15784 1.000 87.62666 363 VAL A N 1
ATOM 2759 C CA . VAL A 1 347 ? -6.73958 26.53185 2.22124 1.000 84.53544 363 VAL A CA 1
ATOM 2760 C C . VAL A 1 347 ? -6.76437 25.41328 3.24964 1.000 84.54853 363 VAL A C 1
ATOM 2761 O O . VAL A 1 347 ? -7.09425 25.64858 4.41909 1.000 89.89922 363 VAL A O 1
ATOM 2765 N N . LYS A 1 348 ? -6.42396 24.20041 2.82207 1.000 85.78435 364 LYS A N 1
ATOM 2766 C CA . LYS A 1 348 ? -6.49961 23.04796 3.70514 1.000 83.75988 364 LYS A CA 1
ATOM 2767 C C . LYS A 1 348 ? -5.32241 22.11823 3.45219 1.000 88.40590 364 LYS A C 1
ATOM 2768 O O . LYS A 1 348 ? -4.61117 22.22721 2.44936 1.000 92.03798 364 LYS A O 1
ATOM 2774 N N . THR A 1 349 ? -5.12427 21.19813 4.39321 1.000 88.21387 365 THR A N 1
ATOM 2775 C CA . THR A 1 349 ? -4.13977 20.13240 4.28002 1.000 91.00766 365 THR A CA 1
ATOM 2776 C C . THR A 1 349 ? -4.84079 18.80276 4.51329 1.000 87.91311 365 THR A C 1
ATOM 2777 O O . THR A 1 349 ? -5.54823 18.63806 5.51264 1.000 92.70506 365 THR A O 1
ATOM 2781 N N . ASP A 1 350 ? -4.65330 17.86461 3.58928 1.000 85.25398 366 ASP A N 1
ATOM 2782 C CA . ASP A 1 350 ? -5.30500 16.56247 3.63800 1.000 87.45345 366 ASP A CA 1
ATOM 2783 C C . ASP A 1 350 ? -4.26261 15.47161 3.83894 1.000 91.72652 366 ASP A C 1
ATOM 2784 O O . ASP A 1 350 ? -3.22479 15.46764 3.16834 1.000 96.75655 366 ASP A O 1
ATOM 2789 N N . TRP A 1 351 ? -4.54079 14.55098 4.75791 1.000 87.13582 367 TRP A N 1
ATOM 2790 C CA . TRP A 1 351 ? -3.72972 13.35536 4.94995 1.000 97.19186 367 TRP A CA 1
ATOM 2791 C C . TRP A 1 351 ? -4.57322 12.13997 4.59545 1.000 98.95893 367 TRP A C 1
ATOM 2792 O O . TRP A 1 351 ? -5.59427 11.88104 5.24059 1.000 98.64086 367 TRP A O 1
ATOM 2803 N N . LEU A 1 352 ? -4.14716 11.40002 3.57777 1.000 99.34663 368 LEU A N 1
ATOM 2804 C CA . LEU A 1 352 ? -4.86400 10.22046 3.11492 1.000 105.37808 368 LEU A CA 1
ATOM 2805 C C . LEU A 1 352 ? -4.14284 8.96763 3.59580 1.000 112.48267 368 LEU A C 1
ATOM 2806 O O . LEU A 1 352 ? -2.92130 8.85324 3.44775 1.000 112.30468 368 LEU A O 1
ATOM 2811 N N . GLU A 1 353 ? -4.90383 8.03478 4.17689 1.000 116.65223 369 GLU A N 1
ATOM 2812 C CA . GLU A 1 353 ? -4.30512 6.82733 4.74012 1.000 126.63004 369 GLU A CA 1
ATOM 2813 C C . GLU A 1 353 ? -3.66700 5.96369 3.66016 1.000 126.19966 369 GLU A C 1
ATOM 2814 O O . GLU A 1 353 ? -2.57610 5.41582 3.85919 1.000 118.76675 369 GLU A O 1
ATOM 2820 N N . GLN A 1 354 ? -4.33534 5.82820 2.51188 1.000 118.57092 370 GLN A N 1
ATOM 2821 C CA . GLN A 1 354 ? -3.87951 4.89527 1.48679 1.000 120.77748 370 GLN A CA 1
ATOM 2822 C C . GLN A 1 354 ? -2.56477 5.33920 0.85775 1.000 123.03337 370 GLN A C 1
ATOM 2823 O O . GLN A 1 354 ? -1.81124 4.50249 0.34663 1.000 130.08584 370 GLN A O 1
ATOM 2829 N N . LEU A 1 355 ? -2.27057 6.63914 0.88416 1.000 114.50082 371 LEU A N 1
ATOM 2830 C CA . LEU A 1 355 ? -1.00062 7.14655 0.38470 1.000 118.99790 371 LEU A CA 1
ATOM 2831 C C . LEU A 1 355 ? 0.01681 7.40396 1.48642 1.000 122.85587 371 LEU A C 1
ATOM 2832 O O . LEU A 1 355 ? 1.21617 7.46764 1.19316 1.000 122.26425 371 LEU A O 1
ATOM 2837 N N . ASN A 1 356 ? -0.43271 7.53970 2.73663 1.000 126.81349 372 ASN A N 1
ATOM 2838 C CA . ASN A 1 356 ? 0.43168 7.90734 3.85982 1.000 117.40833 372 ASN A CA 1
ATOM 2839 C C . ASN A 1 356 ? 1.23275 9.16630 3.53541 1.000 120.10068 372 ASN A C 1
ATOM 2840 O O . ASN A 1 356 ? 2.42301 9.27444 3.83868 1.000 121.86250 372 ASN A O 1
ATOM 2845 N N . ARG A 1 357 ? 0.56527 10.12649 2.90097 1.000 121.88799 373 ARG A N 1
ATOM 2846 C CA . ARG A 1 357 ? 1.17458 11.37989 2.48969 1.000 119.66320 373 ARG A CA 1
ATOM 2847 C C . ARG A 1 357 ? 0.27978 12.53863 2.90456 1.000 108.32895 373 ARG A C 1
ATOM 2848 O O . ARG A 1 357 ? -0.91610 12.37056 3.15718 1.000 104.80124 373 ARG A O 1
ATOM 2856 N N . THR A 1 358 ? 0.87830 13.72418 2.97065 1.000 106.36879 374 THR A N 1
ATOM 2857 C CA . THR A 1 358 ? 0.17180 14.95132 3.30917 1.000 102.42082 374 THR A CA 1
ATOM 2858 C C . THR A 1 358 ? 0.27892 15.92232 2.14343 1.000 105.93157 374 THR A C 1
ATOM 2859 O O . THR A 1 358 ? 1.37428 16.14922 1.61798 1.000 106.62265 374 THR A O 1
ATOM 2863 N N . TYR A 1 359 ? -0.85604 16.48895 1.74078 1.000 103.69156 375 TYR A N 1
ATOM 2864 C CA . TYR A 1 359 ? -0.90685 17.43567 0.63849 1.000 102.35682 375 TYR A CA 1
ATOM 2865 C C . TYR A 1 359 ? -1.62183 18.70363 1.07970 1.000 100.60202 375 TYR A C 1
ATOM 2866 O O . TYR A 1 359 ? -2.49506 18.67363 1.95097 1.000 89.99934 375 TYR A O 1
ATOM 2875 N N . VAL A 1 360 ? -1.23356 19.82117 0.47224 1.000 95.78301 376 VAL A N 1
ATOM 2876 C CA . VAL A 1 360 ? -1.87021 21.11345 0.69860 1.000 88.72615 376 VAL A CA 1
ATOM 2877 C C . VAL A 1 360 ? -2.76958 21.41426 -0.49059 1.000 81.02092 376 VAL A C 1
ATOM 2878 O O . VAL A 1 360 ? -2.42173 21.11174 -1.63957 1.000 86.60458 376 VAL A O 1
ATOM 2882 N N . GLN A 1 361 ? -3.93452 21.99980 -0.22080 1.000 83.14467 377 GLN A N 1
ATOM 2883 C CA . GLN A 1 361 ? -4.92491 22.25703 -1.25952 1.000 76.50590 377 GLN A CA 1
ATOM 2884 C C . GLN A 1 361 ? -5.49116 23.65642 -1.07614 1.000 81.50194 377 GLN A C 1
ATOM 2885 O O . GLN A 1 361 ? -6.01274 23.98225 -0.00491 1.000 84.42791 377 GLN A O 1
ATOM 2891 N N . VAL A 1 362 ? -5.37461 24.48134 -2.11373 1.000 73.43326 378 VAL A N 1
ATOM 2892 C CA . VAL A 1 362 ? -6.00570 25.79553 -2.16730 1.000 76.92931 378 VAL A CA 1
ATOM 2893 C C . VAL A 1 362 ? -7.08519 25.73510 -3.23767 1.000 74.01490 378 VAL A C 1
ATOM 2894 O O . VAL A 1 362 ? -6.78824 25.49407 -4.41462 1.000 78.88370 378 VAL A O 1
ATOM 2898 N N . GLN A 1 363 ? -8.33638 25.94157 -2.83283 1.000 76.66131 379 GLN A N 1
ATOM 2899 C CA . GLN A 1 363 ? -9.47031 25.81249 -3.73418 1.000 85.00068 379 GLN A CA 1
ATOM 2900 C C . GLN A 1 363 ? -10.40677 27.00237 -3.57691 1.000 86.97126 379 GLN A C 1
ATOM 2901 O O . GLN A 1 363 ? -10.46250 27.63777 -2.51970 1.000 85.17847 379 GLN A O 1
ATOM 2907 N N . GLY A 1 364 ? -11.14132 27.29178 -4.64448 1.000 84.83515 380 GLY A N 1
ATOM 2908 C CA . GLY A 1 364 ? -12.07373 28.40196 -4.65118 1.000 80.56303 380 GLY A CA 1
ATOM 2909 C C . GLY A 1 364 ? -12.62981 28.60819 -6.04054 1.000 92.20580 380 GLY A C 1
ATOM 2910 O O . GLY A 1 364 ? -12.14159 28.04841 -7.02708 1.000 91.02987 380 GLY A O 1
ATOM 2911 N N . LYS A 1 365 ? -13.67502 29.43141 -6.10423 1.000 91.85994 381 LYS A N 1
ATOM 2912 C CA . LYS A 1 365 ? -14.33646 29.73051 -7.36702 1.000 81.47973 381 LYS A CA 1
ATOM 2913 C C . LYS A 1 365 ? -13.71394 30.90563 -8.11105 1.000 93.42567 381 LYS A C 1
ATOM 2914 O O . LYS A 1 365 ? -14.03278 31.11018 -9.28722 1.000 94.72887 381 LYS A O 1
ATOM 2920 N N . ASP A 1 366 ? -12.84044 31.67574 -7.46658 1.000 101.83407 382 ASP A N 1
ATOM 2921 C CA . ASP A 1 366 ? -12.11577 32.76160 -8.11835 1.000 89.66361 382 ASP A CA 1
ATOM 2922 C C . ASP A 1 366 ? -10.70534 32.26546 -8.41945 1.000 92.22204 382 ASP A C 1
ATOM 2923 O O . ASP A 1 366 ? -9.91067 32.04057 -7.50086 1.000 91.20633 382 ASP A O 1
ATOM 2928 N N . ARG A 1 367 ? -10.39870 32.09519 -9.70849 1.000 95.07018 383 ARG A N 1
ATOM 2929 C CA . ARG A 1 367 ? -9.12448 31.49615 -10.09486 1.000 89.34319 383 ARG A CA 1
ATOM 2930 C C . ARG A 1 367 ? -7.94516 32.37034 -9.68477 1.000 91.75390 383 ARG A C 1
ATOM 2931 O O . ARG A 1 367 ? -6.91354 31.85872 -9.23207 1.000 85.02220 383 ARG A O 1
ATOM 2939 N N . THR A 1 368 ? -8.07518 33.69135 -9.83724 1.000 92.21828 384 THR A N 1
ATOM 2940 C CA . THR A 1 368 ? -6.98781 34.58535 -9.44879 1.000 101.83290 384 THR A CA 1
ATOM 2941 C C . THR A 1 368 ? -6.77309 34.56886 -7.94026 1.000 95.71447 384 THR A C 1
ATOM 2942 O O . THR A 1 368 ? -5.63396 34.66732 -7.46879 1.000 94.64873 384 THR A O 1
ATOM 2946 N N . PHE A 1 369 ? -7.85411 34.44324 -7.16692 1.000 95.32414 385 PHE A N 1
ATOM 2947 C CA . PHE A 1 369 ? -7.71306 34.36057 -5.71680 1.000 99.83111 385 PHE A CA 1
ATOM 2948 C C . PHE A 1 369 ? -6.98984 33.08355 -5.30634 1.000 98.23520 385 PHE A C 1
ATOM 2949 O O . PHE A 1 369 ? -6.21147 33.08601 -4.34588 1.000 92.87881 385 PHE A O 1
ATOM 2957 N N . VAL A 1 370 ? -7.22867 31.98543 -6.02643 1.000 93.97349 386 VAL A N 1
ATOM 2958 C CA . VAL A 1 370 ? -6.59004 30.71652 -5.68849 1.000 93.40929 386 VAL A CA 1
ATOM 2959 C C . VAL A 1 370 ? -5.09884 30.76851 -6.00029 1.000 91.70934 386 VAL A C 1
ATOM 2960 O O . VAL A 1 370 ? -4.26402 30.33766 -5.19508 1.000 87.30278 386 VAL A O 1
ATOM 2964 N N . LYS A 1 371 ? -4.74212 31.30055 -7.17212 1.000 93.81117 387 LYS A N 1
ATOM 2965 C CA . LYS A 1 371 ? -3.34067 31.32996 -7.58033 1.000 97.35719 387 LYS A CA 1
ATOM 2966 C C . LYS A 1 371 ? -2.50545 32.18196 -6.63332 1.000 96.44360 387 LYS A C 1
ATOM 2967 O O . LYS A 1 371 ? -1.42232 31.77033 -6.20175 1.000 107.69323 387 LYS A O 1
ATOM 2973 N N . ASN A 1 372 ? -2.99565 33.37722 -6.29572 1.000 93.99298 388 ASN A N 1
ATOM 2974 C CA . ASN A 1 372 ? -2.20225 34.29047 -5.47824 1.000 102.20507 388 ASN A CA 1
ATOM 2975 C C . ASN A 1 372 ? -2.07124 33.79267 -4.04368 1.000 90.50891 388 ASN A C 1
ATOM 2976 O O . ASN A 1 372 ? -1.00451 33.92639 -3.43430 1.000 98.26048 388 ASN A O 1
ATOM 2981 N N . VAL A 1 373 ? -3.14266 33.22678 -3.48191 1.000 99.65673 389 VAL A N 1
ATOM 2982 C CA . VAL A 1 373 ? -3.05775 32.66307 -2.13588 1.000 89.52608 389 VAL A CA 1
ATOM 2983 C C . VAL A 1 373 ? -2.06080 31.51126 -2.10758 1.000 95.19398 389 VAL A C 1
ATOM 2984 O O . VAL A 1 373 ? -1.28645 31.36156 -1.15356 1.000 99.12723 389 VAL A O 1
ATOM 2988 N N . ALA A 1 374 ? -2.05171 30.68895 -3.15952 1.000 94.46771 390 ALA A N 1
ATOM 2989 C CA . ALA A 1 374 ? -1.05027 29.63268 -3.25986 1.000 100.20347 390 ALA A CA 1
ATOM 2990 C C . ALA A 1 374 ? 0.35365 30.21456 -3.38028 1.000 102.74227 390 ALA A C 1
ATOM 2991 O O . ALA A 1 374 ? 1.30781 29.67613 -2.80642 1.000 103.16607 390 ALA A O 1
ATOM 2993 N N . ASP A 1 375 ? 0.49991 31.31902 -4.11867 1.000 100.08354 391 ASP A N 1
ATOM 2994 C CA . ASP A 1 375 ? 1.79802 31.98150 -4.20364 1.000 104.59459 391 ASP A CA 1
ATOM 2995 C C . ASP A 1 375 ? 2.19573 32.60989 -2.87435 1.000 104.38086 391 ASP A C 1
ATOM 2996 O O . ASP A 1 375 ? 3.38723 32.66088 -2.54777 1.000 111.05650 391 ASP A O 1
ATOM 3001 N N . GLN A 1 376 ? 1.21959 33.09628 -2.10127 1.000 105.15500 392 GLN A N 1
ATOM 3002 C CA . GLN A 1 376 ? 1.52115 33.65825 -0.78787 1.000 109.08431 392 GLN A CA 1
ATOM 3003 C C . GLN A 1 376 ? 2.11080 32.61077 0.14781 1.000 104.37648 392 GLN A C 1
ATOM 3004 O O . GLN A 1 376 ? 2.93256 32.94079 1.01085 1.000 110.37229 392 GLN A O 1
ATOM 3010 N N . LEU A 1 377 ? 1.70969 31.35152 -0.00622 1.000 95.32855 393 LEU A N 1
ATOM 3011 C CA . LEU A 1 377 ? 2.24779 30.25544 0.78610 1.000 88.67006 393 LEU A CA 1
ATOM 3012 C C . LEU A 1 377 ? 3.50975 29.65138 0.18191 1.000 103.02563 393 LEU A C 1
ATOM 3013 O O . LEU A 1 377 ? 4.01380 28.65480 0.71065 1.000 107.69768 393 LEU A O 1
ATOM 3018 N N . GLY A 1 378 ? 4.02919 30.22559 -0.90355 1.000 98.41486 394 GLY A N 1
ATOM 3019 C CA . GLY A 1 378 ? 5.21750 29.70517 -1.55398 1.000 93.23514 394 GLY A CA 1
ATOM 3020 C C . GLY A 1 378 ? 5.04187 28.29768 -2.08701 1.000 108.80610 394 GLY A C 1
ATOM 3021 O O . GLY A 1 378 ? 5.86106 27.41455 -1.81454 1.000 112.21151 394 GLY A O 1
ATOM 3022 N N . LEU A 1 379 ? 3.97543 28.07760 -2.85269 1.000 109.06606 395 LEU A N 1
ATOM 3023 C CA . LEU A 1 379 ? 3.63525 26.75633 -3.36214 1.000 107.37219 395 LEU A CA 1
ATOM 3024 C C . LEU A 1 379 ? 4.14291 26.51067 -4.77544 1.000 105.66494 395 LEU A C 1
ATOM 3025 O O . LEU A 1 379 ? 3.94211 25.41431 -5.30734 1.000 103.81684 395 LEU A O 1
ATOM 3030 N N . GLU A 1 380 ? 4.78990 27.49478 -5.39454 1.000 113.07694 396 GLU A N 1
ATOM 3031 C CA . GLU A 1 380 ? 5.28248 27.31884 -6.75334 1.000 112.51319 396 GLU A CA 1
ATOM 3032 C C . GLU A 1 380 ? 6.37707 26.25970 -6.78676 1.000 115.39532 396 GLU A C 1
ATOM 3033 O O . GLU A 1 380 ? 7.27275 26.24414 -5.93637 1.000 120.28991 396 GLU A O 1
ATOM 3039 N N . GLY A 1 381 ? 6.29542 25.36575 -7.77026 1.000 103.22287 397 GLY A N 1
ATOM 3040 C CA . GLY A 1 381 ? 7.25820 24.29651 -7.91769 1.000 101.13323 397 GLY A CA 1
ATOM 3041 C C . GLY A 1 381 ? 6.90766 23.00983 -7.20430 1.000 103.03445 397 GLY A C 1
ATOM 3042 O O . GLY A 1 381 ? 7.66496 22.03637 -7.31144 1.000 101.21750 397 GLY A O 1
ATOM 3043 N N . SER A 1 382 ? 5.78971 22.96953 -6.47954 1.000 106.38021 398 SER A N 1
ATOM 3044 C CA . SER A 1 382 ? 5.36368 21.77033 -5.76926 1.000 107.43603 398 SER A CA 1
ATOM 3045 C C . SER A 1 382 ? 3.96940 21.31567 -6.17954 1.000 111.98511 398 SER A C 1
ATOM 3046 O O . SER A 1 382 ? 3.38111 20.46605 -5.49933 1.000 101.11056 398 SER A O 1
ATOM 3049 N N . TYR A 1 383 ? 3.42878 21.84853 -7.27218 1.000 103.14092 399 TYR A N 1
ATOM 3050 C CA . TYR A 1 383 ? 2.05904 21.53605 -7.65269 1.000 102.06371 399 TYR A CA 1
ATOM 3051 C C . TYR A 1 383 ? 1.95894 20.14148 -8.25743 1.000 112.59306 399 TYR A C 1
ATOM 3052 O O . TYR A 1 383 ? 2.82155 19.71372 -9.03022 1.000 111.73172 399 TYR A O 1
ATOM 3061 N N . VAL A 1 384 ? 0.89613 19.43441 -7.89743 1.000 107.83412 400 VAL A N 1
ATOM 3062 C CA . VAL A 1 384 ? 0.57057 18.13270 -8.45973 1.000 110.92980 400 VAL A CA 1
ATOM 3063 C C . VAL A 1 384 ? -0.79513 18.23423 -9.12854 1.000 102.63104 400 VAL A C 1
ATOM 3064 O O . VAL A 1 384 ? -1.83097 18.18023 -8.46254 1.000 99.99150 400 VAL A O 1
ATOM 3068 N N . PRO A 1 385 ? -0.83859 18.38942 -10.45250 1.000 94.49604 401 PRO A N 1
ATOM 3069 C CA . PRO A 1 3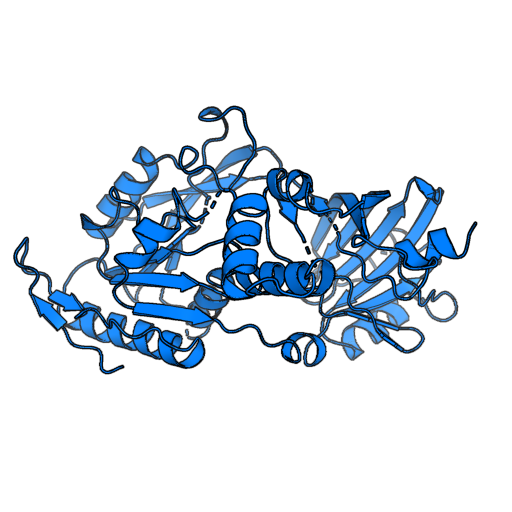85 ? -2.11415 18.59682 -11.16134 1.000 100.81862 401 PRO A CA 1
ATOM 3070 C C . PRO A 1 385 ? -2.86497 17.29251 -11.41683 1.000 100.40499 401 PRO A C 1
ATOM 3071 O O . PRO A 1 385 ? -3.15214 16.91804 -12.55749 1.000 105.14103 401 PRO A O 1
ATOM 3075 N N . HIS A 1 386 ? -3.19633 16.58671 -10.33730 1.000 93.18452 402 HIS A N 1
ATOM 3076 C CA . HIS A 1 386 ? -3.89878 15.31629 -10.43174 1.000 94.13233 402 HIS A CA 1
ATOM 3077 C C . HIS A 1 386 ? -4.88163 15.19018 -9.27792 1.000 92.66057 402 HIS A C 1
ATOM 3078 O O . HIS A 1 386 ? -4.62974 15.67305 -8.17113 1.000 85.52623 402 HIS A O 1
ATOM 3085 N N . THR A 1 387 ? -6.00656 14.53439 -9.54822 1.000 98.26667 403 THR A N 1
ATOM 3086 C CA . THR A 1 387 ? -6.95418 14.22179 -8.49162 1.000 86.10320 403 THR A CA 1
ATOM 3087 C C . THR A 1 387 ? -6.40321 13.11082 -7.60125 1.000 90.02024 403 THR A C 1
ATOM 3088 O O . THR A 1 387 ? -5.49203 12.36908 -7.98067 1.000 93.75552 403 THR A O 1
ATOM 3092 N N . TYR A 1 388 ? -6.96768 13.00706 -6.39349 1.000 86.25483 404 TYR A N 1
ATOM 3093 C CA . TYR A 1 388 ? -6.52369 11.97480 -5.45998 1.000 94.31489 404 TYR A CA 1
ATOM 3094 C C . TYR A 1 388 ? -6.75380 10.57911 -6.02677 1.000 87.07544 404 TYR A C 1
ATOM 3095 O O . TYR A 1 388 ? -5.91735 9.68506 -5.85389 1.000 88.81361 404 TYR A O 1
ATOM 3104 N N . ILE A 1 389 ? -7.88240 10.37264 -6.70867 1.000 86.93627 405 ILE A N 1
ATOM 3105 C CA . ILE A 1 389 ? -8.14305 9.07627 -7.32502 1.000 88.59690 405 ILE A CA 1
ATOM 3106 C C . ILE A 1 389 ? -7.16203 8.81651 -8.46167 1.000 100.91630 405 ILE A C 1
ATOM 3107 O O . ILE A 1 389 ? -6.85832 7.66008 -8.78055 1.000 100.81371 405 ILE A O 1
ATOM 3112 N N . GLU A 1 390 ? -6.64191 9.87647 -9.08267 1.000 100.04963 406 GLU A N 1
ATOM 3113 C CA . GLU A 1 390 ? -5.65599 9.71370 -10.14291 1.000 95.36922 406 GLU A CA 1
ATOM 3114 C C . GLU A 1 390 ? -4.26080 9.46285 -9.58386 1.000 102.23992 406 GLU A C 1
ATOM 3115 O O . GLU A 1 390 ? -3.42950 8.84388 -10.25734 1.000 104.32530 406 GLU A O 1
ATOM 3121 N N . GLN A 1 391 ? -3.99053 9.92075 -8.35868 1.000 106.87198 407 GLN A N 1
ATOM 3122 C CA . GLN A 1 391 ? -2.66991 9.72221 -7.77010 1.000 110.63068 407 GLN A CA 1
ATOM 3123 C C . GLN A 1 391 ? -2.44517 8.26465 -7.38919 1.000 120.68717 407 GLN A C 1
ATOM 3124 O O . GLN A 1 391 ? -1.36932 7.71114 -7.64678 1.000 131.19934 407 GLN A O 1
ATOM 3130 N N . ILE A 1 392 ? -3.44296 7.62904 -6.76723 1.000 113.94537 408 ILE A N 1
ATOM 3131 C CA . ILE A 1 392 ? -3.33229 6.20680 -6.45411 1.000 121.30576 408 ILE A CA 1
ATOM 3132 C C . ILE A 1 392 ? -3.22535 5.38785 -7.73358 1.000 126.33098 408 ILE A C 1
ATOM 3133 O O . ILE A 1 392 ? -2.51596 4.37407 -7.77682 1.000 129.41973 408 ILE A O 1
ATOM 3138 N N . GLN A 1 393 ? -3.90578 5.82001 -8.79867 1.000 125.12013 409 GLN A N 1
ATOM 3139 C CA . GLN A 1 393 ? -3.75869 5.15874 -10.09123 1.000 131.53961 409 GLN A CA 1
ATOM 3140 C C . GLN A 1 393 ? -2.33061 5.27694 -10.60928 1.000 137.53110 409 GLN A C 1
ATOM 3141 O O . GLN A 1 393 ? -1.77355 4.31150 -11.14519 1.000 137.76238 409 GLN A O 1
ATOM 3147 N N . LEU A 1 394 ? -1.71863 6.45324 -10.45056 1.000 134.21351 410 LEU A N 1
ATOM 3148 C CA . LEU A 1 394 ? -0.35092 6.64679 -10.91877 1.000 135.71676 410 LEU A CA 1
ATOM 3149 C C . LEU A 1 394 ? 0.65551 5.91193 -10.04188 1.000 144.61952 410 LEU A C 1
ATOM 3150 O O . LEU A 1 394 ? 1.67141 5.41980 -10.54655 1.000 153.92486 410 LEU A O 1
ATOM 3155 N N . GLU A 1 395 ? 0.39599 5.82254 -8.73950 1.000 137.39752 411 GLU A N 1
ATOM 3156 C CA . GLU A 1 395 ? 1.30557 5.14639 -7.81678 1.000 144.42720 411 GLU A CA 1
ATOM 3157 C C . GLU A 1 395 ? 0.81839 3.71825 -7.57186 1.000 148.81254 411 GLU A C 1
ATOM 3158 O O . GLU A 1 395 ? 0.34179 3.35476 -6.49552 1.000 148.15601 411 GLU A O 1
ATOM 3164 N N . ARG A 1 396 ? 0.94586 2.90381 -8.61473 1.000 151.60816 412 ARG A N 1
ATOM 3165 C CA . ARG A 1 396 ? 0.60330 1.48890 -8.52654 1.000 149.86738 412 ARG A CA 1
ATOM 3166 C C . ARG A 1 396 ? 1.82444 0.66043 -8.14207 1.000 150.55025 412 ARG A C 1
ATOM 3167 O O . ARG A 1 396 ? 2.83329 1.19970 -7.68620 1.000 148.72481 412 ARG A O 1
#

Organism: Arabidopsis thaliana (NCBI:txid3702)

Foldseek 3Di:
DDWDWAQDPVDRQIATAFDQDADALVGLLVNVVVNLVVSPVGDDFAAEEEEAEDWQLCSVVSVVVVCVCPQEAEDELLQFQCVQDPFLFSVDPSGGPVVQVVVCLVCRRVQHWDWRWGAFLLVRGTPGTDTDGCGPSSYYYYYDNCSLPPSNVVVHRFYEYGYEGVLLVVLVVLCVQQPDPPDDSVVSSVVLCCLLVVCPPPRVVSNSPGRHYYYYYYDPVVLVVQWKKKWKFQDCCDPVVCVLDDPLWDKDKWKKKKWWKFGADCQPLPPTWTWMIDTSNWDKIGDDWDFDVLIIIGSPSIITGGVSSVVSSCSHIDTPDMWIWIKIWTPSVAKIWMWIQTPVVRGIMIMIMGRDNVVSVVVCVSSVRPPGTDRDDPVVVVVVVD

Nearest PDB structures (foldseek):
  7z67-assembly1_A  TM=1.003E+00  e=1.274E-81  Arabidopsis thaliana
  6n54-assembly1_B  TM=7.397E-01  e=1.469E-11  Homo sapiens
  3w8r-assembly1_B  TM=7.414E-01  e=1.113E-10  Thermus thermophilus HB8
  1ufq-assembly1_B  TM=7.370E-01  e=3.749E-10  Homo sapiens
  1uej-assembly1_A  TM=7.350E-01  e=2.126E-09  Homo sapiens

InterPro domains:
  IPR006083 Phosphoribulokinase/uridine kinase [PF00485] (68-236)
  IPR023577 CYTH domain [PF01928] (250-404)
  IPR023577 CYTH domain [PS51707] (248-410)
  IPR027417 P-loop containing nucleoside triphosphate hydrolase [G3DSA:3.40.50.300] (66-244)
  IPR027417 P-loop containing nucleoside triphosphate hydrolase [SSF52540] (63-236)
  IPR033469 CYTH-like domain superfamily [SSF55154] (270-407)

GO terms:
  GO:0004427 inorganic diphosphate phosphatase activity (F, EXP)
  GO:1900055 regulation of leaf senescence (P, IMP)
  GO:0005741 mitochondrial outer membrane (C, IDA)
  GO:0016462 pyrophosphatase activity (F, IDA)

Radius of gyration: 23.07 Å; Cα contacts (8 Å, |Δi|>4): 749; chains: 1; bounding box: 71×46×48 Å